Protein AF-A0A9P3GC16-F1 (afdb_monomer)

Radius of gyration: 34.99 Å; Cα contacts (8 Å, |Δi|>4): 152; chains: 1; bounding box: 96×100×99 Å

Organism: NCBI:txid48140

Nearest PDB structures (foldseek):
  8snb-assembly1_6Q  TM=2.386E-01  e=2.851E-01  Strongylocentrotus purpuratus
  2k3n-assembly1_A  TM=2.114E-01  e=1.966E+00  Trichonephila antipodiana
  5i7d-assembly1_A  TM=1.175E-01  e=7.005E+00  Homo sapiens

Foldseek 3Di:
DDDDDPPVVVVVVVVVVVVVVVLVVVVVVLVVVVVVVVPDDPPPDDDDDDDDDDDDDDDDDDDDDDDDDDDDDDDDDDDDDDDDDDDDDDPPPPDDDDDDCPVVLQVVQCVVLVHPDSVLLVVLLVCLVDDLVVCVVVVNDVSSSVSSVVCSVVSPVVSVLVVVVVCCVVVPVPDPCVVVSRVVVVVVVVVVVVVVVVVVVVVPPDDDDDDDDDDDPDDDDPDDPVLDDDDPVLLVVLLVLLVVLLVVLLVVVVVLVVPDFDDADPVCVVVQVVLLVLLQVLLVVCVPSVNLSSCSSPDDPVLSSVSSNSSNLSVVLVCQCSVDPDRTDRDYSVRSNVSSVSSVVSVVVVVVVVVPNDPVVVPDDPDPDDDDDDDDDDDDDDDDPDPPDVPVVVPPPCPPPDPDDDDDDD

Solvent-accessible surface area (backbone atoms only — not comparable to full-atom values): 26682 Å² total; per-residue (Å²): 137,82,84,77,76,57,68,68,60,55,52,52,51,51,52,52,51,53,52,51,52,53,51,53,52,49,52,53,53,53,54,55,51,55,60,65,75,74,64,77,79,84,78,90,77,81,84,83,82,88,78,91,77,94,78,90,81,88,86,84,91,84,86,84,87,81,87,87,86,90,84,86,87,87,91,87,85,87,86,86,87,82,87,81,89,80,92,73,92,79,82,84,81,87,76,87,78,89,83,90,64,76,78,55,54,62,57,52,50,23,61,78,71,74,39,90,45,69,72,60,52,52,50,43,28,57,51,33,78,52,55,68,66,57,38,50,76,68,68,50,54,64,73,58,48,54,52,31,60,80,38,23,74,58,29,39,51,53,38,52,53,52,51,52,53,52,48,41,66,73,65,69,63,69,75,80,67,50,70,66,54,53,55,55,52,53,57,47,58,53,52,54,55,54,57,55,57,59,58,62,67,68,71,76,79,80,88,85,82,91,84,81,89,82,90,78,87,77,76,88,75,94,72,86,78,81,83,61,80,78,54,70,68,56,45,52,54,22,47,50,52,51,54,53,48,46,51,52,39,48,58,51,48,61,63,55,58,79,76,52,76,46,86,71,55,78,89,47,45,65,57,33,52,58,45,41,53,54,27,44,54,50,36,55,59,52,61,38,60,73,59,40,27,57,43,54,74,75,50,60,67,68,61,50,49,53,50,42,41,50,35,50,53,46,56,49,46,50,47,35,52,71,74,39,98,62,75,52,36,75,67,52,58,66,56,38,50,54,51,33,50,51,51,49,55,51,53,51,55,48,52,54,56,62,68,70,55,75,72,72,82,78,75,80,91,84,75,97,66,86,87,79,90,75,92,74,85,81,76,92,77,81,81,81,80,73,77,82,71,70,70,73,63,79,67,65,72,85,79,68,75,76,77,75,82,77,78,84,82,131

Structure (mmCIF, N/CA/C/O backbone):
data_AF-A0A9P3GC16-F1
#
_entry.id   AF-A0A9P3GC16-F1
#
loop_
_atom_site.group_PDB
_atom_site.id
_atom_site.type_symbol
_atom_site.label_atom_id
_atom_site.label_alt_id
_atom_site.label_comp_id
_atom_site.label_asym_id
_atom_site.label_entity_id
_atom_site.label_seq_id
_atom_site.pdbx_PDB_ins_code
_atom_site.Cartn_x
_atom_site.Cartn_y
_atom_site.Cartn_z
_atom_site.occupancy
_atom_site.B_iso_or_equiv
_atom_site.auth_seq_id
_atom_site.auth_comp_id
_atom_site.auth_asym_id
_atom_site.auth_atom_id
_atom_site.pdbx_PDB_model_num
ATOM 1 N N . MET A 1 1 ? -35.370 -17.279 -19.969 1.00 42.09 1 MET A N 1
ATOM 2 C CA . MET A 1 1 ? -34.573 -17.568 -18.754 1.00 42.09 1 MET A CA 1
ATOM 3 C C . MET A 1 1 ? -33.444 -16.552 -18.680 1.00 42.09 1 MET A C 1
ATOM 5 O O . MET A 1 1 ? -32.791 -16.353 -19.695 1.00 42.09 1 MET A O 1
ATOM 9 N N . ALA A 1 2 ? -33.244 -15.873 -17.548 1.00 49.31 2 ALA A N 1
ATOM 10 C CA . ALA A 1 2 ? -32.176 -14.880 -17.401 1.00 49.31 2 ALA A CA 1
ATOM 11 C C . ALA A 1 2 ? -30.949 -15.516 -16.733 1.00 49.31 2 ALA A C 1
ATOM 13 O O . ALA A 1 2 ? -31.035 -15.985 -15.599 1.00 49.31 2 ALA A O 1
ATOM 14 N N . TYR A 1 3 ? -29.810 -15.529 -17.427 1.00 51.19 3 TYR A N 1
ATOM 15 C CA . TYR A 1 3 ? -28.561 -16.068 -16.892 1.00 51.19 3 TYR A CA 1
ATOM 16 C C . TYR A 1 3 ? -27.999 -15.131 -15.814 1.00 51.19 3 TYR A C 1
ATOM 18 O O . TYR A 1 3 ? -27.355 -14.127 -16.117 1.00 51.19 3 TYR A O 1
ATOM 26 N N . ARG A 1 4 ? -28.229 -15.459 -14.535 1.00 49.50 4 ARG A N 1
ATOM 27 C CA . ARG A 1 4 ? -27.484 -14.845 -13.428 1.00 49.50 4 ARG A CA 1
ATOM 28 C C . ARG A 1 4 ? -26.023 -15.278 -13.532 1.00 49.50 4 ARG A C 1
ATOM 30 O O . ARG A 1 4 ? -25.705 -16.439 -13.292 1.00 49.50 4 ARG A O 1
ATOM 37 N N . LEU A 1 5 ? -25.144 -14.336 -13.865 1.00 51.59 5 LEU A N 1
ATOM 38 C CA . LEU A 1 5 ? -23.701 -14.531 -13.739 1.00 51.59 5 LEU A CA 1
ATOM 39 C C . LEU A 1 5 ? -23.358 -14.874 -12.275 1.00 51.59 5 LEU A C 1
ATOM 41 O O . LEU A 1 5 ? -23.907 -14.243 -11.366 1.00 51.59 5 LEU A O 1
ATOM 45 N N . PRO A 1 6 ? -22.469 -15.851 -12.019 1.00 72.75 6 PRO A N 1
ATOM 46 C CA . PRO A 1 6 ? -22.041 -16.174 -10.665 1.00 72.75 6 PRO A CA 1
ATOM 47 C C . PRO A 1 6 ? -21.366 -14.964 -10.005 1.00 72.75 6 PRO A C 1
ATOM 49 O O . PRO A 1 6 ? -20.594 -14.238 -10.634 1.00 72.75 6 PRO A O 1
ATOM 52 N N . PHE A 1 7 ? -21.644 -14.775 -8.714 1.00 67.88 7 PHE A N 1
ATOM 53 C CA . PHE A 1 7 ? -21.226 -13.616 -7.914 1.00 67.88 7 PHE A CA 1
ATOM 54 C C . PHE A 1 7 ? -19.719 -13.307 -8.012 1.00 67.88 7 PHE A C 1
ATOM 56 O O . PHE A 1 7 ? -19.318 -12.147 -8.089 1.00 67.88 7 PHE A O 1
ATOM 63 N N . THR A 1 8 ? -18.880 -14.341 -8.112 1.00 58.25 8 THR A N 1
ATOM 64 C CA . THR A 1 8 ? -17.428 -14.233 -8.326 1.00 58.25 8 THR A CA 1
ATOM 65 C C . THR A 1 8 ? -17.049 -13.498 -9.614 1.00 58.25 8 THR A C 1
ATOM 67 O O . THR A 1 8 ? -16.152 -12.656 -9.581 1.00 58.25 8 THR A O 1
ATOM 70 N N . LEU A 1 9 ? -17.743 -13.734 -10.734 1.00 68.75 9 LEU A N 1
ATOM 71 C CA . LEU A 1 9 ? -17.501 -12.989 -11.979 1.00 68.75 9 LEU A CA 1
ATOM 72 C C . LEU A 1 9 ? -17.931 -11.524 -11.857 1.00 68.75 9 LEU A C 1
ATOM 74 O O . LEU A 1 9 ? -17.278 -10.648 -12.422 1.00 68.75 9 LEU A O 1
ATOM 78 N N . GLN A 1 10 ? -18.982 -11.238 -11.085 1.00 66.44 10 GLN A N 1
ATOM 79 C CA . GLN A 1 10 ? -19.451 -9.870 -10.864 1.00 66.44 10 GLN A CA 1
ATOM 80 C C . GLN A 1 10 ? -18.460 -9.055 -10.013 1.00 66.44 10 GLN A C 1
ATOM 82 O O . GLN A 1 10 ? -18.181 -7.900 -10.341 1.00 66.44 10 GLN A O 1
ATOM 87 N N . VAL A 1 11 ? -17.853 -9.668 -8.989 1.00 76.19 11 VAL A N 1
ATOM 88 C CA . VAL A 1 11 ? -16.776 -9.051 -8.190 1.00 76.19 11 VAL A CA 1
ATOM 89 C C . VAL A 1 11 ? -15.511 -8.828 -9.029 1.00 76.19 11 VAL A C 1
ATOM 91 O O . VAL A 1 11 ? -14.949 -7.733 -8.997 1.00 76.19 11 VAL A O 1
ATOM 94 N N . LEU A 1 12 ? -15.087 -9.814 -9.831 1.00 75.75 12 LEU A N 1
ATOM 95 C CA . LEU A 1 12 ? -13.925 -9.671 -10.722 1.00 75.75 12 LEU A CA 1
ATOM 96 C C . LEU A 1 12 ? -14.131 -8.577 -11.781 1.00 75.75 12 LEU A C 1
ATOM 98 O O . LEU A 1 12 ? -13.214 -7.800 -12.051 1.00 75.75 12 LEU A O 1
ATOM 102 N N . TYR A 1 13 ? -15.337 -8.468 -12.342 1.00 81.38 13 TYR A N 1
ATOM 103 C CA . TYR A 1 13 ? -15.696 -7.405 -13.282 1.00 81.38 13 TYR A CA 1
ATOM 104 C C . TYR A 1 13 ? -15.634 -6.015 -12.627 1.00 81.38 13 TYR A C 1
ATOM 106 O O . TYR A 1 13 ? -15.044 -5.089 -13.191 1.00 81.38 13 TYR A O 1
ATOM 114 N N . LEU A 1 14 ? -16.163 -5.876 -11.406 1.00 83.25 14 LEU A N 1
ATOM 115 C CA . LEU A 1 14 ? -16.107 -4.623 -10.648 1.00 83.25 14 LEU A CA 1
ATOM 116 C C . LEU A 1 14 ? -14.658 -4.222 -10.314 1.00 83.25 14 LEU A C 1
ATOM 118 O O . LEU A 1 14 ? -14.280 -3.060 -10.484 1.00 83.25 14 LEU A O 1
ATOM 122 N N . LEU A 1 15 ? -13.832 -5.187 -9.896 1.00 83.81 15 LEU A N 1
ATOM 123 C CA . LEU A 1 15 ? -12.425 -4.964 -9.561 1.00 83.81 15 LEU A CA 1
ATOM 124 C C . LEU A 1 15 ? -11.607 -4.556 -10.798 1.00 83.81 15 LEU A C 1
ATOM 126 O O . LEU A 1 15 ? -10.844 -3.590 -10.736 1.00 83.81 15 LEU A O 1
ATOM 130 N N . ARG A 1 16 ? -11.829 -5.218 -11.944 1.00 88.06 16 ARG A N 1
ATOM 131 C CA . ARG A 1 16 ? -11.209 -4.866 -13.235 1.00 88.06 16 ARG A CA 1
ATOM 132 C C . ARG A 1 16 ? -11.573 -3.445 -13.671 1.00 88.06 16 ARG A C 1
ATOM 134 O O . ARG A 1 16 ? -10.690 -2.693 -14.083 1.00 88.06 16 ARG A O 1
ATOM 141 N N . ASN A 1 17 ? -12.842 -3.054 -13.542 1.00 82.75 17 ASN A N 1
ATOM 142 C CA . ASN A 1 17 ? -13.294 -1.701 -13.877 1.00 82.75 17 ASN A CA 1
ATOM 143 C C . ASN A 1 17 ? -12.699 -0.641 -12.937 1.00 82.75 17 ASN A C 1
ATOM 145 O O . ASN A 1 17 ? -12.278 0.417 -13.405 1.00 82.75 17 ASN A O 1
ATOM 149 N N . GLN A 1 18 ? -12.569 -0.933 -11.637 1.00 89.12 18 GLN A N 1
ATOM 150 C CA . GLN A 1 18 ? -11.876 -0.037 -10.706 1.00 89.12 18 GLN A CA 1
ATOM 151 C C . GLN A 1 18 ? -10.389 0.129 -11.077 1.00 89.12 18 GLN A C 1
ATOM 153 O O . GLN A 1 18 ? -9.850 1.234 -11.004 1.00 89.12 18 GLN A O 1
ATOM 158 N N . GLN A 1 19 ? -9.725 -0.946 -11.510 1.00 85.31 19 GLN A N 1
ATOM 159 C CA . GLN A 1 19 ? -8.324 -0.906 -11.939 1.00 85.31 19 GLN A CA 1
ATOM 160 C C . GLN A 1 19 ? -8.142 -0.098 -13.240 1.00 85.31 19 GLN A C 1
ATOM 162 O O . GLN A 1 19 ? -7.210 0.701 -13.345 1.00 85.31 19 GLN A O 1
ATOM 167 N N . LEU A 1 20 ? -9.068 -0.243 -14.197 1.00 83.56 20 LEU A N 1
ATOM 168 C CA . LEU A 1 20 ? -9.135 0.568 -15.421 1.00 83.56 20 LEU A CA 1
ATOM 169 C C . LEU A 1 20 ? -9.322 2.062 -15.122 1.00 83.56 20 LEU A C 1
ATOM 171 O O . LEU A 1 20 ? -8.606 2.881 -15.697 1.00 83.56 20 LEU A O 1
ATOM 175 N N . ALA A 1 21 ? -10.212 2.412 -14.188 1.00 86.38 21 ALA A N 1
ATOM 176 C CA . ALA A 1 21 ? -10.425 3.798 -13.770 1.00 86.38 21 ALA A CA 1
ATOM 177 C C . ALA A 1 21 ? -9.147 4.426 -13.179 1.00 86.38 21 ALA A C 1
ATOM 179 O O . ALA A 1 21 ? -8.744 5.511 -13.602 1.00 86.38 21 ALA A O 1
ATOM 180 N N . ARG A 1 22 ? -8.439 3.714 -12.284 1.00 89.25 22 ARG A N 1
ATOM 181 C CA . ARG A 1 22 ? -7.142 4.183 -11.751 1.00 89.25 22 ARG A CA 1
ATOM 182 C C . ARG A 1 22 ? -6.092 4.361 -12.855 1.00 89.25 22 ARG A C 1
ATOM 184 O O . ARG A 1 22 ? -5.342 5.331 -12.823 1.00 89.25 22 ARG A O 1
ATOM 191 N N . ARG A 1 23 ? -6.049 3.463 -13.849 1.00 88.44 23 ARG A N 1
ATOM 192 C CA . ARG A 1 23 ? -5.100 3.563 -14.972 1.00 88.44 23 ARG A CA 1
ATOM 193 C C . ARG A 1 23 ? -5.393 4.766 -15.876 1.00 88.44 23 ARG A C 1
ATOM 195 O O . ARG A 1 23 ? -4.455 5.446 -16.278 1.00 88.44 23 ARG A O 1
ATOM 202 N N . GLN A 1 24 ? -6.663 5.070 -16.160 1.00 83.25 24 GLN A N 1
ATOM 203 C CA . GLN A 1 24 ? -7.029 6.295 -16.887 1.00 83.25 24 GLN A CA 1
ATOM 204 C C . GLN A 1 24 ? -6.636 7.557 -16.108 1.00 83.25 24 GLN A C 1
ATOM 206 O O . GLN A 1 24 ? -6.053 8.471 -16.689 1.00 83.25 24 GLN A O 1
ATOM 211 N N . GLN A 1 25 ? -6.875 7.579 -14.793 1.00 86.38 25 GLN A N 1
ATOM 212 C CA . GLN A 1 25 ? -6.486 8.696 -13.930 1.00 86.38 25 GLN A CA 1
ATOM 213 C C . GLN A 1 25 ? -4.961 8.925 -13.922 1.00 86.38 25 GLN A C 1
ATOM 215 O O . GLN A 1 25 ? -4.511 10.066 -14.018 1.00 86.38 25 GLN A O 1
ATOM 220 N N . GLN A 1 26 ? -4.160 7.854 -13.887 1.00 87.00 26 GLN A N 1
ATOM 221 C CA . GLN A 1 26 ? -2.699 7.947 -14.006 1.00 87.00 26 GLN A CA 1
ATOM 222 C C . GLN A 1 26 ? -2.250 8.489 -15.371 1.00 87.00 26 GLN A C 1
ATOM 224 O O . GLN A 1 26 ? -1.351 9.325 -15.417 1.00 87.00 26 GLN A O 1
ATOM 229 N N . MET A 1 27 ? -2.886 8.081 -16.478 1.00 84.25 27 MET A N 1
ATOM 230 C CA . MET A 1 27 ? -2.551 8.641 -17.797 1.00 84.25 27 MET A CA 1
ATOM 231 C C . MET A 1 27 ? -2.890 10.134 -17.900 1.00 84.25 27 MET A C 1
ATOM 233 O O . MET A 1 27 ? -2.111 10.882 -18.484 1.00 84.25 27 MET A O 1
ATOM 237 N N . GLN A 1 28 ? -3.994 10.591 -17.296 1.00 82.69 28 GLN A N 1
ATOM 238 C CA . GLN A 1 28 ? -4.320 12.023 -17.237 1.00 82.69 28 GLN A CA 1
ATOM 239 C C . GLN A 1 28 ? -3.286 12.817 -16.423 1.00 82.69 28 GLN A C 1
ATOM 241 O O . GLN A 1 28 ? -2.848 13.875 -16.870 1.00 82.69 28 GLN A O 1
ATOM 246 N N . GLN A 1 29 ? -2.830 12.292 -15.278 1.00 79.88 29 GLN A N 1
ATOM 247 C CA . GLN A 1 29 ? -1.755 12.919 -14.494 1.00 79.88 29 GLN A CA 1
ATOM 248 C C . GLN A 1 29 ? -0.422 12.968 -15.258 1.00 79.88 29 GLN A C 1
ATOM 250 O O . GLN A 1 29 ? 0.255 13.994 -15.232 1.00 79.88 29 GLN A O 1
ATOM 255 N N . ALA A 1 30 ? -0.062 11.903 -15.982 1.00 78.75 30 ALA 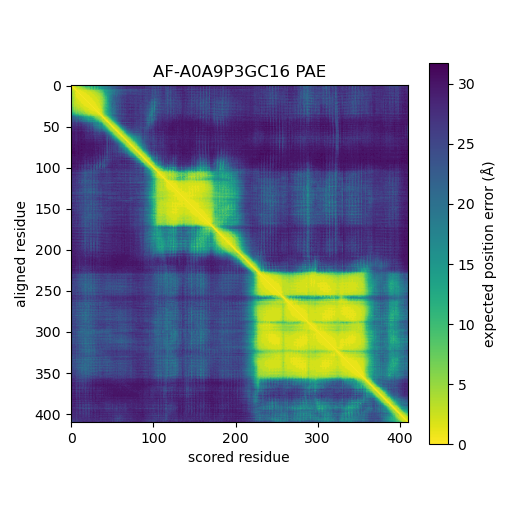A N 1
ATOM 256 C CA . ALA A 1 30 ? 1.143 11.880 -16.813 1.00 78.75 30 ALA A CA 1
ATOM 257 C C . ALA A 1 30 ? 1.082 12.911 -17.958 1.00 78.75 30 ALA A C 1
ATOM 259 O O . ALA A 1 30 ? 2.064 13.604 -18.218 1.00 78.75 30 ALA A O 1
ATOM 260 N N . HIS A 1 31 ? -0.082 13.070 -18.600 1.00 75.31 31 HIS A N 1
ATOM 261 C CA . HIS A 1 31 ? -0.297 14.110 -19.613 1.00 75.31 31 HIS A CA 1
ATOM 262 C C . HIS A 1 31 ? -0.181 15.526 -19.027 1.00 75.31 31 HIS A C 1
ATOM 264 O O . HIS A 1 31 ? 0.429 16.401 -19.639 1.00 75.31 31 HIS A O 1
ATOM 270 N N . GLN A 1 32 ? -0.715 15.746 -17.821 1.00 73.50 32 GLN A N 1
ATOM 271 C CA . GLN A 1 32 ? -0.629 17.038 -17.138 1.00 73.50 32 GLN A CA 1
ATOM 272 C C . GLN A 1 32 ? 0.821 17.390 -16.750 1.00 73.50 32 GLN A C 1
ATOM 274 O O . GLN A 1 32 ? 1.215 18.545 -16.886 1.00 73.50 32 GLN A O 1
ATOM 279 N N . GLN A 1 33 ? 1.647 16.408 -16.360 1.00 73.75 33 GLN A N 1
ATOM 280 C CA . GLN A 1 33 ? 3.083 16.633 -16.135 1.00 73.75 33 GLN A CA 1
ATOM 281 C C . GLN A 1 33 ? 3.846 16.964 -17.427 1.00 73.75 33 GLN A C 1
ATOM 283 O O . GLN A 1 33 ? 4.679 17.867 -17.413 1.00 73.75 33 GLN A O 1
ATOM 288 N N . GLN A 1 34 ? 3.547 16.307 -18.556 1.00 72.00 34 GLN A N 1
ATOM 289 C CA . GLN A 1 34 ? 4.206 16.639 -19.830 1.00 72.00 34 GLN A CA 1
ATOM 290 C C . GLN A 1 34 ? 3.929 18.079 -20.286 1.00 72.00 34 GLN A C 1
ATOM 292 O O . GLN A 1 34 ? 4.834 18.726 -20.809 1.00 72.00 34 GLN A O 1
ATOM 297 N N . GLN A 1 35 ? 2.727 18.612 -20.034 1.00 65.25 35 GLN A N 1
ATOM 298 C CA . GLN A 1 35 ? 2.416 20.017 -20.333 1.00 65.25 35 GLN A CA 1
ATOM 299 C C . GLN A 1 35 ? 3.187 21.010 -19.446 1.00 65.25 35 GLN A C 1
ATOM 301 O O . GLN A 1 35 ? 3.489 22.109 -19.899 1.00 65.25 35 GLN A O 1
ATOM 306 N N . PHE A 1 36 ? 3.565 20.627 -18.221 1.00 54.16 36 PHE A N 1
ATOM 307 C CA . PHE A 1 36 ? 4.405 21.460 -17.351 1.00 54.16 36 PHE A CA 1
ATOM 308 C C . PHE A 1 36 ? 5.881 21.498 -17.782 1.00 54.16 36 PHE A C 1
ATOM 310 O O . PHE A 1 36 ? 6.540 22.513 -17.584 1.00 54.16 36 PHE A O 1
ATOM 317 N N . CYS A 1 37 ? 6.411 20.428 -18.386 1.00 55.03 37 CYS A N 1
ATOM 318 C CA . CYS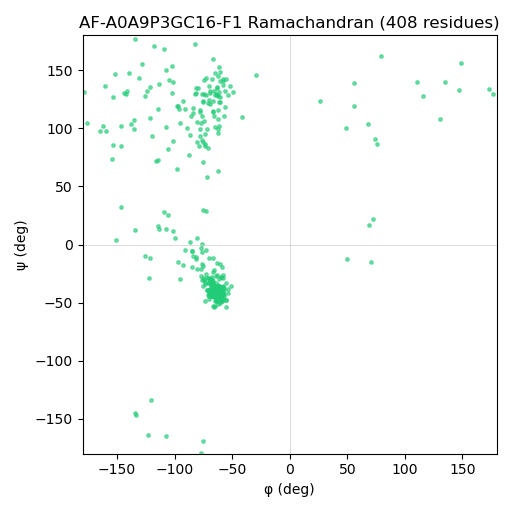 A 1 37 ? 7.831 20.349 -18.761 1.00 55.03 37 CYS A CA 1
ATOM 319 C C . CYS A 1 37 ? 8.191 20.997 -20.112 1.00 55.03 37 CYS A C 1
ATOM 321 O O . CYS A 1 37 ? 9.373 21.128 -20.406 1.00 55.03 37 CYS A O 1
ATOM 323 N N . PHE A 1 38 ? 7.212 21.394 -20.932 1.00 52.41 38 PHE A N 1
ATOM 324 C CA . PHE A 1 38 ? 7.439 22.032 -22.244 1.00 52.41 38 PHE A CA 1
ATOM 325 C C . PHE A 1 38 ? 7.113 23.538 -22.266 1.00 52.41 38 PHE A C 1
ATOM 327 O O . PHE A 1 38 ? 7.008 24.140 -23.333 1.00 52.41 38 PHE A O 1
ATOM 334 N N . GLY A 1 39 ? 6.940 24.144 -21.087 1.00 46.72 39 GLY A N 1
ATOM 335 C CA . GLY A 1 39 ? 6.442 25.508 -20.902 1.00 46.72 39 GLY A CA 1
ATOM 336 C C . GLY A 1 39 ? 7.464 26.539 -20.416 1.00 46.72 39 GLY A C 1
ATOM 337 O O . GLY A 1 39 ? 7.049 27.491 -19.763 1.00 46.72 39 GLY A O 1
ATOM 338 N N . GLU A 1 40 ? 8.764 26.388 -20.693 1.00 43.09 40 GLU A N 1
ATOM 339 C CA . GLU A 1 40 ? 9.721 27.493 -20.511 1.00 43.09 40 GLU A CA 1
ATOM 340 C C . GLU A 1 40 ? 9.745 28.392 -21.761 1.00 43.09 40 GLU A C 1
ATOM 342 O O . GLU A 1 40 ? 10.244 27.971 -22.809 1.00 43.09 40 GLU A O 1
ATOM 347 N N . PRO A 1 41 ? 9.237 29.639 -21.698 1.00 46.06 41 PRO A N 1
ATOM 348 C CA . PRO A 1 41 ? 9.467 30.602 -22.763 1.00 46.06 41 PRO A CA 1
ATOM 349 C C . PRO A 1 41 ? 10.937 31.033 -22.734 1.00 46.06 41 PRO A C 1
ATOM 351 O O . PRO A 1 41 ? 11.405 31.590 -21.740 1.00 46.06 41 PRO A O 1
ATOM 354 N N . MET A 1 42 ? 11.663 30.836 -23.839 1.00 44.91 42 MET A N 1
ATOM 355 C CA . MET A 1 42 ? 12.995 31.425 -24.002 1.00 44.91 42 MET A CA 1
ATOM 356 C C . MET A 1 42 ? 12.895 32.955 -23.974 1.00 44.91 42 MET A C 1
ATOM 358 O O . MET A 1 42 ? 12.566 33.595 -24.973 1.00 44.91 42 MET A O 1
ATOM 362 N N . ASN A 1 43 ? 13.195 33.545 -22.817 1.00 43.56 43 ASN A N 1
ATOM 363 C CA . ASN A 1 43 ? 13.260 34.988 -22.647 1.00 43.56 43 ASN A CA 1
ATOM 364 C C . ASN A 1 43 ? 14.587 35.522 -23.205 1.00 43.56 43 ASN A C 1
ATOM 366 O O . ASN A 1 43 ? 15.572 35.691 -22.485 1.00 43.56 43 ASN A O 1
ATOM 370 N N . ALA A 1 44 ? 14.607 35.774 -24.512 1.00 48.00 44 ALA A N 1
ATOM 371 C CA . ALA A 1 44 ? 15.722 36.409 -25.200 1.00 48.00 44 ALA A CA 1
ATOM 372 C C . ALA A 1 44 ? 15.764 37.922 -24.913 1.00 48.00 44 ALA A C 1
ATOM 374 O O . ALA A 1 44 ? 15.471 38.736 -25.787 1.00 48.00 44 ALA A O 1
ATOM 375 N N . ASN A 1 45 ? 16.125 38.305 -23.684 1.00 52.44 45 ASN A N 1
ATOM 376 C CA . ASN A 1 45 ? 16.566 39.666 -23.377 1.00 52.44 45 ASN A CA 1
ATOM 377 C C . ASN A 1 45 ? 17.377 39.727 -22.072 1.00 52.44 45 ASN A C 1
ATOM 379 O O . ASN A 1 45 ? 16.828 39.826 -20.976 1.00 52.44 45 ASN A O 1
ATOM 383 N N . ALA A 1 46 ? 18.703 39.722 -22.206 1.00 37.31 46 ALA A N 1
ATOM 384 C CA . ALA A 1 46 ? 19.632 40.109 -21.151 1.00 37.31 46 ALA A CA 1
ATOM 385 C C . ALA A 1 46 ? 20.702 41.020 -21.766 1.00 37.31 46 ALA A C 1
ATOM 387 O O . ALA A 1 46 ? 21.617 40.556 -22.442 1.00 37.31 46 ALA A O 1
ATOM 388 N N . ALA A 1 47 ? 20.538 42.331 -21.580 1.00 41.91 47 ALA A N 1
ATOM 389 C CA . ALA A 1 47 ? 21.504 43.324 -22.031 1.00 41.91 47 ALA A CA 1
ATOM 390 C C . ALA A 1 47 ? 22.766 43.307 -21.152 1.00 41.91 47 ALA A C 1
ATOM 392 O O . ALA A 1 47 ? 22.691 43.135 -19.934 1.00 41.91 47 ALA A O 1
ATOM 393 N N . SER A 1 48 ? 23.922 43.512 -21.778 1.00 37.94 48 SER A N 1
ATOM 394 C CA . SER A 1 48 ? 25.233 43.521 -21.125 1.00 37.94 48 SER A CA 1
ATOM 395 C C . SER A 1 48 ? 25.417 44.707 -20.166 1.00 37.94 48 SER A C 1
ATOM 397 O O . SER A 1 48 ? 25.070 45.833 -20.529 1.00 37.94 48 SER A O 1
ATOM 399 N N . PRO A 1 49 ? 26.087 44.525 -19.015 1.00 45.50 49 PRO A N 1
ATOM 400 C CA . PRO A 1 49 ? 26.818 45.603 -18.364 1.00 45.50 49 PRO A CA 1
ATOM 401 C C . PRO A 1 49 ? 28.194 45.773 -19.029 1.00 45.50 49 PRO A C 1
ATOM 403 O O . PRO A 1 49 ? 28.901 44.799 -19.288 1.00 45.50 49 PRO A O 1
ATOM 406 N N . ALA A 1 50 ? 28.584 47.016 -19.306 1.00 38.94 50 ALA A N 1
ATOM 407 C CA . ALA A 1 50 ? 29.906 47.331 -19.835 1.00 38.94 50 ALA A CA 1
ATOM 408 C C . ALA A 1 50 ? 30.962 47.331 -18.718 1.00 38.94 50 ALA A C 1
ATOM 410 O O . ALA A 1 50 ? 30.764 47.955 -17.677 1.00 38.94 50 ALA A O 1
ATOM 411 N N . VAL A 1 51 ? 32.113 46.706 -18.976 1.00 43.81 51 VAL A N 1
ATOM 412 C CA . VAL A 1 51 ? 33.352 46.908 -18.213 1.00 43.81 51 VAL A CA 1
ATOM 413 C C . VAL A 1 51 ? 34.442 47.275 -19.213 1.00 43.81 51 VAL A C 1
ATOM 415 O O . VAL A 1 51 ? 34.610 46.606 -20.231 1.00 43.81 51 VAL A O 1
ATOM 418 N N . GLN A 1 52 ? 35.139 48.379 -18.952 1.00 41.59 52 GLN A N 1
ATOM 419 C CA . GLN A 1 52 ? 36.295 48.798 -19.736 1.00 41.59 52 GLN A CA 1
ATOM 420 C C . GLN A 1 52 ? 37.498 47.936 -19.359 1.00 41.59 52 GLN A C 1
ATOM 422 O O . GLN A 1 52 ? 37.864 47.907 -18.189 1.00 41.59 52 GLN A O 1
ATOM 427 N N . GLU A 1 53 ? 38.190 47.362 -20.341 1.00 35.56 53 GLU A N 1
ATOM 428 C CA . GLU A 1 53 ? 39.611 47.066 -20.169 1.00 35.56 53 GLU A CA 1
ATOM 429 C C . GLU A 1 53 ? 40.375 47.329 -21.470 1.00 35.56 53 GLU A C 1
ATOM 431 O O . GLU A 1 53 ? 39.945 46.963 -22.565 1.00 35.56 53 GLU A O 1
ATOM 436 N N . GLN A 1 54 ? 41.490 48.049 -21.353 1.00 41.69 54 GLN A N 1
ATOM 437 C CA . GLN A 1 54 ? 42.372 48.369 -22.469 1.00 41.69 54 GLN A CA 1
ATOM 438 C C . GLN A 1 54 ? 43.199 47.139 -22.844 1.00 41.69 54 GLN A C 1
ATOM 440 O O . GLN A 1 54 ? 44.022 46.707 -22.044 1.00 41.69 54 GLN A O 1
ATOM 445 N N . THR A 1 55 ? 43.133 46.677 -24.093 1.00 35.09 55 THR A N 1
ATOM 446 C CA . THR A 1 55 ? 44.321 46.095 -24.739 1.00 35.09 55 THR A CA 1
ATOM 447 C C . THR A 1 55 ? 44.417 46.462 -26.218 1.00 35.09 55 THR A C 1
ATOM 449 O O . THR A 1 55 ? 43.487 46.350 -27.009 1.00 35.09 55 THR A O 1
ATOM 452 N N . ASN A 1 56 ? 45.607 46.944 -26.548 1.00 39.72 56 ASN A N 1
ATOM 453 C CA . ASN A 1 56 ? 46.128 47.298 -27.858 1.00 39.72 56 ASN A CA 1
ATOM 454 C C . ASN A 1 56 ? 46.276 46.061 -28.771 1.00 39.72 56 ASN A C 1
ATOM 456 O O . ASN A 1 56 ? 46.870 45.090 -28.310 1.00 39.72 56 ASN A O 1
ATOM 460 N N . SER A 1 57 ? 45.804 46.114 -30.032 1.00 42.66 57 SER A N 1
ATOM 461 C CA . SER A 1 57 ? 46.468 45.515 -31.219 1.00 42.66 57 SER A CA 1
ATOM 462 C C . SER A 1 57 ? 45.668 45.649 -32.535 1.00 42.66 57 SER A C 1
ATOM 464 O O . SER A 1 57 ? 44.501 45.283 -32.621 1.00 42.66 57 SER A O 1
ATOM 466 N N . GLN A 1 58 ? 46.348 46.133 -33.580 1.00 38.12 58 GLN A N 1
ATOM 467 C CA . GLN A 1 58 ? 46.024 46.050 -35.026 1.00 38.12 58 GLN A CA 1
ATOM 468 C C . GLN A 1 58 ? 46.360 44.636 -35.591 1.00 38.12 58 GLN A C 1
ATOM 470 O O . GLN A 1 58 ? 46.908 43.853 -34.812 1.00 38.12 58 GLN A O 1
ATOM 475 N N . PRO A 1 59 ? 46.184 44.274 -36.899 1.00 58.62 59 PRO A N 1
ATOM 476 C CA . PRO A 1 59 ? 45.637 44.960 -38.102 1.00 58.62 59 PRO A CA 1
ATOM 477 C C . PRO A 1 59 ? 44.649 44.027 -38.905 1.00 58.62 59 PRO A C 1
ATOM 479 O O . PRO A 1 59 ? 44.034 43.171 -38.278 1.00 58.62 59 PRO A O 1
ATOM 482 N N . PRO A 1 60 ? 44.540 44.028 -40.264 1.00 59.16 60 PRO A N 1
ATOM 483 C CA . PRO A 1 60 ? 44.279 45.108 -41.230 1.00 59.16 60 PRO A CA 1
ATOM 484 C C . PRO A 1 60 ? 42.974 44.949 -42.068 1.00 59.16 60 PRO A C 1
ATOM 486 O O . PRO A 1 60 ? 42.323 43.915 -42.123 1.00 59.16 60 PRO A O 1
ATOM 489 N N . GLN A 1 61 ? 42.686 46.036 -42.788 1.00 40.06 61 GLN A N 1
ATOM 490 C CA . GLN A 1 61 ? 41.704 46.327 -43.850 1.00 40.06 61 GLN A CA 1
ATOM 491 C C . GLN A 1 61 ? 41.217 45.208 -44.812 1.00 40.06 61 GLN A C 1
ATOM 493 O O . GLN A 1 61 ? 42.001 44.423 -45.338 1.00 40.06 61 GLN A O 1
ATOM 498 N N . GLY A 1 62 ? 39.935 45.316 -45.204 1.00 37.62 62 GLY A N 1
ATOM 499 C CA . GLY A 1 62 ? 39.322 44.778 -46.435 1.00 37.62 62 GLY A CA 1
ATOM 500 C C . GLY A 1 62 ? 38.119 45.660 -46.867 1.00 37.62 62 GLY A C 1
ATOM 501 O O . GLY A 1 62 ? 37.497 46.252 -45.980 1.00 37.62 62 GLY A O 1
ATOM 502 N N . PRO A 1 63 ? 37.806 45.854 -48.171 1.00 55.88 63 PRO A N 1
ATOM 503 C CA . PRO A 1 63 ? 37.059 47.044 -48.609 1.00 55.88 63 PRO A CA 1
ATOM 504 C C . PRO A 1 63 ? 35.547 46.879 -48.893 1.00 55.88 63 PRO A C 1
ATOM 506 O O . PRO A 1 63 ? 35.100 45.934 -49.528 1.00 55.88 63 PRO A O 1
ATOM 509 N N . GLN A 1 64 ? 34.806 47.908 -48.466 1.00 39.88 64 GLN A N 1
ATOM 510 C CA . GLN A 1 64 ? 33.667 48.599 -49.107 1.00 39.88 64 GLN A CA 1
ATOM 511 C C . GLN A 1 64 ? 32.760 47.886 -50.143 1.00 39.88 64 GLN A C 1
ATOM 513 O O . GLN A 1 64 ? 33.152 47.670 -51.284 1.00 39.88 64 GLN A O 1
ATOM 518 N N . GLY A 1 65 ? 31.454 47.876 -49.829 1.00 37.62 65 GLY A N 1
ATOM 519 C CA . GLY A 1 65 ? 30.490 48.705 -50.580 1.00 37.62 65 GLY A CA 1
ATOM 520 C C . GLY A 1 65 ? 29.394 48.004 -51.400 1.00 37.62 65 GLY A C 1
ATOM 521 O O . GLY A 1 65 ? 29.696 47.215 -52.286 1.00 37.62 65 GLY A O 1
ATOM 522 N N . LEU A 1 66 ? 28.126 48.395 -51.173 1.00 41.00 66 LEU A N 1
ATOM 523 C CA . LEU A 1 66 ? 27.231 49.030 -52.171 1.00 41.00 66 LEU A CA 1
ATOM 524 C C . LEU A 1 66 ? 25.788 49.211 -51.644 1.00 41.00 66 LEU A C 1
ATOM 526 O O . LEU A 1 66 ? 25.206 48.246 -51.172 1.00 41.00 66 LEU A O 1
ATOM 530 N N . ASN A 1 67 ? 25.222 50.415 -51.859 1.00 39.28 67 ASN A N 1
ATOM 531 C CA . ASN A 1 67 ? 23.788 50.801 -51.882 1.00 39.28 67 ASN A CA 1
ATOM 532 C C . ASN A 1 67 ? 22.921 50.478 -50.636 1.00 39.28 67 ASN A C 1
ATOM 534 O O . ASN A 1 67 ? 23.003 49.412 -50.052 1.00 39.28 67 ASN A O 1
ATOM 538 N N . GLY A 1 68 ? 22.013 51.325 -50.143 1.00 36.34 68 GLY A N 1
ATOM 539 C CA . GLY A 1 68 ? 21.294 52.497 -50.675 1.00 36.34 68 GLY A CA 1
ATOM 540 C C . GLY A 1 68 ? 19.823 52.306 -50.246 1.00 36.34 68 GLY A C 1
ATOM 541 O O . GLY A 1 68 ? 19.354 51.177 -50.243 1.00 36.34 68 GLY A O 1
ATOM 542 N N . GLY A 1 69 ? 19.007 53.259 -49.805 1.00 35.19 69 GLY A N 1
ATOM 543 C CA . GLY A 1 69 ? 18.977 54.718 -49.870 1.00 35.19 69 GLY A CA 1
ATOM 544 C C . GLY A 1 69 ? 17.481 55.093 -49.936 1.00 35.19 69 GLY A C 1
ATOM 545 O O . GLY A 1 69 ? 16.745 54.454 -50.681 1.00 35.19 69 GLY A O 1
ATOM 546 N N . GLY A 1 70 ? 16.990 56.056 -49.150 1.00 37.16 70 GLY A N 1
ATOM 547 C CA . GLY A 1 70 ? 15.559 56.422 -49.155 1.00 37.16 70 GLY A CA 1
ATOM 548 C C . GLY A 1 70 ? 15.033 56.930 -47.802 1.00 37.16 70 GLY A C 1
ATOM 549 O O . GLY A 1 70 ? 15.682 56.677 -46.787 1.00 37.16 70 GLY A O 1
ATOM 550 N N . PRO A 1 71 ? 13.938 57.719 -47.771 1.00 54.16 71 PRO A N 1
ATOM 551 C CA . PRO A 1 71 ? 14.010 58.975 -47.019 1.00 54.16 71 PRO A CA 1
ATOM 552 C C . PRO A 1 71 ? 12.889 59.239 -45.987 1.00 54.16 71 PRO A C 1
ATOM 554 O O . PRO A 1 71 ? 11.752 58.798 -46.129 1.00 54.16 71 PRO A O 1
ATOM 557 N N . SER A 1 72 ? 13.224 60.063 -44.989 1.00 52.69 72 SER A N 1
ATOM 558 C CA . SER A 1 72 ? 12.317 60.902 -44.169 1.00 52.69 72 SER A CA 1
ATOM 559 C C . SER A 1 72 ? 11.836 62.136 -44.988 1.00 52.69 72 SER A C 1
ATOM 561 O O . SER A 1 72 ? 12.192 62.209 -46.166 1.00 52.69 72 SER A O 1
ATOM 563 N N . PRO A 1 73 ? 11.170 63.191 -44.442 1.00 64.44 73 PRO A N 1
ATOM 564 C CA . PRO A 1 73 ? 10.594 63.456 -43.104 1.00 64.44 73 PRO A CA 1
ATOM 565 C C . PRO A 1 73 ? 9.049 63.715 -43.281 1.00 64.44 73 PRO A C 1
ATOM 567 O O . PRO A 1 73 ? 8.486 62.924 -44.036 1.00 64.44 73 PRO A O 1
ATOM 570 N N . PRO A 1 74 ? 8.298 64.719 -42.735 1.00 64.31 74 PRO A N 1
ATOM 571 C CA . PRO A 1 74 ? 8.548 65.759 -41.720 1.00 64.31 74 PRO A CA 1
ATOM 572 C C . PRO A 1 74 ? 7.367 65.835 -40.669 1.00 64.31 74 PRO A C 1
ATOM 574 O O . PRO A 1 74 ? 6.915 64.750 -40.308 1.00 64.31 74 PRO A O 1
ATOM 577 N N . PRO A 1 75 ? 6.913 66.962 -40.039 1.00 65.12 75 PRO A N 1
ATOM 578 C CA . PRO A 1 75 ? 6.547 66.918 -38.602 1.00 65.12 75 PRO A CA 1
ATOM 579 C C . PRO A 1 75 ? 5.211 67.599 -38.181 1.00 65.12 75 PRO A C 1
ATOM 581 O O . PRO A 1 75 ? 4.572 68.291 -38.967 1.00 65.12 75 PRO A O 1
ATOM 584 N N . ALA A 1 76 ? 4.846 67.508 -36.891 1.00 39.03 76 ALA A N 1
ATOM 585 C CA . ALA A 1 76 ? 4.070 68.546 -36.187 1.00 39.03 76 ALA A CA 1
ATOM 586 C C . ALA A 1 76 ? 4.203 68.443 -34.650 1.00 39.03 76 ALA A C 1
ATOM 588 O O . ALA A 1 76 ? 4.123 67.364 -34.069 1.00 39.03 76 ALA A O 1
ATOM 589 N N . THR A 1 77 ? 4.386 69.592 -34.003 1.00 45.28 77 THR A N 1
ATOM 590 C CA . THR A 1 77 ? 4.313 69.851 -32.549 1.00 45.28 77 THR A CA 1
ATOM 591 C C . THR A 1 77 ? 3.017 70.652 -32.257 1.00 45.28 77 THR A C 1
ATOM 593 O O . THR A 1 77 ? 2.223 70.826 -33.181 1.00 45.28 77 THR A O 1
ATOM 596 N N . PRO A 1 78 ? 2.805 71.299 -31.089 1.00 60.81 78 PRO A N 1
ATOM 597 C CA . PRO A 1 78 ? 2.972 70.909 -29.674 1.00 60.81 78 PRO A CA 1
ATOM 598 C C . PRO A 1 78 ? 1.634 71.073 -28.879 1.00 60.81 78 PRO A C 1
ATOM 600 O O . PRO A 1 78 ? 0.595 71.346 -29.471 1.00 60.81 78 PRO A O 1
ATOM 603 N N . THR A 1 79 ? 1.692 71.076 -27.531 1.00 37.97 79 THR A N 1
ATOM 604 C CA . THR A 1 79 ? 1.109 72.133 -26.635 1.00 37.97 79 THR A CA 1
ATOM 605 C C . THR A 1 79 ? 0.222 71.648 -25.461 1.00 37.97 79 THR A C 1
ATOM 607 O O . THR A 1 79 ? -0.937 71.308 -25.635 1.00 37.97 79 THR A O 1
ATOM 610 N N . ASN A 1 80 ? 0.785 71.765 -24.247 1.00 36.59 80 ASN A N 1
ATOM 611 C CA . ASN A 1 80 ? 0.187 72.183 -22.959 1.00 36.59 80 ASN A CA 1
ATOM 612 C C . ASN A 1 80 ? -1.051 71.508 -22.304 1.00 36.59 80 ASN A C 1
ATOM 614 O O . ASN A 1 80 ? -2.190 71.727 -22.691 1.00 36.59 80 ASN A O 1
ATOM 618 N N . ALA A 1 81 ? -0.780 70.990 -21.092 1.00 33.47 81 ALA A N 1
ATOM 619 C CA . ALA A 1 81 ? -1.157 71.592 -19.791 1.00 33.47 81 ALA A CA 1
ATOM 620 C C . ALA A 1 81 ? -2.231 70.948 -18.881 1.00 33.47 81 ALA A C 1
ATOM 622 O O . ALA A 1 81 ? -3.329 70.589 -19.277 1.00 33.47 81 ALA A O 1
ATOM 623 N N . ALA A 1 82 ? -1.876 71.013 -17.588 1.00 33.22 82 ALA A N 1
ATOM 624 C CA . ALA A 1 82 ? -2.725 71.260 -16.418 1.00 33.22 82 ALA A CA 1
ATOM 625 C C . ALA A 1 82 ? -3.678 70.165 -15.877 1.00 33.22 82 ALA A C 1
ATOM 627 O O . ALA A 1 82 ? -4.885 70.214 -16.061 1.00 33.22 82 ALA A O 1
ATOM 628 N N . ALA A 1 83 ? -3.108 69.396 -14.939 1.00 34.72 83 ALA A N 1
ATOM 629 C CA . ALA A 1 83 ? -3.528 69.369 -13.524 1.00 34.72 83 ALA A CA 1
ATOM 630 C C . ALA A 1 83 ? -4.776 68.566 -13.066 1.00 34.72 83 ALA A C 1
ATOM 632 O O . ALA A 1 83 ? -5.679 68.232 -13.815 1.00 34.72 83 ALA A O 1
ATOM 633 N N . HIS A 1 84 ? -4.787 68.340 -11.743 1.00 36.88 84 HIS A N 1
ATOM 634 C CA . HIS A 1 84 ? -5.850 67.792 -10.883 1.00 36.88 84 HIS A CA 1
ATOM 635 C C . HIS A 1 84 ? -6.144 66.276 -10.913 1.00 36.88 84 HIS A C 1
ATOM 637 O O . HIS A 1 84 ? -7.086 65.788 -11.518 1.00 36.88 84 HIS A O 1
ATOM 643 N N . ASN A 1 85 ? -5.378 65.565 -10.076 1.00 33.44 85 ASN A N 1
ATOM 644 C CA . ASN A 1 85 ? -5.882 64.992 -8.817 1.00 33.44 85 ASN A CA 1
ATOM 645 C C . ASN A 1 85 ? -7.203 64.188 -8.855 1.00 33.44 85 ASN A C 1
ATOM 647 O O . ASN A 1 85 ? -8.280 64.757 -8.693 1.00 33.44 85 ASN A O 1
ATOM 651 N N . ALA A 1 86 ? -7.091 62.856 -8.872 1.00 34.53 86 ALA A N 1
ATOM 652 C CA . ALA A 1 86 ? -8.053 61.968 -8.216 1.00 34.53 86 ALA A CA 1
ATOM 653 C C . ALA A 1 86 ? -7.386 60.640 -7.817 1.00 34.53 86 ALA A C 1
ATOM 655 O O . ALA A 1 86 ? -6.797 59.949 -8.649 1.00 34.53 86 ALA A O 1
ATOM 656 N N . GLN A 1 87 ? -7.505 60.261 -6.544 1.00 38.84 87 GLN A N 1
ATOM 657 C CA . GLN A 1 87 ? -7.211 58.902 -6.093 1.00 38.84 87 GLN A CA 1
ATOM 658 C C . GLN A 1 87 ? -8.322 57.955 -6.565 1.00 38.84 87 GLN A C 1
ATOM 660 O O . GLN A 1 87 ? -9.487 58.180 -6.252 1.00 38.84 87 GLN A O 1
ATOM 665 N N . MET A 1 88 ? -7.961 56.850 -7.216 1.00 28.12 88 MET A N 1
ATOM 666 C CA . MET A 1 88 ? -8.774 55.630 -7.259 1.00 28.12 88 MET A CA 1
ATOM 667 C C . MET A 1 88 ? -7.836 54.422 -7.244 1.00 28.12 88 MET A C 1
ATOM 669 O O . MET A 1 88 ? -6.870 54.361 -8.004 1.00 28.12 88 MET A O 1
ATOM 673 N N . TYR A 1 89 ? -8.111 53.461 -6.363 1.00 31.23 89 TYR A N 1
ATOM 674 C CA . TYR A 1 89 ? -7.342 52.223 -6.258 1.00 31.23 89 TYR A CA 1
ATOM 675 C C . TYR A 1 89 ? -7.535 51.370 -7.517 1.00 31.23 89 TYR A C 1
ATOM 677 O O . TYR A 1 89 ? -8.620 50.837 -7.736 1.00 31.23 89 TYR A O 1
ATOM 685 N N . ASN A 1 90 ? -6.475 51.170 -8.304 1.00 27.61 90 ASN A N 1
ATOM 686 C CA . ASN A 1 90 ? -6.460 50.155 -9.357 1.00 27.61 90 ASN A CA 1
ATOM 687 C C . ASN A 1 90 ? -5.675 48.924 -8.881 1.00 27.61 90 ASN A C 1
ATOM 689 O O . ASN A 1 90 ? -4.457 48.834 -9.050 1.00 27.61 90 ASN A O 1
ATOM 693 N N . VAL A 1 91 ? -6.375 47.980 -8.245 1.00 33.34 91 VAL A N 1
ATOM 694 C CA . VAL A 1 91 ? -5.795 46.691 -7.844 1.00 33.34 91 VAL A CA 1
ATOM 695 C C . VAL A 1 91 ? -5.782 45.759 -9.056 1.00 33.34 91 VAL A C 1
ATOM 697 O O . VAL A 1 91 ? -6.713 44.985 -9.287 1.00 33.34 91 VAL A O 1
ATOM 700 N N . ASN A 1 92 ? -4.697 45.832 -9.826 1.00 25.58 92 ASN A N 1
ATOM 701 C CA . ASN A 1 92 ? -4.427 44.941 -10.952 1.00 25.58 92 ASN A CA 1
ATOM 702 C C . ASN A 1 92 ? -4.284 43.483 -10.464 1.00 25.58 92 ASN A C 1
ATOM 704 O O . ASN A 1 92 ? -3.220 43.064 -10.011 1.00 25.58 92 ASN A O 1
ATOM 708 N N . THR A 1 93 ? -5.371 42.713 -10.535 1.00 35.09 93 THR A N 1
ATOM 709 C CA . THR A 1 93 ? -5.453 41.312 -10.089 1.00 35.09 93 THR A CA 1
ATOM 710 C C . THR A 1 93 ? -5.276 40.346 -11.259 1.00 35.09 93 THR A C 1
ATOM 712 O O . THR A 1 93 ? -6.165 39.572 -11.597 1.00 35.09 93 THR A O 1
ATOM 715 N N . ASN A 1 94 ? -4.084 40.354 -11.860 1.00 32.22 94 ASN A N 1
ATOM 716 C CA . ASN A 1 94 ? -3.654 39.319 -12.803 1.00 32.22 94 ASN A CA 1
ATOM 717 C C . ASN A 1 94 ? -2.630 38.383 -12.148 1.00 32.22 94 ASN A C 1
ATOM 719 O O . ASN A 1 94 ? -1.422 38.518 -12.326 1.00 32.22 94 ASN A O 1
ATOM 723 N N . ALA A 1 95 ? -3.142 37.407 -11.398 1.00 31.69 95 ALA A N 1
ATOM 724 C CA . ALA A 1 95 ? -2.393 36.245 -10.932 1.00 31.69 95 ALA A CA 1
ATOM 725 C C . ALA A 1 95 ? -3.277 34.997 -11.086 1.00 31.69 95 ALA A C 1
ATOM 727 O O . ALA A 1 95 ? -4.204 34.788 -10.306 1.00 31.69 95 ALA A O 1
ATOM 728 N N . LEU A 1 96 ? -3.010 34.180 -12.111 1.00 33.97 96 LEU A N 1
ATOM 729 C CA . LEU A 1 96 ? -3.672 32.885 -12.298 1.00 33.97 96 LEU A CA 1
ATOM 730 C C . LEU A 1 96 ? -3.200 31.894 -11.217 1.00 33.97 96 LEU A C 1
ATOM 732 O O . LEU A 1 96 ? -2.002 31.609 -11.160 1.00 33.97 96 LEU A O 1
ATOM 736 N N . PRO A 1 97 ? -4.098 31.282 -10.425 1.00 40.47 97 PRO A N 1
ATOM 737 C CA . PRO A 1 97 ? -3.749 30.117 -9.628 1.00 40.47 97 PRO A CA 1
ATOM 738 C C . PRO A 1 97 ? -3.861 28.850 -10.491 1.00 40.47 97 PRO A C 1
ATOM 740 O O . PRO A 1 97 ? -4.954 28.450 -10.893 1.00 40.47 97 PRO A O 1
ATOM 743 N N . GLN A 1 98 ? -2.730 28.194 -10.765 1.00 31.77 98 GLN A N 1
ATOM 744 C CA . GLN A 1 98 ? -2.723 26.852 -11.359 1.00 31.77 98 GLN A CA 1
ATOM 745 C C . GLN A 1 98 ? -3.393 25.858 -10.396 1.00 31.77 98 GLN A C 1
ATOM 747 O O . GLN A 1 98 ? -3.058 25.805 -9.213 1.00 31.77 98 GLN A O 1
ATOM 752 N N . GLY A 1 99 ? -4.362 25.085 -10.894 1.00 35.03 99 GLY A N 1
ATOM 753 C CA . GLY A 1 99 ? -5.230 24.256 -10.060 1.00 35.03 99 GLY A CA 1
ATOM 754 C C . GLY A 1 99 ? -5.222 22.775 -10.433 1.00 35.03 99 GLY A C 1
ATOM 755 O O . GLY A 1 99 ? -5.428 22.409 -11.586 1.00 35.03 99 GLY A O 1
ATOM 756 N N . SER A 1 100 ? -5.073 21.920 -9.421 1.00 40.78 100 SER A N 1
ATOM 757 C CA . SER A 1 100 ? -5.243 20.465 -9.521 1.00 40.78 100 SER A CA 1
ATOM 758 C C . SER A 1 100 ? -5.632 19.888 -8.149 1.00 40.78 100 SER A C 1
ATOM 760 O O . SER A 1 100 ? -4.800 19.308 -7.456 1.00 40.78 100 SER A O 1
ATOM 762 N N . ASN A 1 101 ? -6.882 20.103 -7.713 1.00 39.34 101 ASN A N 1
ATOM 763 C CA . ASN A 1 101 ? -7.310 19.816 -6.329 1.00 39.34 101 ASN A CA 1
ATOM 764 C C . ASN A 1 101 ? -8.650 19.063 -6.177 1.00 39.34 101 ASN A C 1
ATOM 766 O O . ASN A 1 101 ? -9.167 18.936 -5.068 1.00 39.34 101 ASN A O 1
ATOM 770 N N . GLU A 1 102 ? -9.208 18.508 -7.255 1.00 40.03 102 GLU A N 1
ATOM 771 C CA . GLU A 1 102 ? -10.568 17.944 -7.212 1.00 40.03 102 GLU A CA 1
ATOM 772 C C . GLU A 1 102 ? -10.700 16.666 -6.367 1.00 40.03 102 GLU A C 1
ATOM 774 O O . GLU A 1 102 ? -11.741 16.439 -5.747 1.00 40.03 102 GLU A O 1
ATOM 779 N N . LEU A 1 103 ? -9.641 15.852 -6.257 1.00 41.84 103 LEU A N 1
ATOM 780 C CA . LEU A 1 103 ? -9.689 14.594 -5.498 1.00 41.84 103 LEU A CA 1
ATOM 781 C C . LEU A 1 103 ? -9.635 14.782 -3.968 1.00 41.84 103 LEU A C 1
ATOM 783 O O . LEU A 1 103 ? -10.011 13.867 -3.235 1.00 41.84 103 LEU A O 1
ATOM 787 N N . MET A 1 104 ? -9.211 15.952 -3.470 1.00 47.41 104 MET A N 1
ATOM 788 C CA . MET A 1 104 ? -9.217 16.245 -2.026 1.00 47.41 104 MET A CA 1
ATOM 789 C C . MET A 1 104 ? -10.616 16.582 -1.486 1.00 47.41 104 MET A C 1
ATOM 791 O O . MET A 1 104 ? -10.860 16.424 -0.288 1.00 47.41 104 MET A O 1
ATOM 795 N N . SER A 1 105 ? -11.554 16.992 -2.347 1.00 55.97 105 SER A N 1
ATOM 796 C CA . SER A 1 105 ? -12.913 17.391 -1.943 1.00 55.97 105 SER A CA 1
ATOM 797 C C . SER A 1 105 ? -13.688 16.254 -1.252 1.00 55.97 105 SER A C 1
ATOM 799 O O . SER A 1 105 ? -14.259 16.449 -0.179 1.00 55.97 105 SER A O 1
ATOM 801 N N . MET A 1 106 ? -13.627 15.038 -1.807 1.00 53.03 106 MET A N 1
ATOM 802 C CA . MET A 1 106 ? -14.263 13.830 -1.260 1.00 53.03 106 MET A CA 1
ATOM 803 C C . MET A 1 106 ? -13.668 13.396 0.089 1.00 53.03 106 MET A C 1
ATOM 805 O O . MET A 1 106 ? -14.409 13.007 0.990 1.00 53.03 106 MET A O 1
ATOM 809 N N . GLN A 1 107 ? -12.341 13.471 0.253 1.00 58.50 107 GLN A N 1
ATOM 810 C CA . GLN A 1 107 ? -11.687 13.137 1.527 1.00 58.50 107 GLN A CA 1
ATOM 811 C C . GLN A 1 107 ? -11.991 14.172 2.615 1.00 58.50 107 GLN A C 1
ATOM 813 O O . GLN A 1 107 ? -12.242 13.791 3.758 1.00 58.50 107 GLN A O 1
ATOM 818 N N . SER A 1 108 ? -12.034 15.460 2.262 1.00 62.94 108 SER A N 1
ATOM 819 C CA . SER A 1 108 ? -12.421 16.527 3.189 1.00 62.94 108 SER A CA 1
ATOM 820 C C . SER A 1 108 ? -13.874 16.377 3.659 1.00 62.94 108 SER A C 1
ATOM 822 O O . SER A 1 108 ? -14.131 16.459 4.861 1.00 62.94 108 SER A O 1
ATOM 824 N N . LEU A 1 109 ? -14.811 16.050 2.757 1.00 66.44 109 LEU A N 1
ATOM 825 C CA . LEU A 1 109 ? -16.193 15.737 3.139 1.00 66.44 109 LEU A CA 1
ATOM 826 C C . LEU A 1 109 ? -16.286 14.496 4.042 1.00 66.44 109 LEU A C 1
ATOM 828 O O . LEU A 1 109 ? -17.033 14.515 5.016 1.00 66.44 109 LEU A O 1
ATOM 832 N N . GLY A 1 110 ? -15.514 13.440 3.764 1.00 70.44 110 GLY A N 1
ATOM 833 C CA . GLY A 1 110 ? -15.472 12.242 4.612 1.00 70.44 110 GLY A CA 1
ATOM 834 C C . GLY A 1 110 ? -15.044 12.539 6.055 1.00 70.44 110 GLY A C 1
ATOM 835 O O . GLY A 1 110 ? -15.631 11.995 6.990 1.00 70.44 110 GLY A O 1
ATOM 836 N N . GLN A 1 111 ? -14.083 13.453 6.243 1.00 75.19 111 GLN A N 1
ATOM 837 C CA . GLN A 1 111 ? -13.671 13.930 7.569 1.00 75.19 111 GLN A CA 1
ATOM 838 C C . GLN A 1 111 ? -14.738 14.808 8.235 1.00 75.19 111 GLN A C 1
ATOM 840 O O . GLN A 1 111 ? -15.031 14.600 9.409 1.00 75.19 111 GLN A O 1
ATOM 845 N N . LEU A 1 112 ? -15.350 15.741 7.493 1.00 65.25 112 LEU A N 1
ATOM 846 C CA . LEU A 1 112 ? -16.412 16.621 8.003 1.00 65.25 112 LEU A CA 1
ATOM 847 C C . LEU A 1 112 ? -17.616 15.824 8.533 1.00 65.25 112 LEU A C 1
ATOM 849 O O . LEU A 1 112 ? -18.193 16.166 9.558 1.00 65.25 112 LEU A O 1
ATOM 853 N N . VAL A 1 113 ? -17.969 14.754 7.821 1.00 70.50 113 VAL A N 1
ATOM 854 C CA . VAL A 1 113 ? -19.152 13.920 8.068 1.00 70.50 113 VAL A CA 1
ATOM 855 C C . VAL A 1 113 ? -18.846 12.736 9.011 1.00 70.50 113 VAL A C 1
ATOM 857 O O . VAL A 1 113 ? -19.740 11.986 9.399 1.00 70.50 113 VAL A O 1
ATOM 860 N N . GLY A 1 114 ? -17.580 12.543 9.402 1.00 73.25 114 GLY A N 1
ATOM 861 C CA . GLY A 1 114 ? -17.151 11.444 10.278 1.00 73.25 114 GLY A CA 1
ATOM 862 C C . GLY A 1 114 ? -17.233 10.049 9.639 1.00 73.25 114 GLY A C 1
ATOM 863 O O . GLY A 1 114 ? -17.201 9.041 10.347 1.00 73.25 114 GLY A O 1
ATOM 864 N N . THR A 1 115 ? -17.338 9.957 8.309 1.00 73.06 115 THR A N 1
ATOM 865 C CA . THR A 1 115 ? -17.449 8.686 7.578 1.00 73.06 115 THR A CA 1
ATOM 866 C C . THR A 1 115 ? -16.321 8.522 6.566 1.00 73.06 115 THR A C 1
ATOM 868 O O . THR A 1 115 ? -16.335 9.125 5.494 1.00 73.06 115 THR A O 1
ATOM 871 N N . ASN A 1 116 ? -15.395 7.607 6.854 1.00 73.62 116 ASN A N 1
ATOM 872 C CA . ASN A 1 116 ? -14.309 7.232 5.938 1.00 73.62 116 ASN A CA 1
ATOM 873 C C . ASN A 1 116 ? -14.760 6.310 4.781 1.00 73.62 116 ASN A C 1
ATOM 875 O O . ASN A 1 116 ? -13.937 5.897 3.967 1.00 73.62 116 ASN A O 1
ATOM 879 N N . GLU A 1 117 ? -16.046 5.950 4.709 1.00 78.38 117 GLU A N 1
ATOM 880 C CA . GLU A 1 117 ? -16.580 5.035 3.699 1.00 78.38 117 GLU A CA 1
ATOM 881 C C . GLU A 1 117 ? -17.184 5.804 2.503 1.00 78.38 117 GLU A C 1
ATOM 883 O O . GLU A 1 117 ? -18.196 6.495 2.667 1.00 78.38 117 GLU A O 1
ATOM 888 N N . PRO A 1 118 ? -16.632 5.666 1.279 1.00 74.81 118 PRO A N 1
ATOM 889 C CA . PRO A 1 118 ? -17.071 6.450 0.121 1.00 74.81 118 PRO A CA 1
ATOM 890 C C . PRO A 1 118 ? -18.502 6.113 -0.325 1.00 74.81 118 PRO A C 1
ATOM 892 O O . PRO A 1 118 ? -19.240 7.002 -0.744 1.00 74.81 118 PRO A O 1
ATOM 895 N N . SER A 1 119 ? -18.922 4.851 -0.181 1.00 84.06 119 SER A N 1
ATOM 896 C CA . SER A 1 119 ? -20.287 4.391 -0.473 1.00 84.06 119 SER A CA 1
ATOM 897 C C . SER A 1 119 ? -21.323 5.113 0.393 1.00 84.06 119 SER A C 1
ATOM 899 O O . SER A 1 119 ? -22.360 5.560 -0.098 1.00 84.06 119 SER A O 1
ATOM 901 N N . ARG A 1 120 ? -21.014 5.271 1.687 1.00 87.12 120 ARG A N 1
ATOM 902 C CA . ARG A 1 120 ? -21.882 5.938 2.659 1.00 87.12 120 ARG A CA 1
ATOM 903 C C . ARG A 1 120 ? -21.950 7.443 2.402 1.00 87.12 120 ARG A C 1
ATOM 905 O O . ARG A 1 120 ? -23.036 8.013 2.469 1.00 87.12 120 ARG A O 1
ATOM 912 N N . LEU A 1 121 ? -20.825 8.069 2.042 1.00 89.44 121 LEU A N 1
ATOM 913 C CA . LEU A 1 121 ? -20.791 9.483 1.658 1.00 89.44 121 LEU A CA 1
ATOM 914 C C . LEU A 1 121 ? -21.686 9.766 0.439 1.00 89.44 121 LEU A C 1
ATOM 916 O O . LEU A 1 121 ? -22.471 10.713 0.458 1.00 89.44 121 LEU A O 1
ATOM 920 N N . TRP A 1 122 ? -21.634 8.908 -0.584 1.00 89.50 122 TRP A N 1
ATOM 921 C CA . TRP A 1 122 ? -22.485 9.043 -1.770 1.00 89.50 122 TRP A CA 1
ATOM 922 C C . TRP A 1 122 ? -23.979 8.870 -1.451 1.00 89.50 122 TRP A C 1
ATOM 924 O O . TRP A 1 122 ? -24.806 9.633 -1.950 1.00 89.50 122 TRP A O 1
ATOM 934 N N . ALA A 1 123 ? -24.333 7.937 -0.559 1.00 93.06 123 ALA A N 1
ATOM 935 C CA . ALA A 1 123 ? -25.705 7.807 -0.064 1.00 93.06 123 ALA A CA 1
ATOM 936 C C . ALA A 1 123 ? -26.180 9.083 0.661 1.00 93.06 123 ALA A C 1
ATOM 938 O O . ALA A 1 123 ? -27.286 9.553 0.407 1.00 93.06 123 ALA A O 1
ATOM 939 N N . MET A 1 124 ? -25.335 9.708 1.489 1.00 93.88 124 MET A N 1
ATOM 940 C CA . MET A 1 124 ? -25.671 10.974 2.161 1.00 93.88 124 MET A CA 1
ATOM 941 C C . MET A 1 124 ? -25.802 12.152 1.18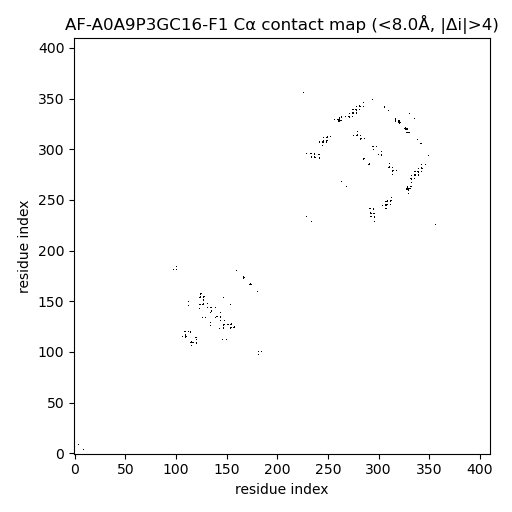3 1.00 93.88 124 MET A C 1
ATOM 943 O O . MET A 1 124 ? -26.699 12.980 1.344 1.00 93.88 124 MET A O 1
ATOM 947 N N . MET A 1 125 ? -24.993 12.193 0.117 1.00 93.56 125 MET A N 1
ATOM 948 C CA . MET A 1 125 ? -25.195 13.142 -0.987 1.00 93.56 125 MET A CA 1
ATOM 949 C C . MET A 1 125 ? -26.561 12.945 -1.659 1.00 93.56 125 MET A C 1
ATOM 951 O O . MET A 1 125 ? -27.253 13.932 -1.904 1.00 93.56 125 MET A O 1
ATOM 955 N N . GLN A 1 126 ? -26.997 11.702 -1.899 1.00 93.19 126 GLN A N 1
ATOM 956 C CA . GLN A 1 126 ? -28.346 11.447 -2.416 1.00 93.19 126 GLN A CA 1
ATOM 957 C C . GLN A 1 126 ? -29.440 11.885 -1.434 1.00 93.19 126 GLN A C 1
ATOM 959 O O . GLN A 1 126 ? -30.361 12.593 -1.841 1.00 93.19 126 GLN A O 1
ATOM 964 N N . PHE A 1 127 ? -29.317 11.515 -0.155 1.00 97.25 127 PHE A N 1
ATOM 965 C CA . PHE A 1 127 ? -30.280 11.840 0.903 1.00 97.25 127 PHE A CA 1
ATOM 966 C C . PHE A 1 127 ? -30.466 13.348 1.105 1.00 97.25 127 PHE A C 1
ATOM 968 O O . PHE A 1 127 ? -31.557 13.777 1.469 1.00 97.25 127 PHE A O 1
ATOM 975 N N . SER A 1 128 ? -29.450 14.162 0.800 1.00 96.75 128 SER A N 1
ATOM 976 C CA . SER A 1 128 ? -29.536 15.625 0.891 1.00 96.75 128 SER A CA 1
ATOM 977 C C . SER A 1 128 ? -30.613 16.263 -0.005 1.00 96.75 128 SER A C 1
ATOM 979 O O . SER A 1 128 ? -31.013 17.399 0.248 1.00 96.75 128 SER A O 1
ATOM 981 N N . GLN A 1 129 ? -31.120 15.541 -1.012 1.00 96.31 129 GLN A N 1
ATOM 982 C CA . GLN A 1 129 ? -32.225 15.977 -1.880 1.00 96.31 129 GLN A CA 1
ATOM 983 C C . GLN A 1 129 ? -33.621 15.766 -1.272 1.00 96.31 129 GLN A C 1
ATOM 985 O O . GLN A 1 129 ? -34.597 16.266 -1.827 1.00 96.31 129 GLN A O 1
ATOM 990 N N . TRP A 1 130 ? -33.744 15.005 -0.183 1.00 97.50 130 TRP A N 1
ATOM 991 C CA . TRP A 1 130 ? -35.029 14.692 0.446 1.00 97.50 130 TRP A CA 1
ATOM 992 C C . TRP A 1 130 ? -35.194 15.452 1.761 1.00 97.50 130 TRP A C 1
ATOM 994 O O . TRP A 1 130 ? -34.213 15.760 2.44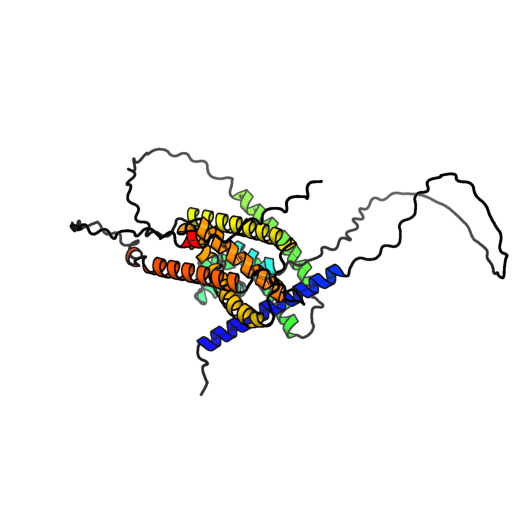8 1.00 97.50 130 TRP A O 1
ATOM 1004 N N . SER A 1 131 ? -36.447 15.754 2.110 1.00 97.38 131 SER A N 1
ATOM 1005 C CA . SER A 1 131 ? -36.772 16.323 3.417 1.00 97.38 131 SER A CA 1
ATOM 1006 C C . SER A 1 131 ? -36.507 15.301 4.525 1.00 97.38 131 SER A C 1
ATOM 1008 O O . SER A 1 131 ? -36.458 14.090 4.293 1.00 97.38 131 SER A O 1
ATOM 1010 N N . SER A 1 132 ? -36.345 15.776 5.753 1.00 97.06 132 SER A N 1
ATOM 1011 C CA . SER A 1 132 ? -36.049 14.918 6.906 1.00 97.06 132 SER A CA 1
ATOM 1012 C C . SER A 1 132 ? -37.225 13.999 7.237 1.00 97.06 132 SER A C 1
ATOM 1014 O O . SER A 1 132 ? -37.022 12.844 7.606 1.00 97.06 132 SER A O 1
ATOM 1016 N N . ASP A 1 133 ? -38.455 14.447 6.982 1.00 97.44 133 ASP A N 1
ATOM 1017 C CA . ASP A 1 133 ? -39.650 13.617 7.128 1.00 97.44 133 ASP A CA 1
ATOM 1018 C C . ASP A 1 133 ? -39.780 12.574 6.007 1.00 97.44 133 ASP A C 1
ATOM 1020 O O . ASP A 1 133 ? -40.185 11.442 6.277 1.00 97.44 133 ASP A O 1
ATOM 1024 N N . ASP A 1 134 ? -39.356 12.879 4.774 1.00 97.25 134 ASP A N 1
ATOM 1025 C CA . ASP A 1 134 ? -39.250 11.873 3.705 1.00 97.25 134 ASP A CA 1
ATOM 1026 C C . ASP A 1 134 ? -38.180 10.819 4.014 1.00 97.25 134 ASP A C 1
ATOM 1028 O O . ASP A 1 134 ? -38.377 9.635 3.733 1.00 97.25 134 ASP A O 1
ATOM 1032 N N . LEU A 1 135 ? -37.055 11.223 4.615 1.00 97.75 135 LEU A N 1
ATOM 1033 C CA . LEU A 1 135 ? -36.005 10.307 5.065 1.00 97.75 135 LEU A CA 1
ATOM 1034 C C . LEU A 1 135 ? -36.519 9.367 6.169 1.00 97.75 135 LEU A C 1
ATOM 1036 O O . LEU A 1 135 ? -36.317 8.153 6.067 1.00 97.75 135 LEU A O 1
ATOM 1040 N N . ARG A 1 136 ? -37.262 9.890 7.156 1.00 97.94 136 ARG A N 1
ATOM 1041 C CA . ARG A 1 136 ? -37.935 9.075 8.189 1.00 97.94 136 ARG A CA 1
ATOM 1042 C C . ARG A 1 136 ? -38.946 8.102 7.579 1.00 97.94 136 ARG A C 1
ATOM 1044 O O . ARG A 1 136 ? -38.905 6.912 7.885 1.00 97.94 136 ARG A O 1
ATOM 1051 N N . ARG A 1 137 ? -39.799 8.566 6.654 1.00 97.31 137 ARG A N 1
ATOM 1052 C CA . ARG A 1 137 ? -40.772 7.719 5.924 1.00 97.31 137 ARG A CA 1
ATOM 1053 C C . ARG A 1 137 ? -40.109 6.601 5.113 1.00 97.31 137 ARG A C 1
ATOM 1055 O O . ARG A 1 137 ? -40.721 5.558 4.905 1.00 97.31 137 ARG A O 1
ATOM 1062 N N . ARG A 1 138 ? -38.864 6.801 4.670 1.00 96.94 138 ARG A N 1
ATOM 1063 C CA . ARG A 1 138 ? -38.041 5.809 3.952 1.00 96.94 138 ARG A CA 1
ATOM 1064 C C . ARG A 1 138 ? -37.242 4.879 4.877 1.00 96.94 138 ARG A C 1
ATOM 1066 O O . ARG A 1 138 ? -36.487 4.053 4.374 1.00 96.94 138 ARG A O 1
ATOM 1073 N N . GLY A 1 139 ? -37.385 4.999 6.200 1.00 96.00 139 GLY A N 1
ATOM 1074 C CA . GLY A 1 139 ? -36.665 4.171 7.173 1.00 96.00 139 GLY A CA 1
ATOM 1075 C C . GLY A 1 139 ? -35.172 4.493 7.295 1.00 96.00 139 GLY A C 1
ATOM 1076 O O . GLY A 1 139 ? -34.395 3.642 7.731 1.00 96.00 139 GLY A O 1
ATOM 1077 N N . VAL A 1 140 ? -34.741 5.698 6.902 1.00 96.75 140 VAL A N 1
ATOM 1078 C CA . VAL A 1 140 ? -33.355 6.143 7.110 1.00 96.75 140 VAL A CA 1
ATOM 1079 C C . VAL A 1 140 ? -33.123 6.379 8.606 1.00 96.75 140 VAL A C 1
ATOM 1081 O O . VAL A 1 140 ? -33.962 6.959 9.287 1.00 96.75 140 VAL A O 1
ATOM 1084 N N . GLN A 1 141 ? -31.983 5.920 9.130 1.00 96.44 141 GLN A N 1
ATOM 1085 C CA . GLN A 1 141 ? -31.651 6.067 10.551 1.00 96.44 141 GLN A CA 1
ATOM 1086 C C . GLN A 1 141 ? -31.527 7.544 10.947 1.00 96.44 141 GLN A C 1
ATOM 1088 O O . GLN A 1 141 ? -30.818 8.296 10.280 1.00 96.44 141 GLN A O 1
ATOM 1093 N N . GLU A 1 142 ? -32.119 7.931 12.080 1.00 94.94 142 GLU A N 1
ATOM 1094 C CA . GLU A 1 142 ? -32.127 9.320 12.572 1.00 94.94 142 GLU A CA 1
ATOM 1095 C C . GLU A 1 142 ? -30.709 9.910 12.713 1.00 94.94 142 GLU A C 1
ATOM 1097 O O . GLU A 1 142 ? -30.486 11.072 12.401 1.00 94.94 142 GLU A O 1
ATOM 1102 N N . SER A 1 143 ? -29.708 9.092 13.066 1.00 93.00 143 SER A N 1
ATOM 1103 C CA . SER A 1 143 ? -28.295 9.503 13.100 1.00 93.00 143 SER A CA 1
ATOM 1104 C C . SER A 1 143 ? -27.773 9.986 11.740 1.00 93.00 143 SER A C 1
ATOM 1106 O O . SER A 1 143 ? -27.000 10.938 11.680 1.00 93.00 143 SER A O 1
ATOM 1108 N N . ILE A 1 144 ? -28.211 9.364 10.642 1.00 93.19 144 ILE A N 1
ATOM 1109 C CA . ILE A 1 144 ? -27.892 9.789 9.276 1.00 93.19 144 ILE A CA 1
ATOM 1110 C C . ILE A 1 144 ? -28.708 11.032 8.910 1.00 93.19 144 ILE A C 1
ATOM 1112 O O . ILE A 1 144 ? -28.178 11.911 8.240 1.00 93.19 144 ILE A O 1
ATOM 1116 N N . ILE A 1 145 ? -29.957 11.143 9.372 1.00 96.88 145 ILE A N 1
ATOM 1117 C CA . ILE A 1 145 ? -30.812 12.314 9.123 1.00 96.88 145 ILE A CA 1
ATOM 1118 C C . ILE A 1 145 ? -30.209 13.567 9.766 1.00 96.88 145 ILE A C 1
ATOM 1120 O O . ILE A 1 145 ? -30.017 14.553 9.063 1.00 96.88 145 ILE A O 1
ATOM 1124 N N . THR A 1 146 ? -29.805 13.517 11.038 1.00 94.69 146 THR A N 1
ATOM 1125 C CA . THR A 1 146 ? -29.129 14.635 11.726 1.00 94.69 146 THR A CA 1
ATOM 1126 C C . THR A 1 146 ? -27.840 15.056 11.016 1.00 94.69 146 THR A C 1
ATOM 1128 O O . THR A 1 146 ? -27.584 16.244 10.837 1.00 94.69 146 THR A O 1
ATOM 1131 N N . ILE A 1 147 ? -27.037 14.087 10.563 1.00 92.88 147 ILE A N 1
ATOM 1132 C CA . ILE A 1 147 ? -25.811 14.343 9.795 1.00 92.88 147 ILE A CA 1
ATOM 1133 C C . ILE A 1 147 ? -26.130 15.009 8.446 1.00 92.88 147 ILE A C 1
ATOM 1135 O O . ILE A 1 147 ? -25.494 15.995 8.073 1.00 92.88 147 ILE A O 1
ATOM 1139 N N . VAL A 1 148 ? -27.118 14.486 7.715 1.00 95.12 148 VAL A N 1
ATOM 1140 C CA . VAL A 1 148 ? -27.544 15.035 6.421 1.00 95.12 148 VAL A CA 1
ATOM 1141 C C . VAL A 1 148 ? -28.136 16.430 6.588 1.00 95.12 148 VAL A C 1
ATOM 1143 O O . VAL A 1 148 ? -27.861 17.267 5.740 1.00 95.12 148 VAL A O 1
ATOM 1146 N N . GLU A 1 149 ? -28.874 16.713 7.663 1.00 95.56 149 GLU A N 1
ATOM 1147 C CA . GLU A 1 149 ? -29.435 18.038 7.950 1.00 95.56 149 GLU A CA 1
ATOM 1148 C C . GLU A 1 149 ? -28.328 19.058 8.250 1.00 95.56 149 GLU A C 1
ATOM 1150 O O . GLU A 1 149 ? -28.215 20.071 7.555 1.00 95.56 149 GLU A O 1
ATOM 1155 N N . ASN A 1 150 ? -27.439 18.739 9.200 1.00 94.62 150 ASN A N 1
ATOM 1156 C CA . ASN A 1 150 ? -26.312 19.591 9.601 1.00 94.62 150 ASN A CA 1
ATOM 1157 C C . ASN A 1 150 ? -25.370 19.932 8.434 1.00 94.62 150 ASN A C 1
ATOM 1159 O O . ASN A 1 150 ? -24.742 20.991 8.428 1.00 94.62 150 ASN A O 1
ATOM 1163 N N . HIS A 1 151 ? -25.266 19.047 7.438 1.00 92.50 151 HIS A N 1
ATOM 1164 C CA . HIS A 1 151 ? -24.403 19.230 6.271 1.00 92.50 151 HIS A CA 1
ATOM 1165 C C . HIS A 1 151 ? -25.174 19.388 4.947 1.00 92.50 151 HIS A C 1
ATOM 1167 O O . HIS A 1 151 ? -24.547 19.335 3.882 1.00 92.50 151 HIS A O 1
ATOM 1173 N N . ARG A 1 152 ? -26.501 19.621 4.970 1.00 94.06 152 ARG A N 1
ATOM 1174 C CA . ARG A 1 152 ? -27.364 19.540 3.768 1.00 94.06 152 ARG A CA 1
ATOM 1175 C C . ARG A 1 152 ? -26.873 20.441 2.642 1.00 94.06 152 ARG A C 1
ATOM 1177 O O . ARG A 1 152 ? -26.731 19.978 1.515 1.00 94.06 152 ARG A O 1
ATOM 1184 N N . ALA A 1 153 ? -26.552 21.697 2.949 1.00 88.56 153 ALA A N 1
ATOM 1185 C CA . ALA A 1 153 ? -26.084 22.670 1.960 1.00 88.56 153 ALA A CA 1
ATOM 1186 C C . ALA A 1 153 ? -24.769 22.250 1.271 1.00 88.56 153 ALA A C 1
ATOM 1188 O O . ALA A 1 153 ? -24.591 22.482 0.075 1.00 88.56 153 ALA A O 1
ATOM 1189 N N . ILE A 1 154 ? -23.858 21.602 2.007 1.00 84.31 154 ILE A N 1
ATOM 1190 C CA . ILE A 1 154 ? -22.582 21.109 1.469 1.00 84.31 154 ILE A CA 1
ATOM 1191 C C . ILE A 1 154 ? -22.840 19.878 0.594 1.00 84.31 154 ILE A C 1
ATOM 1193 O O . ILE A 1 154 ? -22.398 19.836 -0.554 1.00 84.31 154 ILE A O 1
ATOM 1197 N N . LEU A 1 155 ? -23.619 18.916 1.099 1.00 91.31 155 LEU A N 1
ATOM 1198 C CA . LEU A 1 155 ? -23.971 17.685 0.385 1.00 91.31 155 LEU A CA 1
ATOM 1199 C C . LEU A 1 155 ? -24.734 17.964 -0.923 1.00 91.31 155 LEU A C 1
ATOM 1201 O O . LEU A 1 155 ? -24.388 17.389 -1.955 1.00 91.31 155 LEU A O 1
ATOM 1205 N N . GLN A 1 156 ? -25.699 18.891 -0.911 1.00 92.38 156 GLN A N 1
ATOM 1206 C CA . GLN A 1 156 ? -26.439 19.316 -2.106 1.00 92.38 156 GLN A CA 1
ATOM 1207 C C . GLN A 1 156 ? -25.521 19.976 -3.143 1.00 92.38 156 GLN A C 1
ATOM 1209 O O . GLN A 1 156 ? -25.604 19.651 -4.329 1.00 92.38 156 GLN A O 1
ATOM 1214 N N . ARG A 1 157 ? -24.609 20.862 -2.716 1.00 81.69 157 ARG A N 1
ATOM 1215 C CA . ARG A 1 157 ? -23.649 21.533 -3.611 1.00 81.69 157 ARG A CA 1
ATOM 1216 C C . ARG A 1 157 ? -22.678 20.528 -4.244 1.00 81.69 157 ARG A C 1
ATOM 1218 O O . ARG A 1 157 ? -22.471 20.560 -5.457 1.00 81.69 157 ARG A O 1
ATOM 1225 N N . SER A 1 158 ? -22.150 19.582 -3.463 1.00 84.56 158 SER A N 1
ATOM 1226 C CA . SER A 1 158 ? -21.332 18.474 -3.981 1.00 84.56 158 SER A CA 1
ATOM 1227 C C . SER A 1 158 ? -22.111 17.574 -4.946 1.00 84.56 158 SER A C 1
ATOM 1229 O O . SER A 1 158 ? -21.565 17.148 -5.965 1.00 84.56 158 SER A O 1
ATOM 1231 N N . TYR A 1 159 ? -23.391 17.305 -4.667 1.00 88.75 159 TYR A N 1
ATOM 1232 C CA . TYR A 1 159 ? -24.247 16.510 -5.546 1.00 88.75 159 TYR A CA 1
ATOM 1233 C C . TYR A 1 159 ? -24.490 17.204 -6.896 1.00 88.75 159 TYR A C 1
ATOM 1235 O O . TYR A 1 159 ? -24.308 16.580 -7.941 1.00 88.75 159 TYR A O 1
ATOM 1243 N N . GLN A 1 160 ? -24.801 18.505 -6.899 1.00 87.38 160 GLN A N 1
ATOM 1244 C CA . GLN A 1 160 ? -24.965 19.296 -8.129 1.00 87.38 160 GLN A CA 1
ATOM 1245 C C . GLN A 1 160 ? -23.686 19.339 -8.979 1.00 87.38 160 GLN A C 1
ATOM 1247 O O . GLN A 1 160 ? -23.763 19.181 -10.202 1.00 87.38 160 GLN A O 1
ATOM 1252 N N . GLY A 1 161 ? -22.514 19.480 -8.348 1.00 81.19 161 GLY A N 1
ATOM 1253 C CA . GLY A 1 161 ? -21.222 19.397 -9.038 1.00 81.19 161 GLY A CA 1
ATOM 1254 C C . GLY A 1 161 ? -21.022 18.040 -9.722 1.00 81.19 161 GLY A C 1
ATOM 1255 O O . GLY A 1 161 ? -20.704 17.979 -10.910 1.00 81.19 161 GLY A O 1
ATOM 1256 N N . HIS A 1 162 ? -21.307 16.944 -9.011 1.00 79.44 162 HIS A N 1
ATOM 1257 C CA . HIS A 1 162 ? -21.205 15.591 -9.562 1.00 79.44 162 HIS A CA 1
ATOM 1258 C C . HIS A 1 162 ? -22.206 15.335 -10.705 1.00 79.44 162 HIS A C 1
ATOM 1260 O O . HIS A 1 162 ? -21.846 14.713 -11.705 1.00 79.44 162 HIS A O 1
ATOM 1266 N N . VAL A 1 163 ? -23.456 15.799 -10.593 1.00 83.25 163 VAL A N 1
ATOM 1267 C CA . VAL A 1 163 ? -24.467 15.654 -11.659 1.00 83.25 163 VAL A CA 1
ATOM 1268 C C . VAL A 1 163 ? -24.075 16.454 -12.901 1.00 83.25 163 VAL A C 1
ATOM 1270 O O . VAL A 1 163 ? -24.134 15.923 -14.008 1.00 83.25 163 VAL A O 1
ATOM 1273 N N . THR A 1 164 ? -23.606 17.692 -12.728 1.00 79.38 164 THR A N 1
ATOM 1274 C CA . THR A 1 164 ? -23.119 18.532 -13.835 1.00 79.38 164 THR A CA 1
ATOM 1275 C C . THR A 1 164 ? -21.958 17.860 -14.565 1.00 79.38 164 THR A C 1
ATOM 1277 O O . THR A 1 164 ? -22.008 17.703 -15.782 1.00 79.38 164 THR A O 1
ATOM 1280 N N . LEU A 1 165 ? -20.956 17.369 -13.828 1.00 77.38 165 LEU A N 1
ATOM 1281 C CA . LEU A 1 165 ? -19.819 16.643 -14.398 1.00 77.38 165 LEU A CA 1
ATOM 1282 C C . LEU A 1 165 ? -20.252 15.352 -15.116 1.00 77.38 165 LEU A C 1
ATOM 1284 O O . LEU A 1 165 ? -19.793 15.076 -16.225 1.00 77.38 165 LEU A O 1
ATOM 1288 N N . GLN A 1 166 ? -21.183 14.585 -14.540 1.00 79.75 166 GLN A N 1
ATOM 1289 C CA . GLN A 1 166 ? -21.709 13.369 -15.165 1.00 79.75 166 GLN A CA 1
ATOM 1290 C C . GLN A 1 166 ? -22.484 13.660 -16.463 1.00 79.75 166 GLN A C 1
ATOM 1292 O O . GLN A 1 166 ? -22.375 12.893 -17.424 1.00 79.75 166 GLN A O 1
ATOM 1297 N N . ASN A 1 167 ? -23.244 14.755 -16.507 1.00 79.31 167 ASN A N 1
ATOM 1298 C CA . ASN A 1 167 ? -23.976 15.182 -17.699 1.00 79.31 167 ASN A CA 1
ATOM 1299 C C . ASN A 1 167 ? -23.020 15.665 -18.799 1.00 79.31 167 ASN A C 1
ATOM 1301 O O . ASN A 1 167 ? -23.174 15.244 -19.944 1.00 79.31 167 ASN A O 1
ATOM 1305 N N . SER A 1 168 ? -21.981 16.434 -18.454 1.00 72.44 168 SER A N 1
ATOM 1306 C CA . SER A 1 168 ? -20.928 16.848 -19.396 1.00 72.44 168 SER A CA 1
ATOM 1307 C C . SER A 1 168 ? -20.195 15.654 -20.022 1.00 72.44 168 SER A C 1
ATOM 1309 O O . SER A 1 168 ? -19.951 15.644 -21.225 1.00 72.44 168 SER A O 1
ATOM 1311 N N . ILE A 1 169 ? -19.904 14.604 -19.241 1.00 74.31 169 ILE A N 1
ATOM 1312 C CA . ILE A 1 169 ? -19.281 13.371 -19.759 1.00 74.31 169 ILE A CA 1
ATOM 1313 C C . ILE A 1 169 ? -20.224 12.623 -20.715 1.00 74.31 169 ILE A C 1
ATOM 1315 O O . ILE A 1 169 ? -19.785 12.137 -21.756 1.00 74.31 169 ILE A O 1
ATOM 1319 N N . LYS A 1 170 ? -21.519 12.524 -20.387 1.00 78.69 170 LYS A N 1
ATOM 1320 C CA . LYS A 1 170 ? -22.512 11.840 -21.238 1.00 78.69 170 LYS A CA 1
ATOM 1321 C C . LYS A 1 170 ? -22.872 12.623 -22.504 1.00 78.69 170 LYS A C 1
ATOM 1323 O O . LYS A 1 170 ? -23.238 12.004 -23.497 1.00 78.69 170 LYS A O 1
ATOM 1328 N N . GLY A 1 171 ? -22.782 13.952 -22.472 1.00 75.94 171 GLY A N 1
ATOM 1329 C CA . GLY A 1 171 ? -23.178 14.836 -23.572 1.00 75.94 171 GLY A CA 1
ATOM 1330 C C . GLY A 1 171 ? -22.188 14.925 -24.739 1.00 75.94 171 GLY A C 1
ATOM 1331 O O . GLY A 1 171 ? -22.464 15.638 -25.697 1.00 75.94 171 GLY A O 1
ATOM 1332 N N . GLY A 1 172 ? -21.026 14.265 -24.673 1.00 56.59 172 GLY A N 1
ATOM 1333 C CA . GLY A 1 172 ? -20.021 14.252 -25.750 1.00 56.59 172 GLY A CA 1
ATOM 1334 C C . GLY A 1 172 ? -19.265 15.574 -25.974 1.00 56.59 172 GLY A C 1
ATOM 1335 O O . GLY A 1 172 ? -18.201 15.568 -26.590 1.00 56.59 172 GLY A O 1
ATOM 1336 N N . GLN A 1 173 ? -19.751 16.694 -25.433 1.00 55.41 173 GLN A N 1
ATOM 1337 C CA . GLN A 1 173 ? -19.050 17.979 -25.397 1.00 55.41 173 GLN A CA 1
ATOM 1338 C C . GLN A 1 173 ? -17.918 17.936 -24.358 1.00 55.41 173 GLN A C 1
ATOM 1340 O O . GLN A 1 173 ? -18.089 18.280 -23.189 1.00 55.41 173 GLN A O 1
ATOM 1345 N N . GLY A 1 174 ? -16.749 17.461 -24.788 1.00 52.03 174 GLY A N 1
ATOM 1346 C CA . GLY A 1 174 ? -15.593 17.265 -23.917 1.00 52.03 174 GLY A CA 1
ATOM 1347 C C . GLY A 1 174 ? -15.045 18.559 -23.299 1.00 52.03 174 GLY A C 1
ATOM 1348 O O . GLY A 1 174 ? -14.843 19.541 -24.003 1.00 52.03 174 GLY A O 1
ATOM 1349 N N . TRP A 1 175 ? -14.751 18.497 -21.993 1.00 52.12 175 TRP A N 1
ATOM 1350 C CA . TRP A 1 175 ? -13.804 19.291 -21.176 1.00 52.12 175 TRP A CA 1
ATOM 1351 C C . TRP A 1 175 ? -13.799 20.840 -21.221 1.00 52.12 175 TRP A C 1
ATOM 1353 O O . TRP A 1 175 ? -13.213 21.447 -20.325 1.00 52.12 175 TRP A O 1
ATOM 1363 N N . ALA A 1 176 ? -14.470 21.506 -22.161 1.00 51.69 176 ALA A N 1
ATOM 1364 C CA . ALA A 1 176 ? -14.329 22.948 -22.403 1.00 51.69 176 ALA A CA 1
ATOM 1365 C C . ALA A 1 176 ? -14.775 23.857 -21.234 1.00 51.69 176 ALA A C 1
ATOM 1367 O O . ALA A 1 176 ? -14.238 24.947 -21.072 1.00 51.69 176 ALA A O 1
ATOM 1368 N N . ASN A 1 177 ? -15.706 23.400 -20.384 1.00 51.38 177 ASN A N 1
ATOM 1369 C CA . ASN A 1 177 ? -16.245 24.175 -19.251 1.00 51.38 177 ASN A CA 1
ATOM 1370 C C . ASN A 1 177 ? -15.630 23.831 -17.877 1.00 51.38 177 ASN A C 1
ATOM 1372 O O . ASN A 1 177 ? -16.062 24.360 -16.851 1.00 51.38 177 ASN A O 1
ATOM 1376 N N . VAL A 1 178 ? -14.608 22.970 -17.823 1.00 54.78 178 VAL A N 1
ATOM 1377 C CA . VAL A 1 178 ? -13.947 22.582 -16.558 1.00 54.78 178 VAL A CA 1
ATOM 1378 C C . VAL A 1 178 ? -13.289 23.754 -15.794 1.00 54.78 178 VAL A C 1
ATOM 1380 O O . VAL A 1 178 ? -13.413 23.769 -14.565 1.00 54.78 178 VAL A O 1
ATOM 1383 N N . PRO A 1 179 ? -12.673 24.777 -16.434 1.00 51.56 179 PRO A N 1
ATOM 1384 C CA . PRO A 1 179 ? -12.023 25.875 -15.703 1.00 51.56 179 PRO A CA 1
ATOM 1385 C C . PRO A 1 179 ? -12.958 26.648 -14.758 1.00 51.56 179 PRO A C 1
ATOM 1387 O O . PRO A 1 179 ? -12.561 27.037 -13.659 1.00 51.56 179 PRO A O 1
ATOM 1390 N N . GLN A 1 180 ? -14.220 26.838 -15.154 1.00 54.56 180 GLN A N 1
ATOM 1391 C CA . GLN A 1 180 ? -15.191 27.622 -14.386 1.00 54.56 180 GLN A CA 1
ATOM 1392 C C . GLN A 1 180 ? -15.721 26.853 -13.161 1.00 54.56 180 GLN A C 1
ATOM 1394 O O . GLN A 1 180 ? -15.981 27.449 -12.114 1.00 54.56 180 GLN A O 1
ATOM 1399 N N . MET A 1 181 ? -15.797 25.520 -13.251 1.00 53.19 181 MET A N 1
ATOM 1400 C CA . MET A 1 181 ? -16.147 24.644 -12.126 1.00 53.19 181 MET A CA 1
ATOM 1401 C C . MET A 1 181 ? -15.025 24.587 -11.076 1.00 53.19 181 MET A C 1
ATOM 1403 O O . MET A 1 181 ? -15.300 24.658 -9.875 1.00 53.19 181 MET A O 1
ATOM 1407 N N . LEU A 1 182 ? -13.763 24.518 -11.517 1.00 52.03 182 LEU A N 1
ATOM 1408 C CA . LEU A 1 182 ? -12.597 24.469 -10.629 1.00 52.03 182 LEU A CA 1
ATOM 1409 C C . LEU A 1 182 ? -12.480 25.740 -9.768 1.00 52.03 182 LEU A C 1
ATOM 1411 O O . LEU A 1 182 ? -12.213 25.658 -8.568 1.00 52.03 182 LEU A O 1
ATOM 1415 N N . ASN A 1 183 ? -12.762 26.908 -10.355 1.00 54.53 183 ASN A N 1
ATOM 1416 C CA . ASN A 1 183 ? -12.735 28.188 -9.643 1.00 54.53 183 ASN A CA 1
ATOM 1417 C C . ASN A 1 183 ? -13.856 28.284 -8.579 1.00 54.53 183 ASN A C 1
ATOM 1419 O O . ASN A 1 183 ? -13.628 28.742 -7.459 1.00 54.53 183 ASN A O 1
ATOM 1423 N N . HIS A 1 184 ? -15.050 27.748 -8.872 1.00 55.81 184 HIS A N 1
ATOM 1424 C CA . HIS A 1 184 ? -16.142 27.654 -7.892 1.00 55.81 184 HIS A CA 1
ATOM 1425 C C . HIS A 1 184 ? -15.814 26.695 -6.729 1.00 55.81 184 HIS A C 1
ATOM 1427 O O . HIS A 1 184 ? -16.154 26.964 -5.575 1.00 55.81 184 HIS A O 1
ATOM 1433 N N . GLN A 1 185 ? -15.113 25.589 -7.005 1.00 56.41 185 GLN A N 1
ATOM 1434 C CA . GLN A 1 185 ? -14.691 24.634 -5.975 1.00 56.41 185 GLN A CA 1
ATOM 1435 C C . GLN A 1 185 ? -13.588 25.202 -5.061 1.00 56.41 185 GLN A C 1
ATOM 1437 O O . GLN A 1 185 ? -13.573 24.911 -3.863 1.00 56.41 185 GLN A O 1
ATOM 1442 N N . LEU A 1 186 ? -12.700 26.053 -5.585 1.00 61.03 186 LEU A N 1
ATOM 1443 C CA . LEU A 1 186 ? -11.671 26.719 -4.781 1.00 61.03 186 LEU A CA 1
ATOM 1444 C C . LEU A 1 186 ? -12.280 27.738 -3.799 1.00 61.03 186 LEU A C 1
ATOM 1446 O O . LEU A 1 186 ? -11.930 27.733 -2.616 1.00 61.03 186 LEU A O 1
ATOM 1450 N N . ALA A 1 187 ? -13.256 28.533 -4.252 1.00 63.12 187 ALA A N 1
ATOM 1451 C CA . ALA A 1 187 ? -14.022 29.435 -3.386 1.00 63.12 187 ALA A CA 1
ATOM 1452 C C . ALA A 1 187 ? -14.758 28.679 -2.255 1.00 63.12 187 ALA A C 1
ATOM 1454 O O . ALA A 1 187 ? -14.814 29.143 -1.113 1.00 63.12 187 ALA A O 1
ATOM 1455 N N . LEU A 1 188 ? -15.262 27.469 -2.539 1.00 60.81 188 LEU A N 1
ATOM 1456 C CA . LEU A 1 188 ? -15.917 26.613 -1.546 1.00 60.81 188 LEU A CA 1
ATOM 1457 C C . LEU A 1 188 ? -14.972 26.174 -0.417 1.00 60.81 188 LEU A C 1
ATOM 1459 O O . LEU A 1 188 ? -15.353 26.205 0.756 1.00 60.81 188 LEU A O 1
ATOM 1463 N N . ALA A 1 189 ? -13.743 25.777 -0.756 1.00 63.19 189 ALA A N 1
ATOM 1464 C CA . ALA A 1 189 ? -12.750 25.336 0.225 1.00 63.19 189 ALA A CA 1
ATOM 1465 C C . ALA A 1 189 ? -12.351 26.465 1.197 1.00 63.19 189 ALA A C 1
ATOM 1467 O O . ALA A 1 189 ? -12.116 26.208 2.381 1.00 63.19 189 ALA A O 1
ATOM 1468 N N . GLN A 1 190 ? -12.333 27.718 0.726 1.00 70.12 190 GLN A N 1
ATOM 1469 C CA . GLN A 1 190 ? -12.159 28.898 1.579 1.00 70.12 190 GLN A CA 1
ATOM 1470 C C . GLN A 1 190 ? -13.362 29.126 2.510 1.00 70.12 190 GLN A C 1
ATOM 1472 O O . GLN A 1 190 ? -13.164 29.344 3.707 1.00 70.12 190 GLN A O 1
ATOM 1477 N N . GLN A 1 191 ? -14.595 29.005 2.001 1.00 66.94 191 GLN A N 1
ATOM 1478 C CA . GLN A 1 191 ? -15.812 29.204 2.799 1.00 66.94 191 GLN A CA 1
ATOM 1479 C C . GLN A 1 191 ? -15.943 28.174 3.940 1.00 66.94 191 GLN A C 1
ATOM 1481 O O . GLN A 1 191 ? -16.247 28.543 5.076 1.00 66.94 191 GLN A O 1
ATOM 1486 N N . ILE A 1 192 ? -15.664 26.891 3.675 1.00 64.69 192 ILE A N 1
ATOM 1487 C CA . ILE A 1 192 ? -15.717 25.829 4.702 1.00 64.69 192 ILE A CA 1
ATOM 1488 C C . ILE A 1 192 ? -14.673 26.074 5.804 1.00 64.69 192 ILE A C 1
ATOM 1490 O O . ILE A 1 192 ? -14.971 25.899 6.988 1.00 64.69 192 ILE A O 1
ATOM 1494 N N . ARG A 1 193 ? -13.470 26.543 5.438 1.00 69.62 193 ARG A N 1
ATOM 1495 C CA . ARG A 1 193 ? -12.399 26.842 6.402 1.00 69.62 193 ARG A CA 1
ATOM 1496 C C . ARG A 1 193 ? -12.763 28.003 7.341 1.00 69.62 193 ARG A C 1
ATOM 1498 O O . ARG A 1 193 ? -12.417 27.947 8.518 1.00 69.62 193 ARG A O 1
ATOM 1505 N N . GLN A 1 194 ? -13.497 29.013 6.864 1.00 67.12 194 GLN A N 1
ATOM 1506 C CA . GLN A 1 194 ? -14.019 30.087 7.724 1.00 67.12 194 GLN A CA 1
ATOM 1507 C C . GLN A 1 194 ? -15.134 29.601 8.666 1.00 67.12 194 GLN A C 1
ATOM 1509 O O . GLN A 1 194 ? -15.139 29.968 9.840 1.00 67.12 194 GLN A O 1
ATOM 1514 N N . ALA A 1 195 ? -16.039 28.735 8.196 1.00 63.34 195 ALA A N 1
ATOM 1515 C CA . ALA A 1 195 ? -17.126 28.205 9.024 1.00 63.34 195 ALA A CA 1
ATOM 1516 C C . ALA A 1 195 ? -16.621 27.350 10.208 1.00 63.34 195 ALA A C 1
ATOM 1518 O O . ALA A 1 195 ? -17.144 27.464 11.317 1.00 63.34 195 ALA A O 1
ATOM 1519 N N . GLN A 1 196 ? -15.575 26.538 10.005 1.00 62.84 196 GLN A N 1
ATOM 1520 C CA . GLN A 1 196 ? -14.978 25.739 11.087 1.00 62.84 196 GLN A CA 1
ATOM 1521 C C . GLN A 1 196 ? -14.254 26.593 12.141 1.00 62.84 196 GLN A C 1
ATOM 1523 O O . GLN A 1 196 ? -14.337 26.286 13.330 1.00 62.84 196 GLN A O 1
ATOM 1528 N N . ALA A 1 197 ? -13.591 27.682 11.733 1.00 64.12 197 ALA A N 1
ATOM 1529 C CA . ALA A 1 197 ? -12.901 28.581 12.661 1.00 64.12 197 ALA A CA 1
ATOM 1530 C C . ALA A 1 197 ? -13.869 29.261 13.651 1.00 64.12 197 ALA A C 1
ATOM 1532 O O . ALA A 1 197 ? -13.546 29.409 14.829 1.00 64.12 197 ALA A O 1
ATOM 1533 N N . ALA A 1 198 ? -15.079 29.614 13.201 1.00 59.06 198 ALA A N 1
ATOM 1534 C CA . ALA A 1 198 ? -16.095 30.236 14.051 1.00 59.06 198 ALA A CA 1
ATOM 1535 C C . ALA A 1 198 ? -16.659 29.283 15.126 1.00 59.06 198 ALA A C 1
ATOM 1537 O O . ALA A 1 198 ? -16.924 29.712 16.248 1.00 59.06 198 ALA A O 1
ATOM 1538 N N . GLN A 1 199 ? -16.816 27.988 14.822 1.00 60.81 199 GLN A N 1
ATOM 1539 C CA . GLN A 1 199 ? -17.358 27.017 15.786 1.00 60.81 199 GLN A CA 1
ATOM 1540 C C . GLN A 1 199 ? -16.364 26.647 16.897 1.00 60.81 199 GLN A C 1
ATOM 1542 O O . GLN A 1 199 ? -16.780 26.429 18.033 1.00 60.81 199 GLN A O 1
ATOM 1547 N N . GLN A 1 200 ? -15.058 26.623 16.612 1.00 59.97 200 GLN A N 1
ATOM 1548 C CA . GLN A 1 200 ? -14.044 26.322 17.633 1.00 59.97 200 GLN A CA 1
ATOM 1549 C C . GLN A 1 200 ? -13.875 27.455 18.659 1.00 59.97 200 GLN A C 1
ATOM 1551 O O . GLN A 1 200 ? -13.585 27.180 19.821 1.00 59.97 200 GLN A O 1
ATOM 1556 N N . ALA A 1 201 ? -14.128 28.710 18.274 1.00 57.19 201 ALA A N 1
ATOM 1557 C CA . ALA A 1 201 ? -14.077 29.849 19.194 1.00 57.19 201 ALA A CA 1
ATOM 1558 C C . ALA A 1 201 ? -15.194 29.824 20.260 1.00 57.19 201 ALA A C 1
ATOM 1560 O O . ALA A 1 201 ? -14.984 30.289 21.377 1.00 57.19 201 ALA A O 1
ATOM 1561 N N . ALA A 1 202 ? -16.364 29.256 19.944 1.00 54.56 202 ALA A N 1
ATOM 1562 C CA . ALA A 1 202 ? -17.513 29.217 20.855 1.00 54.56 202 ALA A CA 1
ATOM 1563 C C . ALA A 1 202 ? -17.439 28.098 21.916 1.00 54.56 202 ALA A C 1
ATOM 1565 O O . ALA A 1 202 ? -18.098 28.187 22.948 1.00 54.56 202 ALA A O 1
ATOM 1566 N N . ALA A 1 203 ? -16.639 27.050 21.689 1.00 54.22 203 ALA A N 1
ATOM 1567 C CA . ALA A 1 203 ? -16.581 25.876 22.567 1.00 54.22 203 ALA A CA 1
ATOM 1568 C C . ALA A 1 203 ? -15.697 26.055 23.822 1.00 54.22 203 ALA A C 1
ATOM 1570 O O . ALA A 1 203 ? -15.739 25.217 24.717 1.00 54.22 203 ALA A O 1
ATOM 1571 N N . ASN A 1 204 ? -14.908 27.133 23.903 1.00 50.25 204 ASN A N 1
ATOM 1572 C CA . ASN A 1 204 ? -13.864 27.320 24.922 1.00 50.25 204 ASN A CA 1
ATOM 1573 C C . ASN A 1 204 ? -14.251 28.254 26.091 1.00 50.25 204 ASN A C 1
ATOM 1575 O O . ASN A 1 204 ? -13.380 28.658 26.856 1.00 50.25 204 ASN A O 1
ATOM 1579 N N . MET A 1 205 ? -15.532 28.621 26.240 1.00 49.41 205 MET A N 1
ATOM 1580 C CA . MET A 1 205 ? -15.984 29.626 27.222 1.00 49.41 205 MET A CA 1
ATOM 1581 C C . MET A 1 205 ? -16.885 29.101 28.356 1.00 49.41 205 MET A C 1
ATOM 1583 O O . MET A 1 205 ? -17.539 29.890 29.036 1.00 49.41 205 MET A O 1
ATOM 1587 N N . SER A 1 206 ? -16.957 27.788 28.598 1.00 52.31 206 SER A N 1
ATOM 1588 C CA . SER A 1 206 ? -17.773 27.245 29.701 1.00 52.31 206 SER A CA 1
ATOM 1589 C C . SER A 1 206 ? -17.281 25.896 30.230 1.00 52.31 206 SER A C 1
ATOM 1591 O O . SER A 1 206 ? -17.804 24.856 29.841 1.00 52.31 206 SER A O 1
ATOM 1593 N N . GLN A 1 207 ? -16.329 25.919 31.168 1.00 43.41 207 GLN A N 1
ATOM 1594 C CA . GLN A 1 207 ? -16.201 24.890 32.210 1.00 43.41 207 GLN A CA 1
ATOM 1595 C C . GLN A 1 207 ? -15.287 25.378 33.341 1.00 43.41 207 GLN A C 1
ATOM 1597 O O . GLN A 1 207 ? -14.068 25.285 33.255 1.00 43.41 207 GLN A O 1
ATOM 1602 N N . ASP A 1 208 ? -15.901 25.880 34.412 1.00 42.81 208 ASP A N 1
ATOM 1603 C CA . ASP A 1 208 ? -15.237 26.117 35.692 1.00 42.81 208 ASP A CA 1
ATOM 1604 C C . ASP A 1 208 ? -16.167 25.606 36.802 1.00 42.81 208 ASP A C 1
ATOM 1606 O O . ASP A 1 208 ? -17.260 26.137 37.010 1.00 42.81 208 ASP A O 1
ATOM 1610 N N . ALA A 1 209 ? -15.799 24.479 37.413 1.00 48.41 209 ALA A N 1
ATOM 1611 C CA . ALA A 1 209 ? -16.560 23.817 38.471 1.00 48.41 209 ALA A CA 1
ATOM 1612 C C . ALA A 1 209 ? -15.655 22.828 39.232 1.00 48.41 209 ALA A C 1
ATOM 1614 O O . ALA A 1 209 ? -15.401 21.724 38.738 1.00 48.41 209 ALA A O 1
ATOM 1615 N N . PRO A 1 210 ? -15.165 23.175 40.434 1.00 54.25 210 PRO A N 1
ATOM 1616 C CA . PRO A 1 210 ? -14.422 22.245 41.270 1.00 54.25 210 PRO A CA 1
ATOM 1617 C C . PRO A 1 210 ? -15.390 21.353 42.057 1.00 54.25 210 PRO A C 1
ATOM 1619 O O . PRO A 1 210 ? -16.272 21.847 42.758 1.00 54.25 210 PRO A O 1
ATOM 1622 N N . ASN A 1 211 ? -15.193 20.035 42.017 1.00 45.12 211 ASN A N 1
ATOM 1623 C CA . ASN A 1 211 ? -15.722 19.155 43.058 1.00 45.12 211 ASN A CA 1
ATOM 1624 C C . ASN A 1 211 ? -14.705 18.068 43.421 1.00 45.12 211 ASN A C 1
ATOM 1626 O O . ASN A 1 211 ? -13.880 17.665 42.601 1.00 45.12 211 ASN A O 1
ATOM 1630 N N . ALA A 1 212 ? -14.722 17.663 44.685 1.00 46.12 212 ALA A N 1
ATOM 1631 C CA . ALA A 1 212 ? -13.589 17.045 45.353 1.00 46.12 212 ALA A CA 1
ATOM 1632 C C . ALA A 1 212 ? -13.780 15.545 45.633 1.00 46.12 212 ALA A C 1
ATOM 1634 O O . ALA A 1 212 ? -14.889 15.022 45.626 1.00 46.12 212 ALA A O 1
ATOM 1635 N N . SER A 1 213 ? -12.666 14.910 46.013 1.00 47.25 213 SER A N 1
ATOM 1636 C CA . SER A 1 213 ? -12.615 13.725 46.882 1.00 47.25 213 SER A CA 1
ATOM 1637 C C . SER A 1 213 ? -13.181 12.402 46.343 1.00 47.25 213 SER A C 1
ATOM 1639 O O . SER A 1 213 ? -14.366 12.121 46.480 1.00 47.25 213 SER A O 1
ATOM 1641 N N . GLN A 1 214 ? -12.288 11.486 45.947 1.00 42.59 214 GLN A N 1
ATOM 1642 C CA . GLN A 1 214 ? -11.943 10.305 46.772 1.00 42.59 214 GLN A CA 1
ATOM 1643 C C . GLN A 1 214 ? -10.865 9.423 46.094 1.00 42.59 214 GLN A C 1
ATOM 1645 O O . GLN A 1 214 ? -11.026 9.056 44.930 1.00 42.59 214 GLN A O 1
ATOM 1650 N N . PRO A 1 215 ? -9.783 9.024 46.797 1.00 50.16 215 PRO A N 1
ATOM 1651 C CA . PRO A 1 215 ? -8.793 8.089 46.267 1.00 50.16 215 PRO A CA 1
ATOM 1652 C C . PRO A 1 215 ? -9.167 6.631 46.589 1.00 50.16 215 PRO A C 1
ATOM 1654 O O . PRO A 1 215 ? -8.902 6.130 47.681 1.00 50.16 215 PRO A O 1
ATOM 1657 N N . ALA A 1 216 ? -9.743 5.916 45.621 1.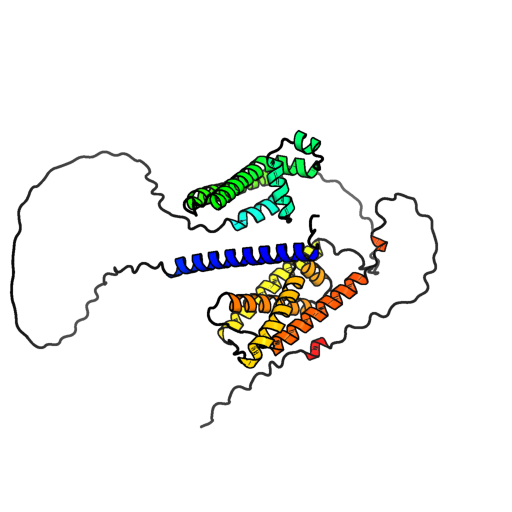00 43.03 216 ALA A N 1
ATOM 1658 C CA . ALA A 1 216 ? -9.898 4.465 45.714 1.00 43.03 216 ALA A CA 1
ATOM 1659 C C . ALA A 1 216 ? -8.558 3.770 45.405 1.00 43.03 216 ALA A C 1
ATOM 1661 O O . ALA A 1 216 ? -8.057 3.834 44.281 1.00 43.03 216 ALA A O 1
ATOM 1662 N N . VAL A 1 217 ? -7.974 3.094 46.400 1.00 52.94 217 VAL A N 1
ATOM 1663 C CA . VAL A 1 217 ? -6.690 2.380 46.272 1.00 52.94 217 VAL A CA 1
ATOM 1664 C C . VAL A 1 217 ? -6.876 1.098 45.449 1.00 52.94 217 VAL A C 1
ATOM 1666 O O . VAL A 1 217 ? -7.073 0.004 45.981 1.00 52.94 217 VAL A O 1
ATOM 1669 N N . ALA A 1 218 ? -6.823 1.233 44.123 1.00 44.12 218 ALA A N 1
ATOM 1670 C CA . ALA A 1 218 ? -6.863 0.112 43.192 1.00 44.12 218 ALA A CA 1
ATOM 1671 C C . ALA A 1 218 ? -5.505 -0.611 43.155 1.00 44.12 218 ALA A C 1
ATOM 1673 O O . ALA A 1 218 ? -4.497 -0.100 42.668 1.00 44.12 218 ALA A O 1
ATOM 1674 N N . ARG A 1 219 ? -5.493 -1.830 43.692 1.00 48.62 219 ARG A N 1
ATOM 1675 C CA . ARG A 1 219 ? -4.333 -2.723 43.787 1.00 48.62 219 ARG A CA 1
ATOM 1676 C C . ARG A 1 219 ? -3.900 -3.179 42.375 1.00 48.62 219 ARG A C 1
ATOM 1678 O O . ARG A 1 219 ? -4.727 -3.772 41.682 1.00 48.62 219 ARG A O 1
ATOM 1685 N N . PRO A 1 220 ? -2.646 -2.965 41.932 1.00 46.16 220 PRO A N 1
ATOM 1686 C CA . PRO A 1 220 ? -2.205 -3.429 40.619 1.00 46.16 220 PRO A CA 1
ATOM 1687 C C . PRO A 1 220 ? -1.985 -4.948 40.648 1.00 46.16 220 PRO A C 1
ATOM 1689 O O . PRO A 1 220 ? -1.024 -5.439 41.236 1.00 46.16 220 PRO A O 1
ATOM 1692 N N . GLY A 1 221 ? -2.901 -5.697 40.032 1.00 45.19 221 GLY A N 1
ATOM 1693 C CA . GLY A 1 221 ? -2.776 -7.141 39.830 1.00 45.19 221 GLY A CA 1
ATOM 1694 C C . GLY A 1 221 ? -1.952 -7.455 38.573 1.00 45.19 221 GLY A C 1
ATOM 1695 O O . GLY A 1 221 ? -2.395 -7.109 37.477 1.00 45.19 221 GLY A O 1
ATOM 1696 N N . PRO A 1 222 ? -0.787 -8.118 38.678 1.00 55.00 222 PRO A N 1
ATOM 1697 C CA . PRO A 1 222 ? 0.049 -8.435 37.527 1.00 55.00 222 PRO A CA 1
ATOM 1698 C C . PRO A 1 222 ? -0.380 -9.770 36.900 1.00 55.00 222 PRO A C 1
ATOM 1700 O O . PRO A 1 222 ? 0.272 -10.786 37.107 1.00 55.00 222 PRO A O 1
ATOM 1703 N N . ASN A 1 223 ? -1.480 -9.788 36.143 1.00 46.09 223 ASN A N 1
ATOM 1704 C CA . ASN A 1 223 ? -1.836 -10.933 35.292 1.00 46.09 223 ASN A CA 1
ATOM 1705 C C . ASN A 1 223 ? -2.549 -10.462 34.017 1.00 46.09 223 ASN A C 1
ATOM 1707 O O . ASN A 1 223 ? -3.722 -10.091 34.027 1.00 46.09 223 ASN A O 1
ATOM 1711 N N . GLY A 1 224 ? -1.801 -10.435 32.912 1.00 47.56 224 GLY A N 1
ATOM 1712 C CA . GLY A 1 224 ? -2.241 -9.868 31.641 1.00 47.56 224 GLY A CA 1
ATOM 1713 C C . GLY A 1 224 ? -3.004 -10.854 30.760 1.00 47.56 224 GLY A C 1
ATOM 1714 O O . GLY A 1 224 ? -2.399 -11.521 29.924 1.00 47.56 224 GLY A O 1
ATOM 1715 N N . ASN A 1 225 ? -4.336 -10.852 30.844 1.00 44.00 225 ASN A N 1
ATOM 1716 C CA . ASN A 1 225 ? -5.176 -11.393 29.773 1.00 44.00 225 ASN A CA 1
ATOM 1717 C C . ASN A 1 225 ? -5.228 -10.398 28.600 1.00 44.00 225 ASN A C 1
ATOM 1719 O O . ASN A 1 225 ? -6.102 -9.535 28.523 1.00 44.00 225 ASN A O 1
ATOM 1723 N N . LEU A 1 226 ? -4.287 -10.532 27.661 1.00 50.25 226 LEU A N 1
ATOM 1724 C CA . LEU A 1 226 ? -4.193 -9.727 26.430 1.00 50.25 226 LEU A CA 1
ATOM 1725 C C . LEU A 1 226 ? -5.227 -10.122 25.348 1.00 50.25 226 LEU A C 1
ATOM 1727 O O . LEU A 1 226 ? -4.971 -9.980 24.155 1.00 50.25 226 LEU A O 1
ATOM 1731 N N . THR A 1 227 ? -6.404 -10.618 25.742 1.00 56.41 227 THR A N 1
ATOM 1732 C CA . THR A 1 227 ? -7.514 -10.961 24.830 1.00 56.41 227 THR A CA 1
ATOM 1733 C C . THR A 1 227 ? -8.406 -9.763 24.482 1.00 56.41 227 THR A C 1
ATOM 1735 O O . THR A 1 227 ? -9.289 -9.870 23.632 1.00 56.41 227 THR A O 1
ATOM 1738 N N . GLY A 1 228 ? -8.172 -8.602 25.100 1.00 65.00 228 GLY A N 1
ATOM 1739 C CA . GLY A 1 228 ? -8.854 -7.355 24.766 1.00 65.00 228 GLY A CA 1
ATOM 1740 C C . GLY A 1 228 ? -8.368 -6.737 23.450 1.00 65.00 228 GLY A C 1
ATOM 1741 O O . GLY A 1 228 ? -7.172 -6.701 23.158 1.00 65.00 228 GLY A O 1
ATOM 1742 N N . ARG A 1 229 ? -9.303 -6.162 22.681 1.00 74.00 229 ARG A N 1
ATOM 1743 C CA . ARG A 1 229 ? -8.998 -5.227 21.583 1.00 74.00 229 ARG A CA 1
ATOM 1744 C C . ARG A 1 229 ? -8.027 -4.147 22.100 1.00 74.00 229 ARG A C 1
ATOM 1746 O O . ARG A 1 229 ? -8.320 -3.568 23.147 1.00 74.00 229 ARG A O 1
ATOM 1753 N N . PRO A 1 230 ? -6.919 -3.834 21.396 1.00 80.25 230 PRO A N 1
ATOM 1754 C CA . PRO A 1 230 ? -5.962 -2.838 21.872 1.00 80.25 230 PRO A CA 1
ATOM 1755 C C . PRO A 1 230 ? -6.649 -1.477 22.083 1.00 80.25 230 PRO A C 1
ATOM 1757 O O . PRO A 1 230 ? -7.501 -1.098 21.268 1.00 80.25 230 PRO A O 1
ATOM 1760 N N . PRO A 1 231 ? -6.298 -0.736 23.152 1.00 86.94 231 PRO A N 1
ATOM 1761 C CA . PRO A 1 231 ? -6.911 0.554 23.447 1.00 86.94 231 PRO A CA 1
ATOM 1762 C C . PRO A 1 231 ? -6.647 1.558 22.317 1.00 86.94 231 PRO A C 1
ATOM 1764 O O . PRO A 1 231 ? -5.648 1.472 21.598 1.00 86.94 231 PRO A O 1
ATOM 1767 N N . VAL A 1 232 ? -7.554 2.525 22.159 1.00 87.31 232 VAL A N 1
ATOM 1768 C CA . VAL A 1 232 ? -7.546 3.479 21.032 1.00 87.31 232 VAL A CA 1
ATOM 1769 C C . VAL A 1 232 ? -6.223 4.249 20.941 1.00 87.31 232 VAL A C 1
ATOM 1771 O O . VAL A 1 232 ? -5.689 4.425 19.849 1.00 87.31 232 VAL A O 1
ATOM 1774 N N . GLU A 1 233 ? -5.635 4.606 22.082 1.00 92.19 233 GLU A N 1
ATOM 1775 C CA . GLU A 1 233 ? -4.327 5.265 22.177 1.00 92.19 233 GLU A CA 1
ATOM 1776 C C . GLU A 1 233 ? -3.190 4.423 21.573 1.00 92.19 233 GLU A C 1
ATOM 1778 O O . GLU A 1 233 ? -2.335 4.943 20.853 1.00 92.19 233 GLU A O 1
ATOM 1783 N N . HIS A 1 234 ? -3.195 3.102 21.800 1.00 90.44 234 HIS A N 1
ATOM 1784 C CA . HIS A 1 234 ? -2.192 2.195 21.231 1.00 90.44 234 HIS A CA 1
ATOM 1785 C C . HIS A 1 234 ? -2.345 2.087 19.710 1.00 90.44 234 HIS A C 1
ATOM 1787 O O . HIS A 1 234 ? -1.340 2.068 18.999 1.00 90.44 234 HIS A O 1
ATOM 1793 N N . LEU A 1 235 ? -3.584 2.074 19.203 1.00 91.69 235 LEU A N 1
ATOM 1794 C CA . LEU A 1 235 ? -3.860 2.104 17.763 1.00 91.69 235 LEU A CA 1
ATOM 1795 C C . LEU A 1 235 ? -3.386 3.421 17.130 1.00 91.69 235 LEU A C 1
ATOM 1797 O O . LEU A 1 235 ? -2.743 3.399 16.081 1.00 91.69 235 LEU A O 1
ATOM 1801 N N . GLN A 1 236 ? -3.625 4.562 17.780 1.00 93.88 236 GLN A N 1
ATOM 1802 C CA . GLN A 1 236 ? -3.172 5.868 17.293 1.00 93.88 236 GLN A CA 1
ATOM 1803 C C . GLN A 1 236 ? -1.636 5.973 17.283 1.00 93.88 236 GLN A C 1
ATOM 1805 O O . GLN A 1 236 ? -1.053 6.378 16.274 1.00 93.88 236 GLN A O 1
ATOM 1810 N N . LYS A 1 237 ? -0.964 5.511 18.347 1.00 94.19 237 LYS A N 1
ATOM 1811 C CA . LYS A 1 237 ? 0.507 5.418 18.411 1.00 94.19 237 LYS A CA 1
ATOM 1812 C C . LYS A 1 237 ? 1.073 4.481 17.336 1.00 94.19 237 LYS A C 1
ATOM 1814 O O . LYS A 1 237 ? 2.094 4.791 16.723 1.00 94.19 237 LYS A O 1
ATOM 1819 N N . ALA A 1 238 ? 0.399 3.363 17.062 1.00 94.94 238 ALA A N 1
ATOM 1820 C CA . ALA A 1 238 ? 0.764 2.438 15.992 1.00 94.94 238 ALA A CA 1
ATOM 1821 C C . ALA A 1 238 ? 0.604 3.064 14.592 1.00 94.94 238 ALA A C 1
ATOM 1823 O O . ALA A 1 238 ? 1.487 2.897 13.750 1.00 94.94 238 ALA A O 1
ATOM 1824 N N . MET A 1 239 ? -0.465 3.832 14.343 1.00 95.06 239 MET A N 1
ATOM 1825 C CA . MET A 1 239 ? -0.638 4.591 13.093 1.00 95.06 239 MET A CA 1
ATOM 1826 C C . MET A 1 239 ? 0.483 5.618 12.880 1.00 95.06 239 MET A C 1
ATOM 1828 O O . MET A 1 239 ? 1.008 5.712 11.769 1.00 95.06 239 MET A O 1
ATOM 1832 N N . GLU A 1 240 ? 0.879 6.346 13.929 1.00 96.12 240 GLU A N 1
ATOM 1833 C CA . GLU A 1 240 ? 1.999 7.296 13.871 1.00 96.12 240 GLU A CA 1
ATOM 1834 C C . GLU A 1 240 ? 3.317 6.587 13.540 1.00 96.12 240 GLU A C 1
ATOM 1836 O O . GLU A 1 240 ? 4.012 6.952 12.590 1.00 96.12 240 GLU A O 1
ATOM 1841 N N . LYS A 1 241 ? 3.610 5.491 14.251 1.00 96.31 241 LYS A N 1
ATOM 1842 C CA . LYS A 1 241 ? 4.802 4.665 14.024 1.00 96.31 241 LYS A CA 1
ATOM 1843 C C . LYS A 1 241 ? 4.882 4.145 12.587 1.00 96.31 241 LYS A C 1
ATOM 1845 O O . LYS A 1 241 ? 5.937 4.234 11.966 1.00 96.31 241 LYS A O 1
ATOM 1850 N N . ILE A 1 242 ? 3.772 3.656 12.029 1.00 96.88 242 ILE A N 1
ATOM 1851 C CA . ILE A 1 242 ? 3.703 3.202 10.630 1.00 96.88 242 ILE A CA 1
ATOM 1852 C C . ILE A 1 242 ? 3.978 4.353 9.660 1.00 96.88 242 ILE A C 1
ATOM 1854 O O . ILE A 1 242 ? 4.731 4.165 8.704 1.00 96.88 242 ILE A O 1
ATOM 1858 N N . ARG A 1 243 ? 3.404 5.543 9.892 1.00 97.12 243 ARG A N 1
ATOM 1859 C CA . ARG A 1 243 ? 3.641 6.720 9.040 1.00 97.12 243 ARG A CA 1
ATOM 1860 C C . ARG A 1 243 ? 5.119 7.117 9.052 1.00 97.12 243 ARG A C 1
ATOM 1862 O O . ARG A 1 243 ? 5.706 7.294 7.985 1.00 97.12 243 ARG A O 1
ATOM 1869 N N . HIS A 1 244 ? 5.723 7.181 10.237 1.00 97.69 244 HIS A N 1
ATOM 1870 C CA . HIS A 1 244 ? 7.142 7.483 10.410 1.00 97.69 244 HIS A CA 1
ATOM 1871 C C . HIS A 1 244 ? 8.041 6.444 9.718 1.00 97.69 244 HIS A C 1
ATOM 1873 O O . HIS A 1 244 ? 8.910 6.809 8.927 1.00 97.69 244 HIS A O 1
ATOM 1879 N N . LEU A 1 245 ? 7.791 5.146 9.931 1.00 97.62 245 LEU A N 1
ATOM 1880 C CA . LEU A 1 245 ? 8.554 4.068 9.290 1.00 97.62 245 LEU A CA 1
ATOM 1881 C C . LEU A 1 245 ? 8.409 4.080 7.759 1.00 97.62 245 LEU A C 1
ATOM 1883 O O . LEU A 1 245 ? 9.408 3.900 7.063 1.00 97.62 245 LEU A O 1
ATOM 1887 N N . LYS A 1 246 ? 7.213 4.357 7.215 1.00 97.50 246 LYS A N 1
ATOM 1888 C CA . LYS A 1 246 ? 7.006 4.523 5.762 1.00 97.50 246 LYS A CA 1
ATOM 1889 C C . LYS A 1 246 ? 7.814 5.691 5.196 1.00 97.50 246 LYS A C 1
ATOM 1891 O O . LYS A 1 246 ? 8.440 5.545 4.145 1.00 97.50 246 LYS A O 1
ATOM 1896 N N . MET A 1 247 ? 7.830 6.828 5.892 1.00 97.69 247 MET A N 1
ATOM 1897 C CA . MET A 1 247 ? 8.627 7.997 5.508 1.00 97.69 247 MET A CA 1
ATOM 1898 C C . MET A 1 247 ? 10.129 7.677 5.529 1.00 97.69 247 MET A C 1
ATOM 1900 O O . MET A 1 247 ? 10.823 7.932 4.546 1.00 97.69 247 MET A O 1
ATOM 1904 N N . MET A 1 248 ? 10.629 7.039 6.595 1.00 97.88 248 MET A N 1
ATOM 1905 C CA . MET A 1 248 ? 12.031 6.610 6.676 1.00 97.88 248 MET A CA 1
ATOM 1906 C C . MET A 1 248 ? 12.409 5.626 5.562 1.00 97.88 248 MET A C 1
ATOM 1908 O O . MET A 1 248 ? 13.448 5.808 4.928 1.00 97.88 248 MET A O 1
ATOM 1912 N N . ALA A 1 249 ? 11.575 4.615 5.300 1.00 97.06 249 ALA A N 1
ATOM 1913 C CA . ALA A 1 249 ? 11.807 3.629 4.244 1.00 97.06 249 ALA A CA 1
ATOM 1914 C C . ALA A 1 249 ? 11.822 4.278 2.850 1.00 97.06 249 ALA A C 1
ATOM 1916 O O . ALA A 1 249 ? 12.695 3.971 2.042 1.00 97.06 249 ALA A O 1
ATOM 1917 N N . THR A 1 250 ? 10.923 5.233 2.592 1.00 96.25 250 THR A N 1
ATOM 1918 C CA . THR A 1 250 ? 10.896 6.004 1.336 1.00 96.25 250 THR A CA 1
ATOM 1919 C C . THR A 1 250 ? 12.174 6.829 1.169 1.00 96.25 250 THR A C 1
ATOM 1921 O O . THR A 1 250 ? 12.820 6.754 0.126 1.00 96.25 250 THR A O 1
ATOM 1924 N N . ASN A 1 251 ? 12.605 7.540 2.216 1.00 95.81 251 ASN A N 1
ATOM 1925 C CA . ASN A 1 251 ? 13.825 8.356 2.195 1.00 95.81 251 ASN A CA 1
ATOM 1926 C C . ASN A 1 251 ? 15.110 7.508 2.113 1.00 95.81 251 ASN A C 1
ATOM 1928 O O . ASN A 1 251 ? 16.130 7.957 1.589 1.00 95.81 251 ASN A O 1
ATOM 1932 N N . ALA A 1 252 ? 15.110 6.287 2.654 1.00 95.00 252 ALA A N 1
ATOM 1933 C CA . ALA A 1 252 ? 16.202 5.330 2.475 1.00 95.00 252 ALA A CA 1
ATOM 1934 C C . ALA A 1 252 ? 16.245 4.812 1.029 1.00 95.00 252 ALA A C 1
ATOM 1936 O O . ALA A 1 252 ? 17.301 4.845 0.398 1.00 95.00 252 ALA A O 1
ATOM 1937 N N . LEU A 1 253 ? 15.090 4.427 0.479 1.00 94.25 253 LEU A N 1
ATOM 1938 C CA . LEU A 1 253 ? 14.981 3.931 -0.888 1.00 94.25 253 LEU A CA 1
ATOM 1939 C C . LEU A 1 253 ? 15.401 4.992 -1.911 1.00 94.25 253 LEU A C 1
ATOM 1941 O O . LEU A 1 253 ? 16.209 4.694 -2.782 1.00 94.25 253 LEU A O 1
ATOM 1945 N N . GLN A 1 254 ? 14.931 6.235 -1.774 1.00 92.88 254 GLN A N 1
ATOM 1946 C CA . GLN A 1 254 ? 15.323 7.353 -2.644 1.00 92.88 254 GLN A CA 1
ATOM 1947 C C . GLN A 1 254 ? 16.836 7.610 -2.650 1.00 92.88 254 GLN A C 1
ATOM 1949 O O . GLN A 1 254 ? 17.388 7.925 -3.699 1.00 92.88 254 GLN A O 1
ATOM 1954 N N . ARG A 1 255 ? 17.525 7.429 -1.515 1.00 90.81 255 ARG A N 1
ATOM 1955 C CA . ARG A 1 255 ? 18.991 7.557 -1.449 1.00 90.81 255 ARG A CA 1
ATOM 1956 C C . ARG A 1 255 ? 19.711 6.395 -2.140 1.00 90.81 255 ARG A C 1
ATOM 1958 O O . ARG A 1 255 ? 20.684 6.635 -2.843 1.00 90.81 255 ARG A O 1
ATOM 1965 N N . ALA A 1 256 ? 19.211 5.165 -2.012 1.00 88.31 256 ALA A N 1
ATOM 1966 C CA . ALA A 1 256 ? 19.773 4.002 -2.710 1.00 88.31 256 ALA A CA 1
ATOM 1967 C C . ALA A 1 256 ? 19.549 4.042 -4.241 1.00 88.31 256 ALA A C 1
ATOM 1969 O O . ALA A 1 256 ? 20.383 3.571 -5.012 1.00 88.31 256 ALA A O 1
ATOM 1970 N N . GLN A 1 257 ? 18.440 4.640 -4.696 1.00 77.62 257 GLN A N 1
ATOM 1971 C CA . GLN A 1 257 ? 18.054 4.732 -6.116 1.00 77.62 257 GLN A CA 1
ATOM 1972 C C . GLN A 1 257 ? 19.078 5.423 -7.021 1.00 77.62 257 GLN A C 1
ATOM 1974 O O . GLN A 1 257 ? 19.076 5.169 -8.222 1.00 77.62 257 GLN A O 1
ATOM 1979 N N . VAL A 1 258 ? 19.913 6.310 -6.473 1.00 70.38 258 VAL A N 1
ATOM 1980 C CA . VAL A 1 258 ? 20.851 7.131 -7.257 1.00 70.38 258 VAL A CA 1
ATOM 1981 C C . VAL A 1 258 ? 21.936 6.277 -7.931 1.00 70.38 258 VAL A C 1
ATOM 1983 O O . VAL A 1 258 ? 22.496 6.701 -8.940 1.00 70.38 258 VAL A O 1
ATOM 1986 N N . HIS A 1 259 ? 22.206 5.070 -7.418 1.00 58.31 259 HIS A N 1
ATOM 1987 C CA . HIS A 1 259 ? 23.362 4.268 -7.832 1.00 58.31 259 HIS A CA 1
ATOM 1988 C C . HIS A 1 259 ? 23.031 2.869 -8.390 1.00 58.31 259 HIS A C 1
ATOM 1990 O O . HIS A 1 259 ? 23.757 2.404 -9.263 1.00 58.31 259 HIS A O 1
ATOM 1996 N N . ASP A 1 260 ? 21.932 2.225 -7.973 1.00 71.69 260 ASP A N 1
ATOM 1997 C CA . ASP A 1 260 ? 21.655 0.807 -8.286 1.00 71.69 260 ASP A CA 1
ATOM 1998 C C . ASP A 1 260 ? 20.428 0.580 -9.196 1.00 71.69 260 ASP A C 1
ATOM 2000 O O . ASP A 1 260 ? 19.387 0.051 -8.787 1.00 71.69 260 ASP A O 1
ATOM 2004 N N . ALA A 1 261 ? 20.561 0.911 -10.483 1.00 81.50 261 ALA A N 1
ATOM 2005 C CA . ALA A 1 261 ? 19.686 0.346 -11.513 1.00 81.50 261 ALA A CA 1
ATOM 2006 C C . ALA A 1 261 ? 20.141 -1.091 -11.828 1.00 81.50 261 ALA A C 1
ATOM 2008 O O . ALA A 1 261 ? 21.145 -1.302 -12.508 1.00 81.50 261 ALA A O 1
ATOM 2009 N N . ARG A 1 262 ? 19.410 -2.099 -11.339 1.00 87.06 262 ARG A N 1
ATOM 2010 C CA . ARG A 1 262 ? 19.761 -3.511 -11.555 1.00 87.06 262 ARG A CA 1
ATOM 2011 C C . ARG A 1 262 ? 19.288 -3.980 -12.928 1.00 87.06 262 ARG A C 1
ATOM 2013 O O . ARG A 1 262 ? 18.119 -3.833 -13.279 1.00 87.06 262 ARG A O 1
ATOM 2020 N N . LEU A 1 263 ? 20.180 -4.608 -13.689 1.00 90.12 263 LEU A N 1
ATOM 2021 C CA . LEU A 1 263 ? 19.813 -5.285 -14.929 1.00 90.12 263 LEU A CA 1
ATOM 2022 C C . LEU A 1 263 ? 19.175 -6.643 -14.595 1.00 90.12 263 LEU A C 1
ATOM 2024 O O . LEU A 1 263 ? 19.838 -7.516 -14.040 1.00 90.12 263 LEU A O 1
ATOM 2028 N N . VAL A 1 264 ? 17.895 -6.827 -14.931 1.00 92.56 264 VAL A N 1
ATOM 2029 C CA . VAL A 1 264 ? 17.246 -8.150 -14.920 1.00 92.56 264 VAL A CA 1
ATOM 2030 C C . VAL A 1 264 ? 17.419 -8.774 -16.311 1.00 92.56 264 VAL A C 1
ATOM 2032 O O . VAL A 1 264 ? 16.895 -8.191 -17.274 1.00 92.56 264 VAL A O 1
ATOM 2035 N N . PRO A 1 265 ? 18.131 -9.917 -16.429 1.00 95.56 265 PRO A N 1
ATOM 2036 C CA . PRO A 1 265 ? 18.331 -10.623 -17.694 1.00 95.56 265 PRO A CA 1
ATOM 2037 C C . PRO A 1 265 ? 17.013 -10.966 -18.391 1.00 95.56 265 PRO A C 1
ATOM 2039 O O . PRO A 1 265 ? 16.020 -11.288 -17.733 1.00 95.56 265 PRO A O 1
ATOM 2042 N N . ASP A 1 266 ? 16.992 -10.875 -19.720 1.00 95.12 266 ASP A N 1
ATOM 2043 C CA . ASP A 1 266 ? 15.776 -10.978 -20.535 1.00 95.12 266 ASP A CA 1
ATOM 2044 C C . ASP A 1 266 ? 15.059 -12.329 -20.363 1.00 95.12 266 ASP A C 1
ATOM 2046 O O . ASP A 1 266 ? 13.830 -12.360 -20.262 1.00 95.12 266 ASP A O 1
ATOM 2050 N N . ASP A 1 267 ? 15.817 -13.417 -20.206 1.00 97.06 267 ASP A N 1
ATOM 2051 C CA . ASP A 1 267 ? 15.341 -14.771 -19.883 1.00 97.06 267 ASP A CA 1
ATOM 2052 C C . ASP A 1 267 ? 14.625 -14.854 -18.521 1.00 97.06 267 ASP A C 1
ATOM 2054 O O . ASP A 1 267 ? 13.688 -15.638 -18.340 1.00 97.06 267 ASP A O 1
ATOM 2058 N N . GLN A 1 268 ? 15.003 -13.999 -17.566 1.00 97.31 268 GLN A N 1
ATOM 2059 C CA . GLN A 1 268 ? 14.426 -13.970 -16.220 1.00 97.31 268 GLN A CA 1
ATOM 2060 C C . GLN A 1 268 ? 13.251 -12.997 -16.086 1.00 97.31 268 GLN A C 1
ATOM 2062 O O . GLN A 1 268 ? 12.468 -13.134 -15.143 1.00 97.31 268 GLN A O 1
ATOM 2067 N N . ARG A 1 269 ? 13.071 -12.037 -17.007 1.00 96.00 269 ARG A N 1
ATOM 2068 C CA . ARG A 1 269 ? 12.032 -10.988 -16.899 1.00 96.00 269 ARG A CA 1
ATOM 2069 C C . ARG A 1 269 ? 10.617 -11.544 -16.764 1.00 96.00 269 ARG A C 1
ATOM 2071 O O . ARG A 1 269 ? 9.832 -11.023 -15.975 1.00 96.00 269 ARG A O 1
ATOM 2078 N N . PHE A 1 270 ? 10.287 -12.619 -17.481 1.00 97.31 270 PHE A N 1
ATOM 2079 C CA . PHE A 1 270 ? 8.968 -13.254 -17.374 1.00 97.31 270 PHE A CA 1
ATOM 2080 C C . PHE A 1 270 ? 8.723 -13.851 -15.975 1.00 97.31 270 PHE A C 1
ATOM 2082 O O . PHE A 1 270 ? 7.665 -13.636 -15.373 1.00 97.31 270 PHE A O 1
ATOM 2089 N N . GLN A 1 271 ? 9.724 -14.545 -15.420 1.00 97.94 271 GLN A N 1
ATOM 2090 C CA . GLN A 1 271 ? 9.659 -15.088 -14.060 1.00 97.94 271 GLN A CA 1
ATOM 2091 C C . GLN A 1 271 ? 9.613 -13.967 -13.017 1.00 97.94 271 GLN A C 1
ATOM 2093 O O . GLN A 1 271 ? 8.796 -14.028 -12.098 1.00 97.94 271 GLN A O 1
ATOM 2098 N N . PHE A 1 272 ? 10.436 -12.925 -13.189 1.00 97.94 272 PHE A N 1
ATOM 2099 C CA . PHE A 1 272 ? 10.444 -11.741 -12.331 1.00 97.94 272 PHE A CA 1
ATOM 2100 C C . PHE A 1 272 ? 9.059 -11.108 -12.270 1.00 97.94 272 PHE A C 1
ATOM 2102 O O . PHE A 1 272 ? 8.515 -10.976 -11.181 1.00 97.94 272 PHE A O 1
ATOM 2109 N N . ASN A 1 273 ? 8.453 -10.795 -13.418 1.00 96.94 273 ASN A N 1
ATOM 2110 C CA . ASN A 1 273 ? 7.127 -10.181 -13.471 1.00 96.94 273 ASN A CA 1
ATOM 2111 C C . ASN A 1 273 ? 6.069 -11.067 -12.791 1.00 96.94 273 ASN A C 1
ATOM 2113 O O . ASN A 1 273 ? 5.247 -10.565 -12.029 1.00 96.94 273 ASN A O 1
ATOM 2117 N N . THR A 1 274 ? 6.129 -12.387 -12.991 1.00 98.19 274 THR A N 1
ATOM 2118 C CA . THR A 1 274 ? 5.191 -13.342 -12.373 1.00 98.19 274 THR A CA 1
ATOM 2119 C C . THR A 1 274 ? 5.303 -13.378 -10.843 1.00 98.19 274 THR A C 1
ATOM 2121 O O . THR A 1 274 ? 4.284 -13.357 -10.149 1.00 98.19 274 THR A O 1
ATOM 2124 N N . VAL A 1 275 ? 6.525 -13.410 -10.300 1.00 98.31 275 VAL A N 1
ATOM 2125 C CA . VAL A 1 275 ? 6.773 -13.364 -8.844 1.00 98.31 275 VAL A CA 1
ATOM 2126 C C . VAL A 1 275 ? 6.440 -11.979 -8.281 1.00 98.31 275 VAL A C 1
ATOM 2128 O O . VAL A 1 275 ? 5.825 -11.868 -7.220 1.00 98.31 275 VAL A O 1
ATOM 2131 N N . PHE A 1 276 ? 6.799 -10.919 -9.003 1.00 98.44 276 PHE A N 1
ATOM 2132 C CA . PHE A 1 276 ? 6.595 -9.538 -8.590 1.00 98.44 276 PHE A CA 1
ATOM 2133 C C . PHE A 1 276 ? 5.111 -9.149 -8.532 1.00 98.44 276 PHE A C 1
ATOM 2135 O O . PHE A 1 276 ? 4.712 -8.465 -7.595 1.00 98.44 276 PHE A O 1
ATOM 2142 N N . GLU A 1 277 ? 4.264 -9.616 -9.456 1.00 98.25 277 GLU A N 1
ATOM 2143 C CA . GLU A 1 277 ? 2.811 -9.396 -9.360 1.00 98.25 277 GLU A CA 1
ATOM 2144 C C . GLU A 1 277 ? 2.213 -10.081 -8.116 1.00 98.25 277 GLU A C 1
ATOM 2146 O O . GLU A 1 277 ? 1.395 -9.484 -7.414 1.00 98.25 277 GLU A O 1
ATOM 2151 N N . GLN A 1 278 ? 2.665 -11.294 -7.772 1.00 98.25 278 GLN A N 1
ATOM 2152 C CA . GLN A 1 278 ? 2.245 -11.970 -6.535 1.00 98.25 278 GLN A CA 1
ATOM 2153 C C . GLN A 1 278 ? 2.708 -11.211 -5.283 1.00 98.25 278 GLN A C 1
ATOM 2155 O O . GLN A 1 278 ? 1.916 -11.008 -4.357 1.00 98.25 278 GLN A O 1
ATOM 2160 N N . LEU A 1 279 ? 3.962 -10.745 -5.272 1.00 98.38 279 LEU A N 1
ATOM 2161 C CA . LEU A 1 279 ? 4.510 -9.891 -4.215 1.00 98.38 279 LEU A CA 1
ATOM 2162 C C . LEU A 1 279 ? 3.705 -8.593 -4.084 1.00 98.38 279 LEU A C 1
ATOM 2164 O O . LEU A 1 279 ? 3.305 -8.238 -2.980 1.00 98.38 279 LEU A O 1
ATOM 2168 N N . HIS A 1 280 ? 3.398 -7.919 -5.191 1.00 98.25 280 HIS A N 1
ATOM 2169 C CA . HIS A 1 280 ? 2.635 -6.674 -5.199 1.00 98.25 280 HIS A CA 1
ATOM 2170 C C . HIS A 1 280 ? 1.218 -6.846 -4.639 1.00 98.25 280 HIS A C 1
ATOM 2172 O O . HIS A 1 280 ? 0.781 -6.026 -3.825 1.00 98.25 280 HIS A O 1
ATOM 2178 N N . LEU A 1 281 ? 0.522 -7.927 -5.005 1.00 97.56 281 LEU A N 1
ATOM 2179 C CA . LEU A 1 281 ? -0.795 -8.256 -4.452 1.00 97.56 281 LEU A CA 1
ATOM 2180 C C . LEU A 1 281 ? -0.729 -8.529 -2.940 1.00 97.56 281 LEU A C 1
ATOM 2182 O O . LEU A 1 281 ? -1.542 -7.988 -2.190 1.00 97.56 281 LEU A O 1
ATOM 2186 N N . LYS A 1 282 ? 0.253 -9.312 -2.472 1.00 96.50 282 LYS A N 1
ATOM 2187 C CA . LYS A 1 282 ? 0.434 -9.613 -1.038 1.00 96.50 282 LYS A CA 1
ATOM 2188 C C . LYS A 1 282 ? 0.850 -8.382 -0.228 1.00 96.50 282 LYS A C 1
ATOM 2190 O O . LYS A 1 282 ? 0.268 -8.129 0.823 1.00 96.50 282 LYS A O 1
ATOM 2195 N N . ALA A 1 283 ? 1.792 -7.589 -0.733 1.00 97.25 283 ALA A N 1
ATOM 2196 C CA . ALA A 1 283 ? 2.221 -6.339 -0.113 1.00 97.25 283 ALA A CA 1
ATOM 2197 C C . ALA A 1 283 ? 1.064 -5.332 -0.019 1.00 97.25 283 ALA A C 1
ATOM 2199 O O . ALA A 1 283 ? 0.887 -4.711 1.023 1.00 97.25 283 ALA A O 1
ATOM 2200 N N . SER A 1 284 ? 0.230 -5.215 -1.060 1.00 96.75 284 SER A N 1
ATOM 2201 C CA . SER A 1 284 ? -0.939 -4.322 -1.051 1.00 96.75 284 SER A CA 1
ATOM 2202 C C . SER A 1 284 ? -2.054 -4.786 -0.106 1.00 96.75 284 SER A C 1
ATOM 2204 O O . SER A 1 284 ? -2.773 -3.946 0.432 1.00 96.75 284 SER A O 1
ATOM 2206 N N . ASP A 1 285 ? -2.212 -6.095 0.124 1.00 94.94 285 ASP A N 1
ATOM 2207 C CA . ASP A 1 285 ? -3.153 -6.597 1.134 1.00 94.94 285 ASP A CA 1
ATOM 2208 C C . ASP A 1 285 ? -2.661 -6.332 2.566 1.00 94.94 285 ASP A C 1
ATOM 2210 O O . ASP A 1 285 ? -3.448 -5.921 3.418 1.00 94.94 285 ASP A O 1
ATOM 2214 N N . LEU A 1 286 ? -1.355 -6.489 2.812 1.00 94.19 286 LEU A N 1
ATOM 2215 C CA . LEU A 1 286 ? -0.725 -6.154 4.094 1.00 94.19 286 LEU A CA 1
ATOM 2216 C C . LEU A 1 286 ? -0.673 -4.638 4.350 1.00 94.19 286 LEU A C 1
ATOM 2218 O O . LEU A 1 286 ? -0.744 -4.226 5.505 1.00 94.19 286 LEU A O 1
ATOM 2222 N N . ASP A 1 287 ? -0.609 -3.811 3.300 1.00 95.25 287 ASP A N 1
ATOM 2223 C CA . ASP A 1 287 ? -0.605 -2.345 3.408 1.00 95.25 287 ASP A CA 1
ATOM 2224 C C . ASP A 1 287 ? -1.981 -1.728 3.722 1.00 95.25 287 ASP A C 1
ATOM 2226 O O . ASP A 1 287 ? -2.089 -0.525 3.973 1.00 95.25 287 ASP A O 1
ATOM 2230 N N . GLN A 1 288 ? -3.053 -2.531 3.736 1.00 92.31 288 GLN A N 1
ATOM 2231 C CA . GLN A 1 288 ? -4.373 -2.075 4.174 1.00 92.31 288 GLN A CA 1
ATOM 2232 C C . GLN A 1 288 ? -4.267 -1.543 5.606 1.00 92.31 288 GLN A C 1
ATOM 2234 O O . GLN A 1 288 ? -4.059 -2.298 6.552 1.00 92.31 288 GLN A O 1
ATOM 2239 N N . GLN A 1 289 ? -4.421 -0.229 5.768 1.00 77.00 289 GLN A N 1
ATOM 2240 C CA . GLN A 1 289 ? -3.990 0.488 6.970 1.00 77.00 289 GLN A CA 1
ATOM 2241 C C . GLN A 1 289 ? -4.551 -0.095 8.279 1.00 77.00 289 GLN A C 1
ATOM 2243 O O . GLN A 1 289 ? -3.817 -0.210 9.254 1.00 77.00 289 GLN A O 1
ATOM 2248 N N . ALA A 1 290 ? -5.808 -0.554 8.286 1.00 79.88 290 ALA A N 1
ATOM 2249 C CA . ALA A 1 290 ? -6.420 -1.217 9.441 1.00 79.88 290 ALA A CA 1
ATOM 2250 C C . ALA A 1 290 ? -5.692 -2.512 9.863 1.00 79.88 290 ALA A C 1
ATOM 2252 O O . ALA A 1 290 ? -5.489 -2.742 11.055 1.00 79.88 290 ALA A O 1
ATOM 2253 N N . LYS A 1 291 ? -5.264 -3.335 8.895 1.00 84.44 291 LYS A N 1
ATOM 2254 C CA . LYS A 1 291 ? -4.468 -4.547 9.129 1.00 84.44 291 LYS A CA 1
ATOM 2255 C C . LYS A 1 291 ? -3.087 -4.177 9.672 1.00 84.44 291 LYS A C 1
ATOM 2257 O O . LYS A 1 291 ? -2.723 -4.615 10.760 1.00 84.44 291 LYS A O 1
ATOM 2262 N N . LEU A 1 292 ? -2.366 -3.297 8.973 1.00 89.88 292 LEU A N 1
ATOM 2263 C CA . LEU A 1 292 ? -1.006 -2.902 9.353 1.00 89.88 292 LEU A CA 1
ATOM 2264 C C . LEU A 1 292 ? -0.944 -2.257 10.750 1.00 89.88 292 LEU A C 1
ATOM 2266 O O . LEU A 1 292 ? -0.031 -2.555 11.518 1.00 89.88 292 LEU A O 1
ATOM 2270 N N . THR A 1 293 ? -1.938 -1.440 11.123 1.00 91.12 293 THR A N 1
ATOM 2271 C CA . THR A 1 293 ? -2.056 -0.866 12.476 1.00 91.12 293 THR A CA 1
ATOM 2272 C C . THR A 1 293 ? -2.255 -1.934 13.549 1.00 91.12 293 THR A C 1
ATOM 2274 O O . THR A 1 293 ? -1.571 -1.877 14.568 1.00 91.12 293 THR A O 1
ATOM 2277 N N . MET A 1 294 ? -3.106 -2.940 13.319 1.00 87.19 294 MET A N 1
ATOM 2278 C CA . MET A 1 294 ? -3.234 -4.071 14.249 1.00 87.19 294 MET A CA 1
ATOM 2279 C C . MET A 1 294 ? -1.918 -4.855 14.372 1.00 87.19 294 MET A C 1
ATOM 2281 O O . MET A 1 294 ? -1.545 -5.262 15.471 1.00 87.19 294 MET A O 1
ATOM 2285 N N . PHE A 1 295 ? -1.177 -5.026 13.272 1.00 87.12 295 PHE A N 1
ATOM 2286 C CA . PHE A 1 295 ? 0.110 -5.732 13.268 1.00 87.12 295 PHE A CA 1
ATOM 2287 C C . PHE A 1 295 ? 1.177 -4.987 14.071 1.00 87.12 295 PHE A C 1
ATOM 2289 O O . PHE A 1 295 ? 1.889 -5.601 14.864 1.00 87.12 295 PHE A O 1
ATOM 2296 N N . ALA A 1 296 ? 1.233 -3.661 13.949 1.00 92.56 296 ALA A N 1
ATOM 2297 C CA . ALA A 1 296 ? 2.140 -2.815 14.720 1.00 92.56 296 ALA A CA 1
ATOM 2298 C C . ALA A 1 296 ? 1.886 -2.838 16.243 1.00 92.56 296 ALA A C 1
ATOM 2300 O O . ALA A 1 296 ? 2.772 -2.445 17.000 1.00 92.56 296 ALA A O 1
ATOM 2301 N N . CYS A 1 297 ? 0.724 -3.322 16.702 1.00 89.81 297 CYS A N 1
ATOM 2302 C CA . CYS A 1 297 ? 0.454 -3.565 18.123 1.00 89.81 297 CYS A CA 1
ATOM 2303 C C . CYS A 1 297 ? 0.937 -4.940 18.630 1.00 89.81 297 CYS A C 1
ATOM 2305 O O . CYS A 1 297 ? 1.060 -5.105 19.841 1.00 89.81 297 CYS A O 1
ATOM 2307 N N . VAL A 1 298 ? 1.174 -5.929 17.752 1.00 88.19 298 VAL A N 1
ATOM 2308 C CA . VAL A 1 298 ? 1.422 -7.341 18.146 1.00 88.19 298 VAL A CA 1
ATOM 2309 C C . VAL A 1 298 ? 2.717 -7.953 17.591 1.00 88.19 298 VAL A C 1
ATOM 2311 O O . VAL A 1 298 ? 3.085 -9.068 17.975 1.00 88.19 298 VAL A O 1
ATOM 2314 N N . MET A 1 299 ? 3.394 -7.271 16.667 1.00 91.44 299 MET A N 1
ATOM 2315 C CA . MET A 1 299 ? 4.658 -7.699 16.057 1.00 91.44 299 MET A CA 1
ATOM 2316 C C . MET A 1 299 ? 5.855 -6.953 16.658 1.00 91.44 299 MET A C 1
ATOM 2318 O O . MET A 1 299 ? 5.727 -5.815 17.107 1.00 91.44 299 MET A O 1
ATOM 2322 N N . LYS A 1 300 ? 7.037 -7.587 16.617 1.00 94.56 300 LYS A N 1
ATOM 2323 C CA . LYS A 1 300 ? 8.315 -6.929 16.932 1.00 94.56 300 LYS A CA 1
ATOM 2324 C C . LYS A 1 300 ? 8.559 -5.757 15.969 1.00 94.56 300 LYS A C 1
ATOM 2326 O O . LYS A 1 300 ? 8.146 -5.801 14.805 1.00 94.56 300 LYS A O 1
ATOM 2331 N N . GLU A 1 301 ? 9.232 -4.715 16.449 1.00 94.38 301 GLU A N 1
ATOM 2332 C CA . GLU A 1 301 ? 9.468 -3.483 15.685 1.00 94.38 301 GLU A CA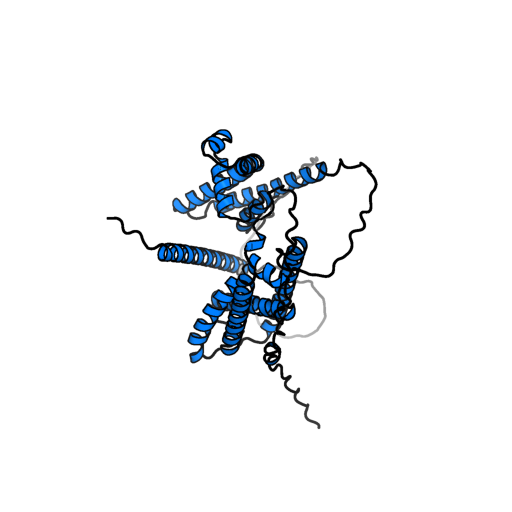 1
ATOM 2333 C C . GLU A 1 301 ? 1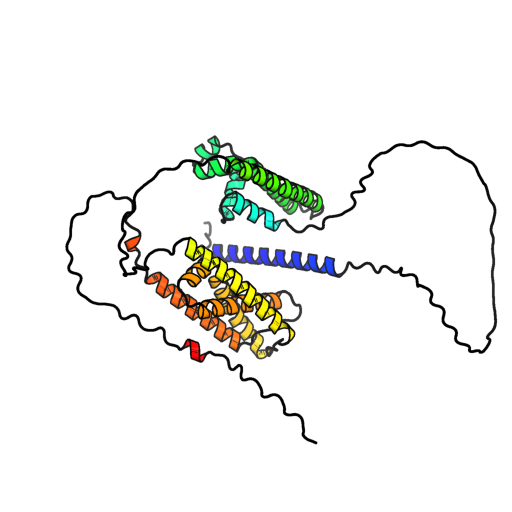0.337 -3.721 14.448 1.00 94.38 301 GLU A C 1
ATOM 2335 O O . GLU A 1 301 ? 10.057 -3.173 13.383 1.00 94.38 301 GLU A O 1
ATOM 2340 N N . GLU A 1 302 ? 11.322 -4.604 14.555 1.00 95.81 302 GLU A N 1
ATOM 2341 C CA . GLU A 1 302 ? 12.237 -4.982 13.481 1.00 95.81 302 GLU A CA 1
ATOM 2342 C C . GLU A 1 302 ? 11.469 -5.656 12.337 1.00 95.81 302 GLU A C 1
ATOM 2344 O O . GLU A 1 302 ? 11.650 -5.315 11.167 1.00 95.81 302 GLU A O 1
ATOM 2349 N N . THR A 1 303 ? 10.541 -6.562 12.669 1.00 94.25 303 THR A N 1
ATOM 2350 C CA . THR A 1 303 ? 9.686 -7.237 11.682 1.00 94.25 303 THR A CA 1
ATOM 2351 C C . THR A 1 303 ? 8.703 -6.263 11.031 1.00 94.25 303 THR A C 1
ATOM 2353 O O . THR A 1 303 ? 8.494 -6.329 9.820 1.00 94.25 303 THR A O 1
ATOM 2356 N N . LEU A 1 304 ? 8.127 -5.328 11.800 1.00 95.88 304 LEU A N 1
ATOM 2357 C CA . LEU A 1 304 ? 7.258 -4.273 11.265 1.00 95.88 304 LEU A CA 1
ATOM 2358 C C . LEU A 1 304 ? 8.025 -3.349 10.307 1.00 95.88 304 LEU A C 1
ATOM 2360 O O . LEU A 1 304 ? 7.551 -3.079 9.203 1.00 95.88 304 LEU A O 1
ATOM 2364 N N . LYS A 1 305 ? 9.216 -2.890 10.707 1.00 97.25 305 LYS A N 1
ATOM 2365 C CA . LYS A 1 305 ? 10.096 -2.055 9.883 1.00 97.25 305 LYS A CA 1
ATOM 2366 C C . LYS A 1 305 ? 10.455 -2.775 8.583 1.00 97.25 305 LYS A C 1
ATOM 2368 O O . LYS A 1 305 ? 10.256 -2.208 7.511 1.00 97.25 305 LYS A O 1
ATOM 2373 N N . ARG A 1 306 ? 10.882 -4.040 8.662 1.00 96.62 306 ARG A N 1
ATOM 2374 C CA . ARG A 1 306 ? 11.232 -4.847 7.485 1.00 96.62 306 ARG A CA 1
ATOM 2375 C C . ARG A 1 306 ? 10.046 -5.071 6.545 1.00 96.62 306 ARG A C 1
ATOM 2377 O O . ARG A 1 306 ? 10.207 -4.999 5.330 1.00 96.62 306 ARG A O 1
ATOM 2384 N N . LEU A 1 307 ? 8.848 -5.296 7.087 1.00 97.31 307 LEU A N 1
ATOM 2385 C CA . LEU A 1 307 ? 7.628 -5.394 6.285 1.00 97.31 307 LEU A CA 1
ATOM 2386 C C . LEU A 1 307 ? 7.324 -4.075 5.556 1.00 97.31 307 LEU A C 1
ATOM 2388 O O . LEU A 1 307 ? 6.990 -4.091 4.373 1.00 97.31 307 LEU A O 1
ATOM 2392 N N . ILE A 1 308 ? 7.468 -2.935 6.238 1.00 97.50 308 ILE A N 1
ATOM 2393 C CA . ILE A 1 308 ? 7.248 -1.610 5.645 1.00 97.50 308 ILE A CA 1
ATOM 2394 C C . ILE A 1 308 ? 8.281 -1.308 4.548 1.00 97.50 308 ILE A C 1
ATOM 2396 O O . ILE A 1 308 ? 7.897 -0.812 3.490 1.00 97.50 308 ILE A O 1
ATOM 2400 N N . GLU A 1 309 ? 9.556 -1.663 4.742 1.00 97.38 309 GLU A N 1
ATOM 2401 C CA . GLU A 1 309 ? 10.591 -1.584 3.696 1.00 97.38 309 GLU A CA 1
ATOM 2402 C C . GLU A 1 309 ? 10.187 -2.370 2.439 1.00 97.38 309 GLU A C 1
ATOM 2404 O O . GLU A 1 309 ? 10.238 -1.827 1.334 1.00 97.38 309 GLU A O 1
ATOM 2409 N N . ILE A 1 310 ? 9.720 -3.615 2.601 1.00 97.94 310 ILE A N 1
ATOM 2410 C CA . ILE A 1 310 ? 9.258 -4.466 1.493 1.00 97.94 310 ILE A CA 1
ATOM 2411 C C . ILE A 1 310 ? 8.049 -3.845 0.781 1.00 97.94 310 ILE A C 1
ATOM 2413 O O . ILE A 1 310 ? 8.025 -3.797 -0.451 1.00 97.94 310 ILE A O 1
ATOM 2417 N N . ILE A 1 311 ? 7.062 -3.340 1.528 1.00 97.81 311 ILE A N 1
ATOM 2418 C CA . ILE A 1 311 ? 5.870 -2.687 0.963 1.00 97.81 311 ILE A CA 1
ATOM 2419 C C . ILE A 1 311 ? 6.272 -1.460 0.133 1.00 97.81 311 ILE A C 1
ATOM 2421 O O . ILE A 1 311 ? 5.876 -1.360 -1.030 1.00 97.81 311 ILE A O 1
ATOM 2425 N N . VAL A 1 312 ? 7.092 -0.561 0.688 1.00 97.62 312 VAL A N 1
ATOM 2426 C CA . VAL A 1 312 ? 7.542 0.666 0.006 1.00 97.62 312 VAL A CA 1
ATOM 2427 C C . VAL A 1 312 ? 8.389 0.334 -1.227 1.00 97.62 312 VAL A C 1
ATOM 2429 O O . VAL A 1 312 ? 8.124 0.864 -2.306 1.00 97.62 312 VAL A O 1
ATOM 2432 N N . ALA A 1 313 ? 9.345 -0.595 -1.118 1.00 97.25 313 ALA A N 1
ATOM 2433 C CA . ALA A 1 313 ? 10.162 -1.034 -2.251 1.00 97.25 313 ALA A CA 1
ATOM 2434 C C . ALA A 1 313 ? 9.316 -1.661 -3.372 1.00 97.25 313 ALA A C 1
ATOM 2436 O O . ALA A 1 313 ? 9.559 -1.404 -4.551 1.00 97.25 313 ALA A O 1
ATOM 2437 N N . THR A 1 314 ? 8.285 -2.433 -3.019 1.00 98.06 314 THR A N 1
ATOM 2438 C CA . THR A 1 314 ? 7.361 -3.053 -3.980 1.00 98.06 314 THR A CA 1
ATOM 2439 C C . THR A 1 314 ? 6.466 -2.012 -4.660 1.00 98.06 314 THR A C 1
ATOM 2441 O O . THR A 1 314 ? 6.295 -2.046 -5.878 1.00 98.06 314 THR A O 1
ATOM 2444 N N . GLN A 1 315 ? 5.916 -1.053 -3.909 1.00 97.50 315 GLN A N 1
ATOM 2445 C CA . GLN A 1 315 ? 5.119 0.048 -4.470 1.00 97.50 315 GLN A CA 1
ATOM 2446 C C . GLN A 1 315 ? 5.956 0.924 -5.415 1.00 97.50 315 GLN A C 1
ATOM 2448 O O . GLN A 1 315 ? 5.493 1.282 -6.500 1.00 97.50 315 GLN A O 1
ATOM 2453 N N . HIS A 1 316 ? 7.210 1.202 -5.055 1.00 96.00 316 HIS A N 1
ATOM 2454 C CA . HIS A 1 316 ? 8.123 1.990 -5.883 1.00 96.00 316 HIS A CA 1
ATOM 2455 C C . HIS A 1 316 ? 8.587 1.239 -7.139 1.00 96.00 316 HIS A C 1
ATOM 2457 O O . HIS A 1 316 ? 8.540 1.785 -8.239 1.00 96.00 316 HIS A O 1
ATOM 2463 N N . GLN A 1 317 ? 8.933 -0.049 -7.022 1.00 96.31 317 GLN A N 1
ATOM 2464 C CA . GLN A 1 317 ? 9.229 -0.901 -8.180 1.00 96.31 317 GLN A CA 1
ATOM 2465 C C . GLN A 1 317 ? 8.033 -0.973 -9.143 1.00 96.31 317 GLN A C 1
ATOM 2467 O O . GLN A 1 317 ? 8.233 -0.930 -10.358 1.00 96.31 317 GLN A O 1
ATOM 2472 N N . ARG A 1 318 ? 6.793 -1.014 -8.629 1.00 97.25 318 ARG A N 1
ATOM 2473 C CA . ARG A 1 318 ? 5.583 -0.957 -9.465 1.00 97.25 318 ARG A CA 1
ATOM 2474 C C . ARG A 1 318 ? 5.493 0.365 -10.222 1.00 97.25 318 ARG A C 1
ATOM 2476 O O . ARG A 1 318 ? 5.255 0.338 -11.424 1.00 97.25 318 ARG A O 1
ATOM 2483 N N . MET A 1 319 ? 5.734 1.489 -9.544 1.00 95.56 319 MET A N 1
ATOM 2484 C CA . MET A 1 319 ? 5.749 2.818 -10.161 1.00 95.56 319 MET A CA 1
ATOM 2485 C C . MET A 1 319 ? 6.782 2.905 -11.295 1.00 95.56 319 MET A C 1
ATOM 2487 O O . MET A 1 319 ? 6.454 3.358 -12.387 1.00 95.56 319 MET A O 1
ATOM 2491 N N . LEU A 1 320 ? 8.003 2.408 -11.080 1.00 93.69 320 LEU A N 1
ATOM 2492 C CA . LEU A 1 320 ? 9.064 2.413 -12.095 1.00 93.69 320 LEU A CA 1
ATOM 2493 C C . LEU A 1 320 ? 8.727 1.564 -13.331 1.00 93.69 320 LEU A C 1
ATOM 2495 O O . LEU A 1 320 ? 9.060 1.963 -14.446 1.00 93.69 320 LEU A O 1
ATOM 2499 N N . LEU A 1 321 ? 8.032 0.436 -13.149 1.00 94.31 321 LEU A N 1
ATOM 2500 C CA . LEU A 1 321 ? 7.558 -0.413 -14.251 1.00 94.31 321 LEU A CA 1
ATOM 2501 C C . LEU A 1 321 ? 6.379 0.198 -15.025 1.00 94.31 321 LEU A C 1
ATOM 2503 O O . LEU A 1 321 ? 6.186 -0.146 -16.187 1.00 94.31 321 LEU A O 1
ATOM 2507 N N . THR A 1 322 ? 5.580 1.075 -14.407 1.00 93.94 322 THR A N 1
ATOM 2508 C CA . THR A 1 322 ? 4.427 1.717 -15.068 1.00 93.94 322 THR A CA 1
ATOM 2509 C C . THR A 1 322 ? 4.725 3.090 -15.660 1.00 93.94 322 THR A C 1
ATOM 2511 O O . THR A 1 322 ? 4.068 3.475 -16.624 1.00 93.94 322 THR A O 1
ATOM 2514 N N . SER A 1 323 ? 5.662 3.842 -15.077 1.00 88.75 323 SER A N 1
ATOM 2515 C CA . SER A 1 323 ? 5.891 5.256 -15.409 1.00 88.75 323 SER A CA 1
ATOM 2516 C C . SER A 1 323 ? 7.026 5.490 -16.407 1.00 88.75 323 SER A C 1
ATOM 2518 O O . SER A 1 323 ? 7.129 6.586 -16.950 1.00 88.75 323 SER A O 1
ATOM 2520 N N . SER A 1 324 ? 7.893 4.501 -16.649 1.00 88.12 324 SER A N 1
ATOM 2521 C CA . SER A 1 324 ? 8.995 4.622 -17.610 1.00 88.12 324 SER A CA 1
ATOM 2522 C C . SER A 1 324 ? 8.704 3.858 -18.900 1.00 88.12 324 SER A C 1
ATOM 2524 O O . SER A 1 324 ? 8.174 2.751 -18.866 1.00 88.12 324 SER A O 1
ATOM 2526 N N . SER A 1 325 ? 9.102 4.426 -20.041 1.00 91.00 325 SER A N 1
ATOM 2527 C CA . SER A 1 325 ? 9.083 3.743 -21.342 1.00 91.00 325 SER A CA 1
ATOM 2528 C C . SER A 1 325 ? 10.074 2.574 -21.414 1.00 91.00 325 SER A C 1
ATOM 2530 O O . SER A 1 325 ? 9.874 1.651 -22.199 1.00 91.00 325 SER A O 1
ATOM 2532 N N . VAL A 1 326 ? 11.120 2.596 -20.581 1.00 91.06 326 VAL A N 1
ATOM 2533 C CA . VAL A 1 326 ? 12.108 1.522 -20.438 1.00 91.06 326 VAL A CA 1
ATOM 2534 C C . VAL A 1 326 ? 11.977 0.932 -19.029 1.00 91.06 326 VAL A C 1
ATOM 2536 O O . VAL A 1 326 ? 12.222 1.658 -18.063 1.00 91.06 326 VAL A O 1
ATOM 2539 N N . PRO A 1 327 ? 11.614 -0.355 -18.867 1.00 91.06 327 PRO A N 1
ATOM 2540 C CA . PRO A 1 327 ? 11.461 -0.973 -17.551 1.00 91.06 327 PRO A CA 1
ATOM 2541 C C . PRO A 1 327 ? 12.736 -0.866 -16.703 1.00 91.06 327 PRO A C 1
ATOM 2543 O O . PRO A 1 327 ? 13.781 -1.404 -17.069 1.00 91.06 327 PRO A O 1
ATOM 2546 N N . ARG A 1 328 ? 12.647 -0.185 -15.554 1.00 93.62 328 ARG A N 1
ATOM 2547 C CA . ARG A 1 328 ? 13.747 -0.066 -14.583 1.00 93.62 328 ARG A CA 1
ATOM 2548 C C . ARG A 1 328 ? 13.513 -0.998 -13.401 1.00 93.62 328 ARG A C 1
ATOM 2550 O O . ARG A 1 328 ? 12.441 -0.971 -12.795 1.00 93.62 328 ARG A O 1
ATOM 2557 N N . TYR A 1 329 ? 14.528 -1.778 -13.042 1.00 94.88 329 TYR A N 1
ATOM 2558 C CA . TYR A 1 329 ? 14.476 -2.719 -11.926 1.00 94.88 329 TYR A CA 1
ATOM 2559 C C . TYR A 1 329 ? 15.432 -2.291 -10.813 1.00 94.88 329 TYR A C 1
ATOM 2561 O O . TYR A 1 329 ? 16.548 -1.841 -11.064 1.00 94.88 329 TYR A O 1
ATOM 2569 N N . ILE A 1 330 ? 14.967 -2.411 -9.574 1.00 95.19 330 ILE A N 1
ATOM 2570 C CA . ILE A 1 330 ? 15.686 -2.010 -8.349 1.00 95.19 330 ILE A CA 1
ATOM 2571 C C . ILE A 1 330 ? 15.874 -3.196 -7.397 1.00 95.19 330 ILE A C 1
ATOM 2573 O O . ILE A 1 330 ? 16.640 -3.141 -6.441 1.00 95.19 330 ILE A O 1
ATOM 2577 N N . MET A 1 331 ? 15.180 -4.296 -7.681 1.00 95.25 331 MET A N 1
ATOM 2578 C CA . MET A 1 331 ? 15.294 -5.582 -7.012 1.00 95.25 331 MET A CA 1
ATOM 2579 C C . MET A 1 331 ? 15.439 -6.672 -8.076 1.00 95.25 331 MET A C 1
ATOM 2581 O O . MET A 1 331 ? 14.840 -6.583 -9.145 1.00 95.25 331 MET A O 1
ATOM 2585 N N . GLY A 1 332 ? 16.257 -7.687 -7.797 1.00 96.00 332 GLY A N 1
ATOM 2586 C CA . GLY A 1 332 ? 16.374 -8.868 -8.657 1.00 96.00 332 GLY A CA 1
ATOM 2587 C C . GLY A 1 332 ? 15.270 -9.894 -8.386 1.00 96.00 332 GLY A C 1
ATOM 2588 O O . GLY A 1 332 ? 14.532 -9.780 -7.406 1.00 96.00 332 GLY A O 1
ATOM 2589 N N . LEU A 1 333 ? 15.204 -10.934 -9.225 1.00 96.75 333 LEU A N 1
ATOM 2590 C CA . LEU A 1 333 ? 14.274 -12.065 -9.073 1.00 96.75 333 LEU A CA 1
ATOM 2591 C C . LEU A 1 333 ? 14.367 -12.713 -7.686 1.00 96.75 333 LEU A C 1
ATOM 2593 O O . LEU A 1 333 ? 13.345 -13.006 -7.072 1.00 96.75 333 LEU A O 1
ATOM 2597 N N . GLU A 1 334 ? 15.584 -12.883 -7.178 1.00 97.00 334 GLU A N 1
ATOM 2598 C CA . GLU A 1 334 ? 15.821 -13.537 -5.894 1.00 97.00 334 GLU A CA 1
ATOM 2599 C C . GLU A 1 334 ? 15.308 -12.697 -4.710 1.00 97.00 334 GLU A C 1
ATOM 2601 O O . GLU A 1 334 ? 14.547 -13.193 -3.882 1.00 97.00 334 GLU A O 1
ATOM 2606 N N . ASN A 1 335 ? 15.573 -11.385 -4.704 1.00 96.38 335 ASN A N 1
ATOM 2607 C CA . ASN A 1 335 ? 14.985 -10.463 -3.725 1.00 96.38 335 ASN A CA 1
ATOM 2608 C C . ASN A 1 335 ? 13.446 -10.498 -3.771 1.00 96.38 335 ASN A C 1
ATOM 2610 O O . ASN A 1 335 ? 12.802 -10.504 -2.725 1.00 96.38 335 ASN A O 1
ATOM 2614 N N . ALA A 1 336 ? 12.846 -10.544 -4.968 1.00 97.88 336 ALA A N 1
ATOM 2615 C CA . ALA A 1 336 ? 11.391 -10.602 -5.120 1.00 97.88 336 ALA A CA 1
ATOM 2616 C C . ALA A 1 336 ? 10.794 -11.907 -4.554 1.00 97.88 336 ALA A C 1
ATOM 2618 O O . ALA A 1 336 ? 9.740 -11.865 -3.916 1.00 97.88 336 ALA A O 1
ATOM 2619 N N . ARG A 1 337 ? 11.477 -13.051 -4.722 1.00 98.31 337 ARG A N 1
ATOM 2620 C CA . ARG A 1 337 ? 11.089 -14.338 -4.110 1.00 98.31 337 ARG A CA 1
ATOM 2621 C C . ARG A 1 337 ? 11.173 -14.288 -2.585 1.00 98.31 337 ARG A C 1
ATOM 2623 O O . ARG A 1 337 ? 10.200 -14.628 -1.915 1.00 98.31 337 ARG A O 1
ATOM 2630 N N . GLN A 1 338 ? 12.285 -13.796 -2.040 1.00 98.00 338 GLN A N 1
ATOM 2631 C CA . GLN A 1 338 ? 12.484 -13.666 -0.592 1.00 98.00 338 GLN A CA 1
ATOM 2632 C C . GLN A 1 338 ? 11.450 -12.726 0.042 1.00 98.00 338 GLN A C 1
ATOM 2634 O O . GLN A 1 338 ? 10.850 -13.048 1.066 1.00 98.00 338 GLN A O 1
ATOM 2639 N N . TYR A 1 339 ? 11.174 -11.583 -0.591 1.00 98.19 339 TYR A N 1
ATOM 2640 C CA . TYR A 1 339 ? 10.153 -10.641 -0.127 1.00 98.19 339 TYR A CA 1
ATOM 2641 C C . TYR A 1 339 ? 8.743 -11.245 -0.184 1.00 98.19 339 TYR A C 1
ATOM 2643 O O . TYR A 1 339 ? 7.965 -11.054 0.752 1.00 98.19 339 TYR A O 1
ATOM 2651 N N . LEU A 1 340 ? 8.422 -12.023 -1.227 1.00 98.25 340 LEU A N 1
ATOM 2652 C CA . LEU A 1 340 ? 7.146 -12.739 -1.327 1.00 98.25 340 LEU A CA 1
ATOM 2653 C C . LEU A 1 340 ? 6.987 -13.753 -0.185 1.00 98.25 340 LEU A C 1
ATOM 2655 O O . LEU A 1 340 ? 5.940 -13.763 0.465 1.00 98.25 340 LEU A O 1
ATOM 2659 N N . GLN A 1 341 ? 8.027 -14.539 0.101 1.00 98.06 341 GLN A N 1
ATOM 2660 C CA . GLN A 1 341 ? 8.035 -15.506 1.201 1.00 98.06 341 GLN A CA 1
ATOM 2661 C C . GLN A 1 341 ? 7.875 -14.819 2.568 1.00 98.06 341 GLN A C 1
ATOM 2663 O O . GLN A 1 341 ? 7.073 -15.264 3.388 1.00 98.06 341 GLN A O 1
ATOM 2668 N N . ILE A 1 342 ? 8.554 -13.690 2.807 1.00 96.44 342 ILE A N 1
ATOM 2669 C CA . ILE A 1 342 ? 8.381 -12.899 4.039 1.00 96.44 342 ILE A CA 1
ATOM 2670 C C . ILE A 1 342 ? 6.928 -12.416 4.173 1.00 96.44 342 ILE A C 1
ATOM 2672 O O . ILE A 1 342 ? 6.325 -12.582 5.235 1.00 96.44 342 ILE A O 1
ATOM 2676 N N . CYS A 1 343 ? 6.329 -11.870 3.109 1.00 96.62 343 CYS A N 1
ATOM 2677 C CA . CYS A 1 343 ? 4.925 -11.447 3.131 1.00 96.62 343 CYS A CA 1
ATOM 2678 C C . CYS A 1 343 ? 3.949 -12.617 3.360 1.00 96.62 343 CYS A C 1
ATOM 2680 O O . CYS A 1 343 ? 2.954 -12.441 4.065 1.00 96.62 343 CYS A O 1
ATOM 2682 N N . GLN A 1 344 ? 4.220 -13.802 2.803 1.00 96.75 344 GLN A N 1
ATOM 2683 C CA . GLN A 1 344 ? 3.429 -15.018 3.040 1.00 96.75 344 GLN A CA 1
ATOM 2684 C C . GLN A 1 344 ? 3.526 -15.466 4.506 1.00 96.75 344 GLN A C 1
ATOM 2686 O O . GLN A 1 344 ? 2.499 -15.546 5.179 1.00 96.75 344 GLN A O 1
ATOM 2691 N N . ASN A 1 345 ? 4.743 -15.635 5.032 1.00 96.00 345 ASN A N 1
ATOM 2692 C CA . ASN A 1 345 ? 4.995 -16.036 6.419 1.00 96.00 345 ASN A CA 1
ATOM 2693 C C . ASN A 1 345 ? 4.350 -15.070 7.426 1.00 96.00 345 ASN A C 1
ATOM 2695 O O . ASN A 1 345 ? 3.749 -15.495 8.414 1.00 96.00 345 ASN A O 1
ATOM 2699 N N . VAL A 1 346 ? 4.446 -13.759 7.180 1.00 93.38 346 VAL A N 1
ATOM 2700 C CA . VAL A 1 346 ? 3.789 -12.740 8.009 1.00 93.38 346 VAL A CA 1
ATOM 2701 C C . VAL A 1 346 ? 2.267 -12.909 7.959 1.00 93.38 346 VAL A C 1
ATOM 2703 O O . VAL A 1 346 ? 1.645 -13.030 9.015 1.00 93.38 346 VAL A O 1
ATOM 2706 N N . ALA A 1 347 ? 1.669 -12.996 6.765 1.00 92.25 347 ALA A N 1
ATOM 2707 C CA . ALA A 1 347 ? 0.222 -13.163 6.601 1.00 92.25 347 ALA A CA 1
ATOM 2708 C C . ALA A 1 347 ? -0.319 -14.449 7.259 1.00 92.25 347 ALA A C 1
ATOM 2710 O O . ALA A 1 347 ? -1.386 -14.422 7.872 1.00 92.25 347 ALA A O 1
ATOM 2711 N N . GLU A 1 348 ? 0.416 -15.560 7.188 1.00 94.31 348 GLU A N 1
ATOM 2712 C CA . GLU A 1 348 ? 0.046 -16.813 7.857 1.00 94.31 348 GLU A CA 1
ATOM 2713 C C . GLU A 1 348 ? 0.134 -16.720 9.381 1.00 94.31 348 GLU A C 1
ATOM 2715 O O . GLU A 1 348 ? -0.779 -17.163 10.078 1.00 94.31 348 GLU A O 1
ATOM 2720 N N . ASN A 1 349 ? 1.201 -16.121 9.916 1.00 89.94 349 ASN A N 1
ATOM 2721 C CA . ASN A 1 349 ? 1.345 -15.908 11.358 1.00 89.94 349 ASN A CA 1
ATOM 2722 C C . ASN A 1 349 ? 0.239 -14.999 11.914 1.00 89.94 349 ASN A C 1
ATOM 2724 O O . ASN A 1 349 ? -0.266 -15.232 13.013 1.00 89.94 349 ASN A O 1
ATOM 2728 N N . ILE A 1 350 ? -0.185 -14.002 11.134 1.00 86.06 350 ILE A N 1
ATOM 2729 C CA . ILE A 1 350 ? -1.353 -13.169 11.432 1.00 86.06 350 ILE A CA 1
ATOM 2730 C C . ILE A 1 350 ? -2.637 -14.002 11.431 1.00 86.06 350 ILE A C 1
ATOM 2732 O O . ILE A 1 350 ? -3.408 -13.906 12.381 1.00 86.06 350 ILE A O 1
ATOM 2736 N N . ALA A 1 351 ? -2.871 -14.827 10.405 1.00 88.19 351 ALA A N 1
ATOM 2737 C CA . ALA A 1 351 ? -4.074 -15.655 10.317 1.00 88.19 351 ALA A CA 1
ATOM 2738 C C . ALA A 1 351 ? -4.179 -16.638 11.498 1.00 88.19 351 ALA A C 1
ATOM 2740 O O . ALA A 1 351 ? -5.233 -16.723 12.128 1.00 88.19 351 ALA A O 1
ATOM 2741 N N . LYS A 1 352 ? -3.067 -17.294 11.861 1.00 89.62 352 LYS A N 1
ATOM 2742 C CA . LYS A 1 352 ? -2.965 -18.175 13.039 1.00 89.62 352 LYS A CA 1
ATOM 2743 C C . LYS A 1 352 ? -3.293 -17.421 14.336 1.00 89.62 352 LYS A C 1
ATOM 2745 O O . LYS A 1 352 ? -4.122 -17.881 15.115 1.00 89.62 352 LYS A O 1
ATOM 2750 N N . ARG A 1 353 ? -2.720 -16.225 14.538 1.00 83.94 353 ARG A N 1
ATOM 2751 C CA . ARG A 1 353 ? -3.004 -15.376 15.716 1.00 83.94 353 ARG A CA 1
ATOM 2752 C C . ARG A 1 353 ? -4.430 -14.821 15.754 1.00 83.94 353 ARG A C 1
ATOM 2754 O O . ARG A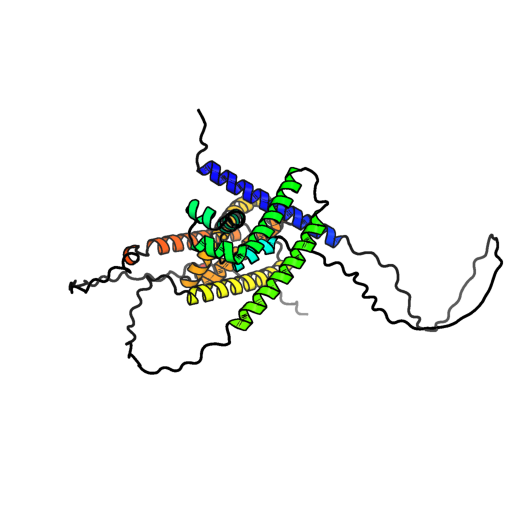 1 353 ? -4.972 -14.634 16.834 1.00 83.94 353 ARG A O 1
ATOM 2761 N N . ALA A 1 354 ? -5.040 -14.551 14.602 1.00 82.00 354 ALA A N 1
ATOM 2762 C CA . ALA A 1 354 ? -6.430 -14.106 14.527 1.00 82.00 354 ALA A CA 1
ATOM 2763 C C . ALA A 1 354 ? -7.413 -15.237 14.881 1.00 82.00 354 ALA A C 1
ATOM 2765 O O . ALA A 1 354 ? -8.447 -14.975 15.487 1.00 82.00 354 ALA A O 1
ATOM 2766 N N . GLN A 1 355 ? -7.075 -16.486 14.542 1.00 84.25 355 GLN A N 1
ATOM 2767 C CA . GLN A 1 355 ? -7.853 -17.676 14.907 1.00 84.25 355 GLN A CA 1
ATOM 2768 C C . GLN A 1 355 ? -7.694 -18.069 16.384 1.00 84.25 355 GLN A C 1
ATOM 2770 O O . GLN A 1 355 ? -8.623 -18.622 16.963 1.00 84.25 355 GLN A O 1
ATOM 2775 N N . SER A 1 356 ? -6.554 -17.765 17.015 1.00 81.12 356 SER A N 1
ATOM 2776 C CA . SER A 1 356 ? -6.295 -18.095 18.425 1.00 81.12 356 SER A CA 1
ATOM 2777 C C . SER A 1 356 ? -6.923 -17.127 19.441 1.00 81.12 356 SER A C 1
ATOM 2779 O O . SER A 1 356 ? -6.641 -17.245 20.631 1.00 81.12 356 SER A O 1
ATOM 2781 N N . ILE A 1 357 ? -7.734 -16.155 19.008 1.00 71.81 357 ILE A N 1
ATOM 2782 C CA . ILE A 1 357 ? -8.496 -15.271 19.904 1.00 71.81 357 ILE A CA 1
ATOM 2783 C C . ILE A 1 357 ? -9.903 -15.873 20.065 1.00 71.81 357 ILE A C 1
ATOM 2785 O O . ILE A 1 357 ? -10.703 -15.776 19.131 1.00 71.81 357 ILE A O 1
ATOM 2789 N N . PRO A 1 358 ? -10.233 -16.509 21.207 1.00 63.97 358 PRO A N 1
ATOM 2790 C CA . PRO A 1 358 ? -11.539 -17.131 21.396 1.00 63.97 358 PRO A CA 1
ATOM 2791 C C . PRO A 1 358 ? -12.658 -16.080 21.394 1.00 63.97 358 PRO A C 1
ATOM 2793 O O . PRO A 1 358 ? -12.621 -15.099 22.136 1.00 63.97 358 PRO A O 1
ATOM 2796 N N . LEU A 1 359 ? -13.685 -16.311 20.573 1.00 55.50 359 LEU A N 1
ATOM 2797 C CA . LEU A 1 359 ? -14.833 -15.410 20.401 1.00 55.50 359 LEU A CA 1
ATOM 2798 C C . LEU A 1 359 ? -15.737 -15.282 21.644 1.00 55.50 359 LEU A C 1
ATOM 2800 O O . LEU A 1 359 ? -16.581 -14.388 21.685 1.00 55.50 359 LEU A O 1
ATOM 2804 N N . GLU A 1 360 ? -15.575 -16.133 22.660 1.00 51.31 360 GLU A N 1
ATOM 2805 C CA . GLU A 1 360 ? -16.475 -16.182 23.823 1.00 51.31 360 GLU A CA 1
ATOM 2806 C C . GLU A 1 360 ? -16.480 -14.895 24.664 1.00 51.31 360 GLU A C 1
ATOM 2808 O O . GLU A 1 360 ? -17.502 -14.555 25.259 1.00 51.31 360 GLU A O 1
ATOM 2813 N N . THR A 1 361 ? -15.400 -14.104 24.662 1.00 49.94 361 THR A N 1
ATOM 2814 C CA . THR A 1 361 ? -15.345 -12.841 25.428 1.00 49.94 361 THR A CA 1
ATOM 2815 C C . THR A 1 361 ? -16.198 -11.712 24.820 1.00 49.94 361 THR A C 1
ATOM 2817 O O . THR A 1 361 ? -16.323 -10.649 25.423 1.00 49.94 361 THR A O 1
ATOM 2820 N N . PHE A 1 362 ? -16.822 -11.909 23.650 1.00 48.50 362 PHE A N 1
ATOM 2821 C CA . PHE A 1 362 ? -17.707 -10.903 23.038 1.00 48.50 362 PHE A CA 1
ATOM 2822 C C . PHE A 1 362 ? -19.162 -10.934 23.540 1.00 48.50 362 PHE A C 1
ATOM 2824 O O . PHE A 1 362 ? -19.942 -10.049 23.183 1.00 48.50 362 PHE A O 1
ATOM 2831 N N . VAL A 1 363 ? -19.538 -11.903 24.384 1.00 47.25 363 VAL A N 1
ATOM 2832 C CA . VAL A 1 363 ? -20.904 -12.040 24.916 1.00 47.25 363 VAL A CA 1
ATOM 2833 C C . VAL A 1 363 ? -20.926 -11.860 26.435 1.00 47.25 363 VAL A C 1
ATOM 2835 O O . VAL A 1 363 ? -21.155 -12.820 27.157 1.00 47.25 363 VAL A O 1
ATOM 2838 N N . LEU A 1 364 ? -20.726 -10.627 26.926 1.00 45.44 364 LEU A N 1
ATOM 2839 C CA . LEU A 1 364 ? -21.322 -10.126 28.182 1.00 45.44 364 LEU A CA 1
ATOM 2840 C C . LEU A 1 364 ? -20.988 -8.644 28.427 1.00 45.44 364 LEU A C 1
ATOM 2842 O O . LEU A 1 364 ? -19.895 -8.290 28.851 1.00 45.44 364 LEU A O 1
ATOM 2846 N N . GLY A 1 365 ? -21.977 -7.777 28.204 1.00 44.22 365 GLY A N 1
ATOM 2847 C CA . GLY A 1 365 ? -21.912 -6.355 28.572 1.00 44.22 365 GLY A CA 1
ATOM 2848 C C . GLY A 1 365 ? -23.267 -5.713 28.887 1.00 44.22 365 GLY A C 1
ATOM 2849 O O . GLY A 1 365 ? -23.324 -4.512 29.104 1.00 44.22 365 GLY A O 1
ATOM 2850 N N . ASN A 1 366 ? -24.365 -6.486 28.888 1.00 46.16 366 ASN A N 1
ATOM 2851 C CA . ASN A 1 366 ? -25.716 -5.954 29.109 1.00 46.16 366 ASN A CA 1
ATOM 2852 C C . ASN A 1 366 ? -26.662 -6.923 29.853 1.00 46.16 366 ASN A C 1
ATOM 2854 O O . ASN A 1 366 ? -27.864 -6.955 29.600 1.00 46.16 366 ASN A O 1
ATOM 2858 N N . ARG A 1 367 ? -26.126 -7.748 30.765 1.00 43.62 367 ARG A N 1
ATOM 2859 C CA . ARG A 1 367 ? -26.929 -8.503 31.743 1.00 43.62 367 ARG A CA 1
ATOM 2860 C C . ARG A 1 367 ? -26.532 -8.093 33.157 1.00 43.62 367 ARG A C 1
ATOM 2862 O O . ARG A 1 367 ? -25.608 -8.652 33.735 1.00 43.62 367 ARG A O 1
ATOM 2869 N N . GLY A 1 368 ? -27.260 -7.121 33.704 1.00 45.62 368 GLY A N 1
ATOM 2870 C CA . GLY A 1 368 ? -27.224 -6.793 35.127 1.00 45.62 368 GLY A CA 1
ATOM 2871 C C . GLY A 1 368 ? -27.904 -7.891 35.942 1.00 45.62 368 GLY A C 1
ATOM 2872 O O . GLY A 1 368 ? -29.087 -7.789 36.248 1.00 45.62 368 GLY A O 1
ATOM 2873 N N . GLY A 1 369 ? -27.164 -8.956 36.250 1.00 49.31 369 GLY A N 1
ATOM 2874 C CA . GLY A 1 369 ? -27.573 -10.010 37.178 1.00 49.31 369 GLY A CA 1
ATOM 2875 C C . GLY A 1 369 ? -26.559 -10.120 38.322 1.00 49.31 369 GLY A C 1
ATOM 2876 O O . GLY A 1 369 ? -25.359 -10.072 38.046 1.00 49.31 369 GLY A O 1
ATOM 2877 N N . PRO A 1 370 ? -26.995 -10.245 39.589 1.00 54.94 370 PRO A N 1
ATOM 2878 C CA . PRO A 1 370 ? -26.077 -10.414 40.712 1.00 54.94 370 PRO A CA 1
ATOM 2879 C C . PRO A 1 370 ? -25.313 -11.750 40.608 1.00 54.94 370 PRO A C 1
ATOM 2881 O O . PRO A 1 370 ? -25.856 -12.731 40.092 1.00 54.94 370 PRO A O 1
ATOM 2884 N N . PRO A 1 371 ? -24.056 -11.810 41.082 1.00 53.56 371 PRO A N 1
ATOM 2885 C CA . PRO A 1 371 ? -23.195 -12.968 40.879 1.00 53.56 371 PRO A CA 1
ATOM 2886 C C . PRO A 1 371 ? -23.609 -14.149 41.765 1.00 53.56 371 PRO A C 1
ATOM 2888 O O . PRO A 1 371 ? -23.694 -14.011 42.984 1.00 53.56 371 PRO A O 1
ATOM 2891 N N . GLN A 1 372 ? -23.774 -15.334 41.170 1.00 44.50 372 GLN A N 1
ATOM 2892 C CA . GLN A 1 372 ? -23.697 -16.589 41.921 1.00 44.50 372 GLN A CA 1
ATOM 2893 C C . GLN A 1 372 ? -22.268 -17.135 41.883 1.00 44.50 372 GLN A C 1
ATOM 2895 O O . GLN A 1 372 ? -21.689 -17.374 40.821 1.00 44.50 372 GLN A O 1
ATOM 2900 N N . THR A 1 373 ? -21.706 -17.340 43.069 1.00 47.00 373 THR A N 1
ATOM 2901 C CA . THR A 1 373 ? -20.391 -17.932 43.310 1.00 47.00 373 THR A CA 1
ATOM 2902 C C . THR A 1 373 ? -20.368 -19.391 42.858 1.00 47.00 373 THR A C 1
ATOM 2904 O O . THR A 1 373 ? -20.820 -20.277 43.577 1.00 47.00 373 THR A O 1
ATOM 2907 N N . THR A 1 374 ? -19.791 -19.659 41.684 1.00 46.66 374 THR A N 1
ATOM 2908 C CA . THR A 1 374 ? -19.507 -21.032 41.236 1.00 46.66 374 THR A CA 1
ATOM 2909 C C . THR A 1 374 ? -18.002 -21.275 41.306 1.00 46.66 374 THR A C 1
ATOM 2911 O O . THR A 1 374 ? -17.237 -20.806 40.466 1.00 46.66 374 THR A O 1
ATOM 2914 N N . HIS A 1 375 ? -17.567 -21.969 42.357 1.00 44.00 375 HIS A N 1
ATOM 2915 C CA . HIS A 1 375 ? -16.161 -22.263 42.628 1.00 44.00 375 HIS A CA 1
ATOM 2916 C C . HIS A 1 375 ? -15.673 -23.416 41.734 1.00 44.00 375 HIS A C 1
ATOM 2918 O O . HIS A 1 375 ? -15.807 -24.585 42.096 1.00 44.00 375 HIS A O 1
ATOM 2924 N N . ILE A 1 376 ? -15.089 -23.103 40.573 1.00 44.81 376 ILE A N 1
ATOM 2925 C CA . ILE A 1 376 ? -14.457 -24.104 39.699 1.00 44.81 376 ILE A CA 1
ATOM 2926 C C . ILE A 1 376 ? -12.947 -24.125 39.947 1.00 44.81 376 ILE A C 1
ATOM 2928 O O . ILE A 1 376 ? -12.243 -23.132 39.773 1.00 44.81 376 ILE A O 1
ATOM 2932 N N . GLN A 1 377 ? -12.461 -25.289 40.369 1.00 44.47 377 GLN A N 1
ATOM 2933 C CA . GLN A 1 377 ? -11.065 -25.549 40.698 1.00 44.47 377 GLN A CA 1
ATOM 2934 C C . GLN A 1 377 ? -10.257 -25.730 39.405 1.00 44.47 377 GLN A C 1
ATOM 2936 O O . GLN A 1 377 ? -10.296 -26.788 38.780 1.00 44.47 377 GLN A O 1
ATOM 2941 N N . GLN A 1 378 ? -9.559 -24.679 38.970 1.00 44.19 378 GLN A N 1
ATOM 2942 C CA . GLN A 1 378 ? -8.844 -24.694 37.695 1.00 44.19 378 GLN A CA 1
ATOM 2943 C C . GLN A 1 378 ? -7.494 -25.412 37.832 1.00 44.19 378 GLN A C 1
ATOM 2945 O O . GLN A 1 378 ? -6.543 -24.900 38.422 1.00 44.19 378 GLN A O 1
ATOM 2950 N N . GLN A 1 379 ? -7.439 -26.634 37.306 1.00 39.34 379 GLN A N 1
ATOM 2951 C CA . GLN A 1 379 ? -6.261 -27.495 37.323 1.00 39.34 379 GLN A CA 1
ATOM 2952 C C . GLN A 1 379 ? -5.170 -26.932 36.398 1.00 39.34 379 GLN A C 1
ATOM 2954 O O . GLN A 1 379 ? -5.441 -26.555 35.258 1.00 39.34 379 GLN A O 1
ATOM 2959 N N . ALA A 1 380 ? -3.936 -26.855 36.900 1.00 44.22 380 ALA A N 1
ATOM 2960 C CA . ALA A 1 380 ? -2.824 -26.236 36.189 1.00 44.22 380 ALA A CA 1
ATOM 2961 C C . ALA A 1 380 ? -2.432 -27.035 34.935 1.00 44.22 380 ALA A C 1
ATOM 2963 O O . ALA A 1 380 ? -1.940 -28.155 35.037 1.00 44.22 380 ALA A O 1
ATOM 2964 N N . ASN A 1 381 ? -2.611 -26.426 33.763 1.00 46.53 381 ASN A N 1
ATOM 2965 C CA . ASN A 1 381 ? -2.008 -26.868 32.509 1.00 46.53 381 ASN A CA 1
ATOM 2966 C C . ASN A 1 381 ? -1.702 -25.627 31.657 1.00 46.53 381 ASN A C 1
ATOM 2968 O O . ASN A 1 381 ? -2.513 -25.178 30.847 1.00 46.53 381 ASN A O 1
ATOM 2972 N N . SER A 1 382 ? -0.544 -25.018 31.914 1.00 34.03 382 SER A N 1
ATOM 2973 C CA . SER A 1 382 ? -0.061 -23.859 31.161 1.00 34.03 382 SER A CA 1
ATOM 2974 C C . SER A 1 382 ? 0.450 -24.310 29.790 1.00 34.03 382 SER A C 1
ATOM 2976 O O . SER A 1 382 ? 1.366 -25.132 29.752 1.00 34.03 382 SER A O 1
ATOM 2978 N N . PRO A 1 383 ? -0.064 -23.781 28.665 1.00 40.91 383 PRO A N 1
ATOM 2979 C CA . PRO A 1 383 ? 0.569 -23.999 27.373 1.00 40.91 383 PRO A CA 1
ATOM 2980 C C . PRO A 1 383 ? 1.901 -23.243 27.330 1.00 40.91 383 PRO A C 1
ATOM 2982 O O . PRO A 1 383 ? 1.951 -22.023 27.498 1.00 40.91 383 PRO A O 1
ATOM 2985 N N . GLU A 1 384 ? 2.983 -23.982 27.111 1.00 34.00 384 GLU A N 1
ATOM 2986 C CA . GLU A 1 384 ? 4.331 -23.443 26.968 1.00 34.00 384 GLU A CA 1
ATOM 2987 C C . GLU A 1 384 ? 4.396 -22.513 25.745 1.00 34.00 384 GLU A C 1
ATOM 2989 O O . GLU A 1 384 ? 4.190 -22.934 24.604 1.00 34.00 384 GLU A O 1
ATOM 2994 N N . ILE A 1 385 ? 4.646 -21.220 25.976 1.00 38.03 385 ILE A N 1
ATOM 2995 C CA . ILE A 1 385 ? 4.818 -20.244 24.895 1.00 38.03 385 ILE A CA 1
ATOM 2996 C C . ILE A 1 385 ? 6.184 -20.503 24.263 1.00 38.03 385 ILE A C 1
ATOM 2998 O O . ILE A 1 385 ? 7.199 -19.997 24.742 1.00 38.03 385 ILE A O 1
ATOM 3002 N N . LEU A 1 386 ? 6.199 -21.293 23.185 1.00 32.88 386 LEU A N 1
ATOM 3003 C CA . LEU A 1 386 ? 7.418 -21.572 22.430 1.00 32.88 386 LEU A CA 1
ATOM 3004 C C . LEU A 1 386 ? 8.096 -20.253 22.013 1.00 32.88 386 LEU A C 1
ATOM 3006 O O . LEU A 1 386 ? 7.436 -19.390 21.415 1.00 32.88 386 LEU A O 1
ATOM 3010 N N . PRO A 1 387 ? 9.401 -20.077 22.294 1.00 38.88 387 PRO A N 1
ATOM 3011 C CA . PRO A 1 387 ? 10.137 -18.920 21.817 1.00 38.88 387 PRO A CA 1
ATOM 3012 C C . PRO A 1 387 ? 10.134 -18.923 20.287 1.00 38.88 387 PRO A C 1
ATOM 3014 O O . PRO A 1 387 ? 10.411 -19.934 19.643 1.00 38.88 387 PRO A O 1
ATOM 3017 N N . LEU A 1 388 ? 9.804 -17.771 19.704 1.00 44.72 388 LEU A N 1
ATOM 3018 C CA . LEU A 1 388 ? 9.840 -17.561 18.261 1.00 44.72 388 LEU A CA 1
ATOM 3019 C C . LEU A 1 388 ? 11.293 -17.745 17.789 1.00 44.72 388 LEU A C 1
ATOM 3021 O O . LEU A 1 388 ? 12.123 -16.894 18.109 1.00 44.72 388 LEU A O 1
ATOM 3025 N N . THR A 1 389 ? 11.595 -18.841 17.086 1.00 40.19 389 THR A N 1
ATOM 3026 C CA . THR A 1 389 ? 12.971 -19.189 16.699 1.00 40.19 389 THR A CA 1
ATOM 3027 C C . THR A 1 389 ? 13.623 -18.089 15.864 1.00 40.19 389 THR A C 1
ATOM 3029 O O . THR A 1 389 ? 12.988 -17.463 15.010 1.00 40.19 389 THR A O 1
ATOM 3032 N N . ASP A 1 390 ? 14.918 -17.865 16.097 1.00 43.84 390 ASP A N 1
ATOM 3033 C CA . ASP A 1 390 ? 15.738 -16.848 15.427 1.00 43.84 390 ASP A CA 1
ATOM 3034 C C . ASP A 1 390 ? 16.088 -17.188 13.958 1.00 43.84 390 ASP A C 1
ATOM 3036 O O . ASP A 1 390 ? 17.079 -16.708 13.409 1.00 43.84 390 ASP A O 1
ATOM 3040 N N . ASP A 1 391 ? 15.234 -17.938 13.254 1.00 40.06 391 ASP A N 1
ATOM 3041 C CA . ASP A 1 391 ? 15.348 -18.188 11.806 1.00 40.06 391 ASP A CA 1
ATOM 3042 C C . ASP A 1 391 ? 15.318 -16.892 10.972 1.00 40.06 391 ASP A C 1
ATOM 3044 O O . ASP A 1 391 ? 15.790 -16.855 9.836 1.00 40.06 391 ASP A O 1
ATOM 3048 N N . LEU A 1 392 ? 14.816 -15.788 11.540 1.00 44.75 392 LEU A N 1
ATOM 3049 C CA . LEU A 1 392 ? 14.880 -14.472 10.901 1.00 44.75 392 LEU A CA 1
ATOM 3050 C C . LEU A 1 392 ? 16.283 -13.831 10.949 1.00 44.75 392 LEU A C 1
ATOM 3052 O O . LEU A 1 392 ? 16.549 -12.923 10.162 1.00 44.75 392 LEU A O 1
ATOM 3056 N N . ALA A 1 393 ? 17.181 -14.288 11.831 1.00 42.62 393 ALA A N 1
ATOM 3057 C CA . ALA A 1 393 ? 18.558 -13.790 11.919 1.00 42.62 393 ALA A CA 1
ATOM 3058 C C . ALA A 1 393 ? 19.458 -14.347 10.798 1.00 42.62 393 ALA A C 1
ATOM 3060 O O . ALA A 1 393 ? 20.386 -13.670 10.358 1.00 42.62 393 ALA A O 1
ATOM 3061 N N . MET A 1 394 ? 19.136 -15.536 10.274 1.00 36.19 394 MET A N 1
ATOM 3062 C CA . MET A 1 394 ? 19.856 -16.201 9.173 1.00 36.19 394 MET A CA 1
ATOM 3063 C C . MET A 1 394 ? 19.685 -15.508 7.807 1.00 36.19 394 MET A C 1
ATOM 3065 O O . MET A 1 394 ? 20.405 -15.822 6.863 1.00 36.19 394 MET A O 1
ATOM 3069 N N . LEU A 1 395 ? 18.755 -14.551 7.694 1.00 42.75 395 LEU A N 1
ATOM 3070 C CA . LEU A 1 395 ? 18.525 -13.740 6.491 1.00 42.75 395 LEU A CA 1
ATOM 3071 C C . LEU A 1 395 ? 19.040 -12.295 6.635 1.00 42.75 395 LEU A C 1
ATOM 3073 O O . LEU A 1 395 ? 18.573 -11.393 5.930 1.00 42.75 395 LEU A O 1
ATOM 3077 N N . GLN A 1 396 ? 20.034 -12.063 7.504 1.00 44.03 396 GLN A N 1
ATOM 3078 C CA . GLN A 1 396 ? 20.906 -10.898 7.349 1.00 44.03 396 GLN A CA 1
ATOM 3079 C C . GLN A 1 396 ? 21.641 -11.016 6.011 1.00 44.03 396 GLN A C 1
ATOM 3081 O O . GLN A 1 396 ? 22.578 -11.794 5.845 1.00 44.03 396 GLN A O 1
ATOM 3086 N N . LEU A 1 397 ? 21.150 -10.249 5.037 1.00 42.53 397 LEU A N 1
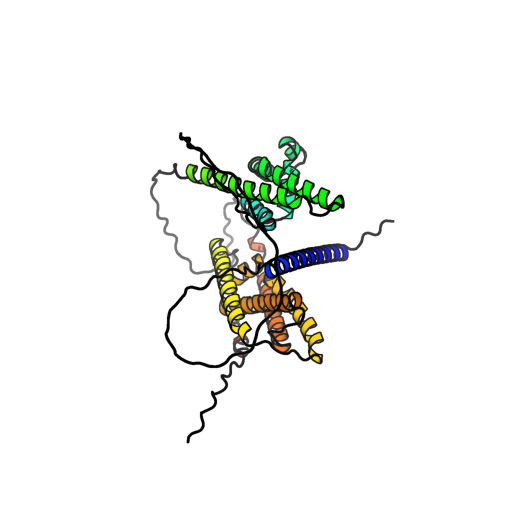ATOM 3087 C CA . LEU A 1 397 ? 21.750 -10.133 3.720 1.00 42.53 397 LEU A CA 1
ATOM 3088 C C . LEU A 1 397 ? 23.230 -9.789 3.844 1.00 42.53 397 LEU A C 1
ATOM 3090 O O . LEU A 1 397 ? 23.635 -8.921 4.609 1.00 42.53 397 LEU A O 1
ATOM 3094 N N . ASN A 1 398 ? 23.988 -10.488 3.012 1.00 35.78 398 ASN A N 1
ATOM 3095 C CA . ASN A 1 398 ? 25.424 -10.449 2.819 1.00 35.78 398 ASN A CA 1
ATOM 3096 C C . ASN A 1 398 ? 25.904 -9.056 2.330 1.00 35.78 398 ASN A C 1
ATOM 3098 O O . ASN A 1 398 ? 26.448 -8.942 1.232 1.00 35.78 398 ASN A O 1
ATOM 3102 N N . GLU A 1 399 ? 25.726 -7.993 3.128 1.00 39.72 399 GLU A N 1
ATOM 3103 C CA . GLU A 1 399 ? 26.397 -6.688 2.973 1.00 39.72 399 GLU A CA 1
ATOM 3104 C C . GLU A 1 399 ? 27.877 -6.827 3.356 1.00 39.72 399 GLU A C 1
ATOM 3106 O O . GLU A 1 399 ? 28.413 -6.194 4.264 1.00 39.72 399 GLU A O 1
ATOM 3111 N N . ARG A 1 400 ? 28.553 -7.733 2.649 1.00 35.56 400 ARG A N 1
ATOM 3112 C CA . ARG A 1 400 ? 29.978 -7.978 2.772 1.00 35.56 400 ARG A CA 1
ATOM 3113 C C . ARG A 1 400 ? 30.692 -6.829 2.077 1.00 35.56 400 ARG A C 1
ATOM 3115 O O . ARG A 1 400 ? 30.971 -6.917 0.883 1.00 35.56 400 ARG A O 1
ATOM 3122 N N . SER A 1 401 ? 30.954 -5.760 2.831 1.00 39.56 401 SER A N 1
ATOM 3123 C CA . SER A 1 401 ? 31.747 -4.607 2.400 1.00 39.56 401 SER A CA 1
ATOM 3124 C C . SER A 1 401 ? 32.958 -5.077 1.603 1.00 39.56 401 SER A C 1
ATOM 3126 O O . SER A 1 401 ? 33.874 -5.694 2.154 1.00 39.56 401 SER A O 1
ATOM 3128 N N . THR A 1 402 ? 32.953 -4.820 0.295 1.00 46.34 402 THR A N 1
ATOM 3129 C CA . THR A 1 402 ? 34.096 -5.121 -0.564 1.00 46.34 402 THR A CA 1
ATOM 3130 C C . THR A 1 402 ? 35.287 -4.320 -0.044 1.00 46.34 402 THR A C 1
ATOM 3132 O O . THR A 1 402 ? 35.165 -3.095 0.059 1.00 46.34 402 THR A O 1
ATOM 3135 N N . PRO A 1 403 ? 36.415 -4.958 0.321 1.00 51.53 403 PRO A N 1
ATOM 3136 C CA . PRO A 1 403 ? 37.558 -4.231 0.848 1.00 51.53 403 PRO A CA 1
ATOM 3137 C C . PRO A 1 403 ? 38.045 -3.235 -0.205 1.00 51.53 403 PRO A C 1
ATOM 3139 O O . PRO A 1 403 ? 38.279 -3.604 -1.356 1.00 51.53 403 PRO A O 1
ATOM 3142 N N . SER A 1 404 ? 38.161 -1.969 0.199 1.00 63.12 404 SER A N 1
ATOM 3143 C CA . SER A 1 404 ? 38.592 -0.886 -0.684 1.00 63.12 404 SER A CA 1
ATOM 3144 C C . SER A 1 404 ? 39.957 -1.226 -1.301 1.00 63.12 404 SER A C 1
ATOM 3146 O O . SER A 1 404 ? 40.848 -1.662 -0.560 1.00 63.12 404 SER A O 1
ATOM 3148 N N . PRO A 1 405 ? 40.150 -1.073 -2.626 1.00 66.44 405 PRO A N 1
ATOM 3149 C CA . PRO A 1 405 ? 41.404 -1.432 -3.271 1.00 66.44 405 PRO A CA 1
ATOM 3150 C C . PRO A 1 405 ? 42.544 -0.588 -2.698 1.00 66.44 405 PRO A C 1
ATOM 3152 O O . PRO A 1 405 ? 42.516 0.643 -2.725 1.00 66.44 405 PRO A O 1
ATOM 3155 N N . ARG A 1 406 ? 43.556 -1.271 -2.157 1.00 73.31 406 ARG A N 1
ATOM 3156 C CA . ARG A 1 406 ? 44.750 -0.635 -1.596 1.00 73.31 406 ARG A CA 1
ATOM 3157 C C . ARG A 1 406 ? 45.473 0.120 -2.723 1.00 73.31 406 ARG A C 1
ATOM 3159 O O . ARG A 1 406 ? 45.735 -0.504 -3.753 1.00 73.31 406 ARG A O 1
ATOM 3166 N N . PRO A 1 407 ? 45.803 1.416 -2.568 1.00 69.44 407 PRO A N 1
ATOM 3167 C CA . PRO A 1 407 ? 46.565 2.126 -3.588 1.00 69.44 407 PRO A CA 1
ATOM 3168 C C . PRO A 1 407 ? 47.949 1.475 -3.754 1.00 69.44 407 PRO A C 1
ATOM 3170 O O . PRO A 1 407 ? 48.507 0.988 -2.762 1.00 69.44 407 PRO A O 1
ATOM 3173 N N . PRO A 1 408 ? 48.506 1.440 -4.978 1.00 67.25 408 PRO A N 1
ATOM 3174 C CA . PRO A 1 408 ? 49.829 0.882 -5.210 1.00 67.25 408 PRO A CA 1
ATOM 3175 C C . PRO A 1 408 ? 50.881 1.719 -4.477 1.00 67.25 408 PRO A C 1
ATOM 3177 O O . PRO A 1 408 ? 50.919 2.943 -4.607 1.00 67.25 408 PRO A O 1
ATOM 3180 N N . SER A 1 409 ? 51.733 1.051 -3.704 1.00 70.44 409 SER A N 1
ATOM 3181 C CA . SER A 1 409 ? 52.945 1.657 -3.157 1.00 70.44 409 SER A CA 1
ATOM 3182 C C . SER A 1 409 ? 53.927 1.923 -4.299 1.00 70.44 409 SER A C 1
ATOM 3184 O O . SER A 1 409 ? 54.164 1.024 -5.107 1.00 70.44 409 SER A O 1
ATOM 3186 N N . GLN A 1 410 ? 54.460 3.147 -4.358 1.00 66.44 410 GLN A N 1
ATOM 3187 C CA . GLN A 1 410 ? 55.693 3.451 -5.093 1.00 66.44 410 GLN A CA 1
ATOM 3188 C C . GLN A 1 410 ? 56.907 3.053 -4.250 1.00 66.44 410 GLN A C 1
ATOM 3190 O O . GLN A 1 410 ? 56.772 3.105 -3.004 1.00 66.44 410 GLN A O 1
#

Secondary structure (DSSP, 8-state):
------HHHHHHHHHHHHHHHHHHHHHHHHHHHHHHHT--------PPPP---------------------------------------------------HHHHHHHHHHHTT---HHHHHHHHHHTTS-HHHHHHTT--HHHHHHHHHTHHHHHHHHHHHHHHHHHHHTS--STTHHHHHHHHHHHHHHHHHHHHHHHHHTTS--------------------TTSPPPHHHHHHHHHHHHHHHHHHHHHHHHHTTT--B---HHHHHHHHHHHHHHHHHHHHHT-HHHHHHHHHHS-HHHHHHHHHHHHHHHHHHHHHHH-SS--BSS-HHHHHHHHHHHHHHHHHHHHHHHTS-GGGGS-SS---PPP-----------------GGGGGG------PPPPPPPP-

Mean predicted aligned error: 21.22 Å

pLDDT: mean 70.21, std 22.86, range [25.58, 98.44]

Sequence (410 aa):
MAYRLPFTLQVLYLLRNQQLARRQQQMQQAHQQQQFCFGEPMNANAASPAVQEQTNSQPPQGPQGLNGGGPSPPPATPTNAAAHNAQMYNVNTNALPQGSNELMSMQSLGQLVGTNEPSRLWAMMQFSQWSSDDLRRRGVQESIITIVENHRAILQRSYQGHVTLQNSIKGGQGWANVPQMLNHQLALAQQIRQAQAAQQAAANMSQDAPNASQPAVARPGPNGNLTGRPPVEHLQKAMEKIRHLKMMATNALQRAQVHDARLVPDDQRFQFNTVFEQLHLKASDLDQQAKLTMFACVMKEETLKRLIEIIVATQHQRMLLTSSSVPRYIMGLENARQYLQICQNVAENIAKRAQSIPLETFVLGNRGGPPQTTHIQQQANSPEILPLTDDLAMLQLNERSTPSPRPPSQ